Protein 3MWB (pdb70)

Organism: Paenarthrobacter aurescens (strain TC1) (NCBI:txid290340)

Radius of gyration: 25.51 Å; Cα contacts (8 Å, |Δi|>4): 1396; chains: 2; bounding box: 46×87×74 Å

InterPro domains:
  IPR001086 Prephenate dehydratase [PF00800] (8-187)
  IPR001086 Prephenate dehydratase [PS51171] (5-186)
  IPR002912 ACT domain [PF01842] (207-264)
  IPR002912 ACT domain [PS51671] (201-278)
  IPR008242 Bifunctional P-protein, chorismate mutase/prephenate dehydratase [PIRSF001500] (6-279)
  IPR018528 Prephenate dehydratase, conserved site [PS00858] (227-234)
  IPR045865 ACT-like domain [SSF55021] (181-279)

Nearest PDB structures (foldseek):
  3mwb-assembly1_B  TM=1.003E+00  e=8.438E-66  Paenarthrobacter aurescens TC1
  3mwb-assembly1_A  TM=9.913E-01  e=1.509E-60  Paenarthrobacter aurescens TC1
  2qmx-assembly1_A  TM=8.270E-01  e=6.383E-22  Chlorobaculum tepidum TLS
  7am0-assembly2_C  TM=8.784E-01  e=1.333E-20  Komagataeibacter europaeus
  7am0-assembly1_A  TM=8.599E-01  e=1.818E-20  Komagataeibacter europaeus

Sequence (601 aa):
VTYTFLGPQQGTFTEAALQQVPGAADATRIIPCTNVNTALERVRAGEADAAVPIENSVEGGVTATLDAIATGQELRIIREALVPITFVLVARPGVELSDIKRISTHGHAWAQCRLWVDEHLPNADYVPGSSTAASAGLLEDDAPYEAAICAPLIAAEQPGLNVLAEDIGDNPDAVTRFILVSSRPGALPERTGADKTTVVVPLPEDHPGALEILDQFASRGVNLSRIESRPTGQYLGHYFFSIDADGHATDSRVADALAGLHRRISPATRFLGSYARADKQPAVVAPHTSDAAFASAHAWVDSILKGVTYTFLGPQGTFTEAALQVPGAADATRIPCTNVNTALERVRAGEADAAVPIENSVEGGVTATLDAIATGQELRRIIREALVPITFVLVARPGVELSDIKRISTHGHAWAQCRLWVDEHLPNADYVPGSSTAASAGLLEDDAPYEAAICAPLIAAEQPGLNVLAEDIGDNPDAVTRFILVSRPGALPERTGADKTTVVVPLPEDHPGALEIILDQFASRGVNLSRIESRPTLGHYFFFSIDADDGHATDSRVADALAGLHRRISPATRFLGSYARADKQPAVVAPHTSDAAFASAHAWVDDSILKG

B-factor: mean 33.04, std 11.61, range [15.01, 111.84]

Structure (mmCIF, N/CA/C/O backbone):
data_3MWB
#
_entry.id   3MWB
#
_cell.length_a   84.120
_cell.length_b   107.155
_cell.length_c   137.692
_cell.angle_alpha   90.000
_cell.angle_beta   90.000
_cell.angle_gamma   90.000
#
_symmetry.space_group_name_H-M   'C 2 2 21'
#
loop_
_entity.id
_entity.type
_entity.pdbx_description
1 polymer 'Prephenate dehydratase'
2 non-polymer PHENYLALANINE
3 non-polymer 'MAGNESIUM ION'
4 water water
#
loop_
_atom_site.group_PDB
_atom_site.id
_atom_site.type_symbol
_atom_site.label_atom_id
_atom_site.label_alt_id
_atom_site.label_comp_id
_atom_site.label_asym_id
_atom_site.label_entity_id
_atom_site.label_seq_id
_atom_site.pdbx_PDB_ins_code
_atom_site.Cartn_x
_atom_site.Cartn_y
_atom_site.Cartn_z
_atom_site.occupancy
_atom_site.B_iso_or_equiv
_atom_site.auth_seq_id
_atom_site.auth_comp_id
_atom_site.auth_asym_id
_atom_site.auth_atom_id
_atom_site.pdbx_PDB_model_num
ATOM 1 N N . VAL A 1 7 ? 26.768 29.950 26.436 1.00 42.22 4 VAL A N 1
ATOM 2 C CA . VAL A 1 7 ? 26.829 30.157 27.927 1.00 41.28 4 VAL A CA 1
ATOM 3 C C . VAL A 1 7 ? 27.213 28.902 28.745 1.00 38.12 4 VAL A C 1
ATOM 4 O O . VAL A 1 7 ? 26.572 27.854 28.644 1.00 38.08 4 VAL A O 1
ATOM 8 N N . THR A 1 8 ? 28.258 29.023 29.565 1.00 35.36 5 THR A N 1
ATOM 9 C CA . THR A 1 8 ? 28.848 27.867 30.220 1.00 32.54 5 THR A CA 1
ATOM 10 C C . THR A 1 8 ? 28.933 28.082 31.726 1.00 30.28 5 THR A C 1
ATOM 11 O O . THR A 1 8 ? 29.490 29.064 32.181 1.00 29.95 5 THR A O 1
ATOM 15 N N . TYR A 1 9 ? 28.381 27.154 32.485 1.00 28.90 6 TYR A N 1
ATOM 16 C CA . TYR A 1 9 ? 28.504 27.184 33.921 1.00 27.92 6 TYR A CA 1
ATOM 17 C C . TYR A 1 9 ? 29.376 26.055 34.396 1.00 26.34 6 TYR A C 1
ATOM 18 O O . TYR A 1 9 ? 29.357 24.962 33.822 1.00 26.22 6 TYR A O 1
ATOM 27 N N . THR A 1 10 ? 30.141 26.317 35.446 1.00 24.98 7 THR A N 1
ATOM 28 C CA . THR A 1 10 ? 30.718 25.264 36.228 1.00 23.88 7 THR A CA 1
ATOM 29 C C . THR A 1 10 ? 29.998 25.227 37.586 1.00 24.42 7 THR A C 1
ATOM 30 O O . THR A 1 10 ? 29.268 26.150 37.939 1.00 24.95 7 THR A O 1
ATOM 34 N N . PHE A 1 11 ? 30.203 24.145 38.320 1.00 24.19 8 PHE A N 1
ATOM 35 C CA . PHE A 1 11 ? 29.641 23.974 39.650 1.00 24.79 8 PHE A CA 1
ATOM 36 C C . PHE A 1 11 ? 30.421 22.897 40.357 1.00 24.82 8 PHE A C 1
ATOM 37 O O . PHE A 1 11 ? 31.152 22.118 39.719 1.00 24.70 8 PHE A O 1
ATOM 45 N N . LEU A 1 12 ? 30.271 22.864 41.679 1.00 24.55 9 LEU A N 1
ATOM 46 C CA . LEU A 1 12 ? 30.904 21.849 42.490 1.00 25.12 9 LEU A CA 1
ATOM 47 C C . LEU A 1 12 ? 30.213 20.517 42.192 1.00 25.29 9 LEU A C 1
ATOM 48 O O . LEU A 1 12 ? 29.025 20.356 42.447 1.00 26.03 9 LEU A O 1
ATOM 53 N N . GLY A 1 13 ? 30.961 19.591 41.606 1.00 25.75 10 GLY A N 1
ATOM 54 C CA . GLY A 1 13 ? 30.408 18.309 41.211 1.00 25.94 10 GLY A CA 1
ATOM 55 C C . GLY A 1 13 ? 30.467 17.311 42.345 1.00 26.14 10 GLY A C 1
ATOM 56 O O . GLY A 1 13 ? 30.849 17.665 43.472 1.00 25.00 10 GLY A O 1
ATOM 57 N N . PRO A 1 14 ? 30.104 16.050 42.056 1.00 27.12 11 PRO A N 1
ATOM 58 C CA . PRO A 1 14 ? 29.720 15.590 40.723 1.00 26.95 11 PRO A CA 1
ATOM 59 C C . PRO A 1 14 ? 28.275 15.966 40.339 1.00 27.03 11 PRO A C 1
ATOM 60 O O . PRO A 1 14 ? 27.634 16.746 41.026 1.00 25.32 11 PRO A O 1
ATOM 64 N N . GLN A 1 15 ? 27.779 15.424 39.228 1.00 28.49 12 GLN A N 1
ATOM 65 C CA A GLN A 1 15 ? 26.395 15.663 38.832 0.50 29.39 12 GLN A CA 1
ATOM 66 C CA B GLN A 1 15 ? 26.394 15.639 38.824 0.50 29.35 12 GLN A CA 1
ATOM 67 C C . GLN A 1 15 ? 25.433 15.056 39.870 1.00 30.25 12 GLN A C 1
ATOM 68 O O . GLN A 1 15 ? 25.771 14.092 40.568 1.00 30.27 12 GLN A O 1
ATOM 79 N N . GLY A 1 16 ? 24.255 15.659 40.018 1.00 30.49 13 GLY A N 1
ATOM 80 C CA . GLY A 1 16 ? 23.222 15.095 40.902 1.00 31.64 13 GLY A CA 1
ATOM 81 C C . GLY A 1 16 ? 23.291 15.500 42.364 1.00 31.25 13 GLY A C 1
ATOM 82 O O . GLY A 1 16 ? 22.436 15.090 43.183 1.00 31.88 13 GLY A O 1
ATOM 83 N N . THR A 1 17 ? 24.300 16.305 42.702 1.00 29.46 14 THR A N 1
ATOM 84 C CA . THR A 1 17 ? 24.411 16.883 44.046 1.00 29.41 14 THR A CA 1
ATOM 85 C C . THR A 1 17 ? 23.356 17.965 44.274 1.00 29.72 14 THR A C 1
ATOM 86 O O . THR A 1 17 ? 22.672 18.406 43.343 1.00 29.17 14 THR A O 1
ATOM 90 N N . PHE A 1 18 ? 23.238 18.406 45.527 1.00 29.50 15 PHE A N 1
ATOM 91 C CA . PHE A 1 18 ? 22.435 19.574 45.845 1.00 30.34 15 PHE A CA 1
ATOM 92 C C . PHE A 1 18 ? 22.934 20.818 45.103 1.00 29.01 15 PHE A C 1
ATOM 93 O O . PHE A 1 18 ? 22.143 21.658 44.683 1.00 30.29 15 PHE A O 1
ATOM 101 N N . THR A 1 19 ? 24.247 20.911 44.912 1.00 27.60 16 THR A N 1
ATOM 102 C CA . THR A 1 19 ? 24.812 22.017 44.132 1.00 26.51 16 THR A CA 1
ATOM 103 C C . THR A 1 19 ? 24.257 22.072 42.699 1.00 26.33 16 THR A C 1
ATOM 104 O O . THR A 1 19 ? 23.810 23.131 42.261 1.00 27.17 16 THR A O 1
ATOM 108 N N . GLU A 1 20 ? 24.278 20.957 41.978 1.00 48.28 17 GLU A N 1
ATOM 109 C CA . GLU A 1 20 ? 23.708 20.957 40.627 1.00 48.60 17 GLU A CA 1
ATOM 110 C C . GLU A 1 20 ? 22.230 21.368 40.645 1.00 48.90 17 GLU A C 1
ATOM 111 O O . GLU A 1 20 ? 21.808 22.235 39.877 1.00 47.11 17 GLU A O 1
ATOM 117 N N . ALA A 1 21 ? 21.460 20.738 41.534 1.00 50.59 18 ALA A N 1
ATOM 118 C CA . ALA A 1 21 ? 20.038 21.064 41.713 1.00 51.54 18 ALA A CA 1
ATOM 119 C C . ALA A 1 21 ? 19.814 22.568 41.828 1.00 48.39 18 ALA A C 1
ATOM 120 O O . ALA A 1 21 ? 18.863 23.092 41.274 1.00 48.94 18 ALA A O 1
ATOM 122 N N . ALA A 1 22 ? 20.724 23.248 42.524 1.00 45.89 19 ALA A N 1
ATOM 123 C CA . ALA A 1 22 ? 20.680 24.703 42.713 1.00 43.69 19 ALA A CA 1
ATOM 124 C C . ALA A 1 22 ? 20.991 25.492 41.442 1.00 42.53 19 ALA A C 1
ATOM 125 O O . ALA A 1 22 ? 20.320 26.469 41.139 1.00 42.40 19 ALA A O 1
ATOM 127 N N . LEU A 1 23 ? 22.031 25.087 40.718 1.00 42.07 20 LEU A N 1
ATOM 128 C CA . LEU A 1 23 ? 22.315 25.662 39.403 1.00 41.96 20 LEU A CA 1
ATOM 129 C C . LEU A 1 23 ? 21.105 25.523 38.497 1.00 44.17 20 LEU A C 1
ATOM 130 O O . LEU A 1 23 ? 20.773 26.435 37.738 1.00 43.71 20 LEU A O 1
ATOM 148 N N . GLN A 1 25 ? 18.104 25.747 39.005 1.00 49.96 22 GLN A N 1
ATOM 149 C CA A GLN A 1 25 ? 17.035 26.720 39.303 0.50 50.63 22 GLN A CA 1
ATOM 150 C CA B GLN A 1 25 ? 17.010 26.691 39.230 0.50 50.89 22 GLN A CA 1
ATOM 151 C C . GLN A 1 25 ? 17.295 28.109 38.702 1.00 49.66 22 GLN A C 1
ATOM 152 O O . GLN A 1 25 ? 16.390 28.932 38.618 1.00 50.43 22 GLN A O 1
ATOM 163 N N . VAL A 1 26 ? 18.541 28.375 38.302 1.00 47.83 23 VAL A N 1
ATOM 164 C CA . VAL A 1 26 ? 18.899 29.675 37.692 1.00 47.62 23 VAL A CA 1
ATOM 165 C C . VAL A 1 26 ? 18.303 29.774 36.292 1.00 49.64 23 VAL A C 1
ATOM 166 O O . VAL A 1 26 ? 18.446 28.839 35.510 1.00 50.76 23 VAL A O 1
ATOM 170 N N . PRO A 1 27 ? 17.627 30.899 35.964 1.00 51.27 24 PRO A N 1
ATOM 171 C CA . PRO A 1 27 ? 16.959 31.012 34.641 1.00 53.44 24 PRO A CA 1
ATOM 172 C C . PRO A 1 27 ? 17.907 30.717 33.472 1.00 52.91 24 PRO A C 1
ATOM 173 O O . PRO A 1 27 ? 19.050 31.162 33.492 1.00 50.79 24 PRO A O 1
ATOM 177 N N . GLY A 1 28 ? 17.436 29.950 32.487 1.00 55.19 25 GLY A N 1
ATOM 178 C CA . GLY A 1 28 ? 18.239 29.571 31.321 1.00 55.22 25 GLY A CA 1
ATOM 179 C C . GLY A 1 28 ? 19.234 28.429 31.522 1.00 54.35 25 GLY A C 1
ATOM 180 O O . GLY A 1 28 ? 19.801 27.924 30.548 1.00 54.99 25 GLY A O 1
ATOM 181 N N . ALA A 1 29 ? 19.441 28.002 32.769 1.00 52.82 26 ALA A N 1
ATOM 182 C CA . ALA A 1 29 ? 20.501 27.030 33.072 1.00 52.16 26 ALA A CA 1
ATOM 183 C C . ALA A 1 29 ? 20.191 25.599 32.644 1.00 55.26 26 ALA A C 1
ATOM 184 O O . ALA A 1 29 ? 21.102 24.855 32.269 1.00 55.40 26 ALA A O 1
ATOM 186 N N . ALA A 1 30 ? 18.914 25.220 32.699 1.00 58.29 27 ALA A N 1
ATOM 187 C CA . ALA A 1 30 ? 18.475 23.875 32.296 1.00 61.98 27 ALA A CA 1
ATOM 188 C C . ALA A 1 30 ? 18.832 23.542 30.845 1.00 63.97 27 ALA A C 1
ATOM 189 O O . ALA A 1 30 ? 18.961 22.367 30.484 1.00 67.00 27 ALA A O 1
ATOM 191 N N . ASP A 1 31 ? 18.982 24.581 30.024 1.00 62.86 28 ASP A N 1
ATOM 192 C CA . ASP A 1 31 ? 19.359 24.424 28.624 1.00 64.21 28 ASP A CA 1
ATOM 193 C C . ASP A 1 31 ? 20.760 24.962 28.330 1.00 61.24 28 ASP A C 1
ATOM 194 O O . ASP A 1 31 ? 21.142 25.100 27.166 1.00 62.51 28 ASP A O 1
ATOM 196 N N . ALA A 1 32 ? 21.526 25.264 29.384 1.00 57.25 29 ALA A N 1
ATOM 197 C CA . ALA A 1 32 ? 22.902 25.736 29.227 1.00 54.13 29 ALA A CA 1
ATOM 198 C C . ALA A 1 32 ? 23.912 24.620 29.507 1.00 53.71 29 ALA A C 1
ATOM 199 O O . ALA A 1 32 ? 23.557 23.560 30.033 1.00 55.10 29 ALA A O 1
ATOM 201 N N . THR A 1 33 ? 25.165 24.861 29.139 1.00 51.25 30 THR A N 1
ATOM 202 C CA . THR A 1 33 ? 26.230 23.904 29.388 1.00 50.72 30 THR A CA 1
ATOM 203 C C . THR A 1 33 ? 26.581 23.955 30.869 1.00 48.08 30 THR A C 1
ATOM 204 O O . THR A 1 33 ? 26.896 25.020 31.405 1.00 45.06 30 THR A O 1
ATOM 208 N N . ARG A 1 34 ? 26.470 22.815 31.536 1.00 32.31 31 ARG A N 1
ATOM 209 C CA . ARG A 1 34 ? 26.806 22.714 32.958 1.00 31.86 31 ARG A CA 1
ATOM 210 C C . ARG A 1 34 ? 27.947 21.721 33.162 1.00 30.15 31 ARG A C 1
ATOM 211 O O . ARG A 1 34 ? 27.810 20.530 32.925 1.00 30.24 31 ARG A O 1
ATOM 219 N N . ILE A 1 35 ? 29.076 22.245 33.614 1.00 29.44 32 ILE A N 1
ATOM 220 C CA A ILE A 1 35 ? 30.298 21.467 33.796 0.50 28.88 32 ILE A CA 1
ATOM 221 C CA B ILE A 1 35 ? 30.284 21.451 33.794 0.50 28.90 32 ILE A CA 1
ATOM 222 C C . ILE A 1 35 ? 30.521 21.159 35.279 1.00 28.67 32 ILE A C 1
ATOM 223 O O . ILE A 1 35 ? 30.722 22.084 36.074 1.00 29.09 32 ILE A O 1
ATOM 232 N N . PRO A 1 36 ? 30.493 19.868 35.660 1.00 29.47 33 PRO A N 1
ATOM 233 C CA . PRO A 1 36 ? 30.815 19.573 37.063 1.00 30.48 33 PRO A CA 1
ATOM 234 C C . PRO A 1 36 ? 32.315 19.620 37.303 1.00 30.31 33 PRO A C 1
ATOM 235 O O . PRO A 1 36 ? 33.092 19.171 36.457 1.00 31.57 33 PRO A O 1
ATOM 239 N N . CYS A 1 37 ? 32.720 20.176 38.435 1.00 29.63 34 CYS A N 1
ATOM 240 C CA . CYS A 1 37 ? 34.140 20.278 38.738 1.00 30.43 34 CYS A CA 1
ATOM 241 C C . CYS A 1 37 ? 34.416 19.586 40.051 1.00 30.60 34 CYS A C 1
ATOM 242 O O . CYS A 1 37 ? 33.555 19.544 40.919 1.00 31.07 34 CYS A O 1
ATOM 245 N N . THR A 1 38 ? 35.629 19.051 40.163 1.00 32.68 35 THR A N 1
ATOM 246 C CA . THR A 1 38 ? 36.096 18.298 41.328 1.00 34.31 35 THR A CA 1
ATOM 247 C C . THR A 1 38 ? 35.930 19.078 42.630 1.00 33.03 35 THR A C 1
ATOM 248 O O . THR A 1 38 ? 35.488 18.529 43.639 1.00 34.49 35 THR A O 1
ATOM 252 N N . ASN A 1 39 ? 36.339 20.345 42.613 1.00 31.87 36 ASN A N 1
ATOM 253 C CA . ASN A 1 39 ? 36.269 21.177 43.811 1.00 31.69 36 ASN A CA 1
ATOM 254 C C . ASN A 1 39 ? 35.924 22.621 43.496 1.00 31.22 36 ASN A C 1
ATOM 255 O O . ASN A 1 39 ? 35.827 23.012 42.326 1.00 29.72 36 ASN A O 1
ATOM 260 N N . VAL A 1 40 ? 35.692 23.406 44.547 1.00 25.25 37 VAL A N 1
ATOM 261 C CA . VAL A 1 40 ? 35.400 24.812 44.374 1.00 22.35 37 VAL A CA 1
ATOM 262 C C . VAL A 1 40 ? 36.495 25.571 43.612 1.00 22.45 37 VAL A C 1
ATOM 263 O O . VAL A 1 40 ? 36.167 26.381 42.735 1.00 20.66 37 VAL A O 1
ATOM 267 N N . ASN A 1 41 ? 37.770 25.332 43.933 1.00 24.42 38 ASN A N 1
ATOM 268 C CA . ASN A 1 41 ? 38.820 26.064 43.241 1.00 26.15 38 ASN A CA 1
ATOM 269 C C . ASN A 1 41 ? 38.803 25.787 41.741 1.00 24.83 38 ASN A C 1
ATOM 270 O O . ASN A 1 41 ? 38.860 26.719 40.952 1.00 24.03 38 ASN A O 1
ATOM 275 N N . THR A 1 42 ? 38.690 24.513 41.365 1.00 26.41 39 THR A N 1
ATOM 276 C CA . THR A 1 42 ? 38.613 24.111 39.959 1.00 27.30 39 THR A CA 1
ATOM 277 C C . THR A 1 42 ? 37.430 24.767 39.259 1.00 24.80 39 THR A C 1
ATOM 278 O O . THR A 1 42 ? 37.558 25.208 38.106 1.00 24.68 39 THR A O 1
ATOM 282 N N . ALA A 1 43 ? 36.289 24.850 39.950 1.00 22.90 40 ALA A N 1
ATOM 283 C CA . ALA A 1 43 ? 35.113 25.535 39.385 1.00 22.01 40 ALA A CA 1
ATOM 284 C C . ALA A 1 43 ? 35.439 26.990 39.064 1.00 20.52 40 ALA A C 1
ATOM 285 O O . ALA A 1 43 ? 35.124 27.494 37.967 1.00 21.03 40 ALA A O 1
ATOM 287 N N . LEU A 1 44 ? 36.054 27.674 40.026 1.00 20.56 41 LEU A N 1
ATOM 288 C CA . LEU A 1 44 ? 36.359 29.101 39.877 1.00 19.73 41 LEU A CA 1
ATOM 289 C C . LEU A 1 44 ? 37.493 29.352 38.887 1.00 20.78 41 LEU A C 1
ATOM 290 O O . LEU A 1 44 ? 37.485 30.345 38.148 1.00 20.30 41 LEU A O 1
ATOM 295 N N . GLU A 1 45 ? 38.464 28.449 38.892 1.00 22.28 42 GLU A N 1
ATOM 296 C CA . GLU A 1 45 ? 39.597 28.498 37.994 1.00 25.01 42 GLU A CA 1
ATOM 297 C C . GLU A 1 45 ? 39.108 28.617 36.556 1.00 23.94 42 GLU A C 1
ATOM 298 O O . GLU A 1 45 ? 39.603 29.449 35.795 1.00 24.36 42 GLU A O 1
ATOM 304 N N . ARG A 1 46 ? 38.124 27.796 36.194 1.00 23.21 43 ARG A N 1
ATOM 305 C CA . ARG A 1 46 ? 37.615 27.800 34.823 1.00 23.83 43 ARG A CA 1
ATOM 306 C C . ARG A 1 46 ? 37.033 29.171 34.462 1.00 21.89 43 ARG A C 1
ATOM 307 O O . ARG A 1 46 ? 37.252 29.673 33.354 1.00 23.02 43 ARG A O 1
ATOM 309 N N . VAL A 1 47 ? 36.330 29.790 35.406 1.00 19.46 44 VAL A N 1
ATOM 310 C CA . VAL A 1 47 ? 35.773 31.128 35.208 1.00 18.71 44 VAL A CA 1
ATOM 311 C C . VAL A 1 47 ? 36.906 32.152 35.039 1.00 19.40 44 VAL A C 1
ATOM 312 O O . VAL A 1 47 ? 36.930 32.930 34.081 1.00 19.57 44 VAL A O 1
ATOM 316 N N . ARG A 1 48 ? 37.849 32.129 35.975 1.00 18.88 45 ARG A N 1
ATOM 317 C CA . ARG A 1 48 ? 39.018 33.015 35.919 1.00 20.86 45 ARG A CA 1
ATOM 318 C C . ARG A 1 48 ? 39.812 32.914 34.600 1.00 22.59 45 ARG A C 1
ATOM 319 O O . ARG A 1 48 ? 40.290 33.929 34.090 1.00 25.46 45 ARG A O 1
ATOM 327 N N . ALA A 1 49 ? 39.938 31.699 34.061 1.00 23.21 46 ALA A N 1
ATOM 328 C CA . ALA A 1 49 ? 40.692 31.439 32.833 1.00 25.71 46 ALA A CA 1
ATOM 329 C C . ALA A 1 49 ? 39.959 31.852 31.563 1.00 26.07 46 ALA A C 1
ATOM 330 O O . ALA A 1 49 ? 40.518 31.757 30.471 1.00 27.87 46 ALA A O 1
ATOM 332 N N . GLY A 1 50 ? 38.717 32.297 31.693 1.00 24.20 47 GLY A N 1
ATOM 333 C CA . GLY A 1 50 ? 37.948 32.706 30.515 1.00 27.36 47 GLY A CA 1
ATOM 334 C C . GLY A 1 50 ? 37.180 31.585 29.835 1.00 28.78 47 GLY A C 1
ATOM 335 O O . GLY A 1 50 ? 36.682 31.774 28.734 1.00 32.08 47 GLY A O 1
ATOM 336 N N . GLU A 1 51 ? 37.074 30.430 30.489 1.00 28.15 48 GLU A N 1
ATOM 337 C CA . GLU A 1 51 ? 36.525 29.220 29.852 1.00 30.63 48 GLU A CA 1
ATOM 338 C C . GLU A 1 51 ? 35.138 28.837 30.362 1.00 29.37 48 GLU A C 1
ATOM 339 O O . GLU A 1 51 ? 34.587 27.840 29.930 1.00 32.10 48 GLU A O 1
ATOM 345 N N . ALA A 1 52 ? 34.611 29.595 31.320 1.00 25.64 49 ALA A N 1
ATOM 346 C CA . ALA A 1 52 ? 33.229 29.434 31.764 1.00 24.85 49 ALA A CA 1
ATOM 347 C C . ALA A 1 52 ? 32.697 30.806 32.106 1.00 23.50 49 ALA A C 1
ATOM 348 O O . ALA A 1 52 ? 33.453 31.695 32.489 1.00 23.34 49 ALA A O 1
ATOM 350 N N . ASP A 1 53 ? 31.399 30.992 31.978 1.00 24.90 50 ASP A N 1
ATOM 351 C CA . ASP A 1 53 ? 30.832 32.297 32.275 1.00 25.58 50 ASP A CA 1
ATOM 352 C C . ASP A 1 53 ? 30.667 32.537 33.765 1.00 23.37 50 ASP A C 1
ATOM 353 O O . ASP A 1 53 ? 30.919 33.633 34.233 1.00 23.50 50 ASP A O 1
ATOM 358 N N . ALA A 1 54 ? 30.234 31.520 34.499 1.00 22.83 51 ALA A N 1
ATOM 359 C CA . ALA A 1 54 ? 29.978 31.679 35.920 1.00 21.04 51 ALA A CA 1
ATOM 360 C C . ALA A 1 54 ? 30.115 30.332 36.602 1.00 21.00 51 ALA A C 1
ATOM 361 O O . ALA A 1 54 ? 29.980 29.288 35.957 1.00 21.98 51 ALA A O 1
ATOM 363 N N . ALA A 1 55 ? 30.373 30.355 37.907 1.00 19.11 52 ALA A N 1
ATOM 364 C CA . ALA A 1 55 ? 30.535 29.134 38.674 1.00 18.52 52 ALA A CA 1
ATOM 365 C C . ALA A 1 55 ? 29.556 29.157 39.843 1.00 19.07 52 ALA A C 1
ATOM 366 O O . ALA A 1 55 ? 29.465 30.160 40.534 1.00 18.62 52 ALA A O 1
ATOM 376 N N . VAL A 1 57 ? 28.678 27.864 43.407 1.00 21.17 54 VAL A N 1
ATOM 377 C CA . VAL A 1 57 ? 29.366 27.277 44.547 1.00 21.71 54 VAL A CA 1
ATOM 378 C C . VAL A 1 57 ? 28.617 27.559 45.839 1.00 24.76 54 VAL A C 1
ATOM 379 O O . VAL A 1 57 ? 27.978 28.608 45.959 1.00 25.99 54 VAL A O 1
ATOM 383 N N . PRO A 1 58 ? 28.691 26.631 46.817 1.00 21.80 55 PRO A N 1
ATOM 384 C CA . PRO A 1 58 ? 27.964 26.847 48.066 1.00 22.37 55 PRO A CA 1
ATOM 385 C C . PRO A 1 58 ? 28.708 27.826 48.964 1.00 23.00 55 PRO A C 1
ATOM 386 O O . PRO A 1 58 ? 29.943 27.904 48.915 1.00 22.42 55 PRO A O 1
ATOM 390 N N . ILE A 1 59 ? 27.965 28.556 49.791 1.00 24.15 56 ILE A N 1
ATOM 391 C CA . ILE A 1 59 ? 28.588 29.498 50.721 1.00 24.18 56 ILE A CA 1
ATOM 392 C C . ILE A 1 59 ? 28.069 29.386 52.147 1.00 25.84 56 ILE A C 1
ATOM 393 O O . ILE A 1 59 ? 28.682 29.933 53.058 1.00 26.61 56 ILE A O 1
ATOM 398 N N . GLU A 1 60 ? 26.951 28.686 52.342 1.00 26.89 57 GLU A N 1
ATOM 399 C CA . GLU A 1 60 ? 26.442 28.392 53.688 1.00 28.97 57 GLU A CA 1
ATOM 400 C C . GLU A 1 60 ? 25.560 27.129 53.698 1.00 29.25 57 GLU A C 1
ATOM 401 O O . GLU A 1 60 ? 24.696 26.960 52.838 1.00 28.18 57 GLU A O 1
ATOM 407 N N . ASN A 1 61 ? 25.808 26.257 54.676 1.00 30.55 58 ASN A N 1
ATOM 408 C CA . ASN A 1 61 ? 24.947 25.111 54.983 1.00 31.92 58 ASN A CA 1
ATOM 409 C C . ASN A 1 61 ? 24.871 24.111 53.841 1.00 29.60 58 ASN A C 1
ATOM 410 O O . ASN A 1 61 ? 23.775 23.690 53.451 1.00 28.61 58 ASN A O 1
ATOM 415 N N . SER A 1 62 ? 26.044 23.746 53.313 1.00 27.84 59 SER A N 1
ATOM 416 C CA . SER A 1 62 ? 26.169 22.844 52.179 1.00 25.95 59 SER A CA 1
ATOM 417 C C . SER A 1 62 ? 26.122 21.390 52.645 1.00 27.04 59 SER A C 1
ATOM 418 O O . SER A 1 62 ? 26.893 20.967 53.523 1.00 27.13 59 SER A O 1
ATOM 421 N N . VAL A 1 63 ? 25.219 20.629 52.033 1.00 26.38 60 VAL A N 1
ATOM 422 C CA . VAL A 1 63 ? 25.043 19.220 52.347 1.00 27.97 60 VAL A CA 1
ATOM 423 C C . VAL A 1 63 ? 26.229 18.416 51.814 1.00 27.79 60 VAL A C 1
ATOM 424 O O . VAL A 1 63 ? 26.447 17.281 52.226 1.00 28.58 60 VAL A O 1
ATOM 428 N N . GLU A 1 64 ? 26.988 19.041 50.915 1.00 26.25 61 GLU A N 1
ATOM 429 C CA . GLU A 1 64 ? 28.040 18.381 50.156 1.00 27.32 61 GLU A CA 1
ATOM 430 C C . GLU A 1 64 ? 29.430 18.850 50.581 1.00 27.60 61 GLU A C 1
ATOM 431 O O . GLU A 1 64 ? 30.435 18.396 50.037 1.00 29.05 61 GLU A O 1
ATOM 437 N N . GLY A 1 65 ? 29.489 19.764 51.543 1.00 28.16 62 GLY A N 1
ATOM 438 C CA . GLY A 1 65 ? 30.744 20.443 51.860 1.00 28.17 62 GLY A CA 1
ATOM 439 C C . GLY A 1 65 ? 31.029 21.559 50.860 1.00 26.79 62 GLY A C 1
ATOM 440 O O . GLY A 1 65 ? 30.131 22.043 50.164 1.00 24.95 62 GLY A O 1
ATOM 441 N N . GLY A 1 66 ? 32.280 21.996 50.807 1.00 26.58 63 GLY A N 1
ATOM 442 C CA . GLY A 1 66 ? 32.657 23.088 49.914 1.00 25.76 63 GLY A CA 1
ATOM 443 C C . GLY A 1 66 ? 32.632 24.515 50.460 1.00 25.71 63 GLY A C 1
ATOM 444 O O . GLY A 1 66 ? 33.203 25.401 49.837 1.00 25.62 63 GLY A O 1
ATOM 445 N N . VAL A 1 67 ? 31.994 24.755 51.606 1.00 26.63 64 VAL A N 1
ATOM 446 C CA . VAL A 1 67 ? 31.822 26.141 52.113 1.00 26.48 64 VAL A CA 1
ATOM 447 C C . VAL A 1 67 ? 33.129 26.892 52.458 1.00 26.42 64 VAL A C 1
ATOM 448 O O . VAL A 1 67 ? 33.360 27.988 51.956 1.00 24.84 64 VAL A O 1
ATOM 452 N N . THR A 1 68 ? 33.986 26.304 53.285 1.00 28.27 65 THR A N 1
ATOM 453 C CA . THR A 1 68 ? 35.275 26.945 53.589 1.00 29.86 65 THR A CA 1
ATOM 454 C C . THR A 1 68 ? 36.135 27.118 52.328 1.00 27.67 65 THR A C 1
ATOM 455 O O . THR A 1 68 ? 36.793 28.141 52.157 1.00 27.23 65 THR A O 1
ATOM 459 N N . ALA A 1 69 ? 36.111 26.132 51.442 1.00 26.96 66 ALA A N 1
ATOM 460 C CA . ALA A 1 69 ? 36.800 26.278 50.162 1.00 26.32 66 ALA A CA 1
ATOM 461 C C . ALA A 1 69 ? 36.350 27.559 49.447 1.00 25.03 66 ALA A C 1
ATOM 462 O O . ALA A 1 69 ? 37.172 28.295 48.908 1.00 25.18 66 ALA A O 1
ATOM 464 N N . THR A 1 70 ? 35.048 27.810 49.439 1.00 24.11 67 THR A N 1
ATOM 465 C CA . THR A 1 70 ? 34.490 28.962 48.746 1.00 23.81 67 THR A CA 1
ATOM 466 C C . THR A 1 70 ? 34.987 30.277 49.345 1.00 24.25 67 THR A C 1
ATOM 467 O O . THR A 1 70 ? 35.416 31.165 48.625 1.00 24.05 67 THR A O 1
ATOM 471 N N . LEU A 1 71 ? 34.945 30.365 50.669 1.00 25.48 68 LEU A N 1
ATOM 472 C CA . LEU A 1 71 ? 35.325 31.566 51.397 1.00 26.69 68 LEU A CA 1
ATOM 473 C C . LEU A 1 71 ? 36.793 31.889 51.181 1.00 26.15 68 LEU A C 1
ATOM 474 O O . LEU A 1 71 ? 37.156 33.049 51.055 1.00 27.13 68 LEU A O 1
ATOM 479 N N . ASP A 1 72 ? 37.635 30.865 51.105 1.00 25.84 69 ASP A N 1
ATOM 480 C CA . ASP A 1 72 ? 39.062 31.108 50.888 1.00 25.61 69 ASP A CA 1
ATOM 481 C C . ASP A 1 72 ? 39.325 31.453 49.423 1.00 24.64 69 ASP A C 1
ATOM 482 O O . ASP A 1 72 ? 40.126 32.352 49.118 1.00 25.07 69 ASP A O 1
ATOM 487 N N . ALA A 1 73 ? 38.634 30.766 48.521 1.00 23.03 70 ALA A N 1
ATOM 488 C CA . ALA A 1 73 ? 38.915 30.921 47.077 1.00 23.96 70 ALA A CA 1
ATOM 489 C C . ALA A 1 73 ? 38.604 32.331 46.549 1.00 24.51 70 ALA A C 1
ATOM 490 O O . ALA A 1 73 ? 39.368 32.891 45.741 1.00 25.77 70 ALA A O 1
ATOM 492 N N . ILE A 1 74 ? 37.500 32.911 47.026 1.00 24.91 71 ILE A N 1
ATOM 493 C CA . ILE A 1 74 ? 37.047 34.222 46.544 1.00 25.77 71 ILE A CA 1
ATOM 494 C C . ILE A 1 74 ? 37.785 35.379 47.212 1.00 26.29 71 ILE A C 1
ATOM 495 O O . ILE A 1 74 ? 37.559 36.542 46.876 1.00 26.74 71 ILE A O 1
ATOM 500 N N . ALA A 1 75 ? 38.668 35.045 48.151 1.00 26.89 72 ALA A N 1
ATOM 501 C CA . ALA A 1 75 ? 39.408 36.040 48.936 1.00 27.73 72 ALA A CA 1
ATOM 502 C C . ALA A 1 75 ? 40.792 36.301 48.386 1.00 28.19 72 ALA A C 1
ATOM 503 O O . ALA A 1 75 ? 41.512 37.156 48.894 1.00 28.79 72 ALA A O 1
ATOM 505 N N . THR A 1 76 ? 41.193 35.552 47.365 1.00 30.93 73 THR A N 1
ATOM 506 C CA . THR A 1 76 ? 42.549 35.707 46.820 1.00 32.69 73 THR A CA 1
ATOM 507 C C . THR A 1 76 ? 42.520 35.446 45.344 1.00 30.97 73 THR A C 1
ATOM 508 O O . THR A 1 76 ? 41.621 34.767 44.861 1.00 29.49 73 THR A O 1
ATOM 512 N N . GLY A 1 77 ? 43.502 36.000 44.640 1.00 32.22 74 GLY A N 1
ATOM 513 C CA . GLY A 1 77 ? 43.731 35.685 43.236 1.00 32.26 74 GLY A CA 1
ATOM 514 C C . GLY A 1 77 ? 42.956 36.618 42.330 1.00 31.07 74 GLY A C 1
ATOM 515 O O . GLY A 1 77 ? 42.609 37.736 42.723 1.00 30.99 74 GLY A O 1
ATOM 516 N N . GLN A 1 78 ? 42.684 36.155 41.118 1.00 30.34 75 GLN A N 1
ATOM 517 C CA . GLN A 1 78 ? 42.006 36.968 40.127 1.00 30.35 75 GLN A CA 1
ATOM 518 C C . GLN A 1 78 ? 40.672 37.498 40.652 1.00 28.07 75 GLN A C 1
ATOM 519 O O . GLN A 1 78 ? 39.957 36.800 41.370 1.00 26.84 75 GLN A O 1
ATOM 525 N N . GLU A 1 79 ? 40.355 38.741 40.316 1.00 28.41 76 GLU A N 1
ATOM 526 C CA . GLU A 1 79 ? 39.086 39.350 40.719 1.00 27.14 76 GLU A CA 1
ATOM 527 C C . GLU A 1 79 ? 37.872 38.538 40.232 1.00 25.82 76 GLU A C 1
ATOM 528 O O . GLU A 1 79 ? 37.856 38.002 39.113 1.00 26.16 76 GLU A O 1
ATOM 530 N N . LEU A 1 80 ? 36.868 38.443 41.094 1.00 24.28 77 LEU A N 1
ATOM 531 C CA . LEU A 1 80 ? 35.603 37.785 40.776 1.00 23.27 77 LEU A CA 1
ATOM 532 C C . LEU A 1 80 ? 34.443 38.614 41.310 1.00 22.76 77 LEU A C 1
ATOM 533 O O . LEU A 1 80 ? 34.633 39.445 42.211 1.00 22.73 77 LEU A O 1
ATOM 538 N N . ARG A 1 81 ? 33.243 38.367 40.784 1.00 21.63 78 ARG A N 1
ATOM 539 C CA . ARG A 1 81 ? 32.027 39.009 41.290 1.00 21.90 78 ARG A CA 1
ATOM 540 C C . ARG A 1 81 ? 30.880 38.023 41.461 1.00 20.86 78 ARG A C 1
ATOM 541 O O . ARG A 1 81 ? 30.570 37.263 40.571 1.00 20.99 78 ARG A O 1
ATOM 549 N N . ILE A 1 82 ? 30.229 38.088 42.613 1.00 20.17 79 ILE A N 1
ATOM 550 C CA . ILE A 1 82 ? 28.950 37.433 42.791 1.00 19.40 79 ILE A CA 1
ATOM 551 C C . ILE A 1 82 ? 27.891 38.189 41.989 1.00 20.67 79 ILE A C 1
ATOM 552 O O . ILE A 1 82 ? 27.678 39.381 42.202 1.00 21.88 79 ILE A O 1
ATOM 557 N N . ILE A 1 83 ? 27.224 37.494 41.075 1.00 21.85 80 ILE A N 1
ATOM 558 C CA . ILE A 1 83 ? 26.154 38.102 40.273 1.00 23.28 80 ILE A CA 1
ATOM 559 C C . ILE A 1 83 ? 24.745 37.649 40.701 1.00 23.34 80 ILE A C 1
ATOM 560 O O . ILE A 1 83 ? 23.750 38.254 40.318 1.00 24.09 80 ILE A O 1
ATOM 565 N N . ARG A 1 84 ? 24.681 36.576 41.492 1.00 22.63 81 ARG A N 1
ATOM 566 C CA . ARG A 1 84 ? 23.423 35.992 41.942 1.00 23.07 81 ARG A CA 1
ATOM 567 C C . ARG A 1 84 ? 23.658 35.170 43.183 1.00 22.45 81 ARG A C 1
ATOM 568 O O . ARG A 1 84 ? 24.718 34.551 43.341 1.00 21.63 81 ARG A O 1
ATOM 576 N N . GLU A 1 85 ? 22.663 35.156 44.060 1.00 22.02 82 GLU A N 1
ATOM 577 C CA . GLU A 1 85 ? 22.688 34.246 45.182 1.00 22.40 82 GLU A CA 1
ATOM 578 C C . GLU A 1 85 ? 21.418 33.395 45.100 1.00 24.53 82 GLU A C 1
ATOM 579 O O . GLU A 1 85 ? 20.428 33.823 44.525 1.00 25.05 82 GLU A O 1
ATOM 585 N N . ALA A 1 86 ? 21.483 32.182 45.635 1.00 26.09 83 ALA A N 1
ATOM 586 C CA . ALA A 1 86 ? 20.320 31.294 45.720 1.00 29.10 83 ALA A CA 1
ATOM 587 C C . ALA A 1 86 ? 20.189 30.682 47.110 1.00 30.63 83 ALA A C 1
ATOM 588 O O . ALA A 1 86 ? 21.186 30.306 47.747 1.00 30.27 83 ALA A O 1
ATOM 590 N N . LEU A 1 87 ? 18.952 30.582 47.577 1.00 36.42 84 LEU A N 1
ATOM 591 C CA . LEU A 1 87 ? 18.671 29.928 48.838 1.00 35.81 84 LEU A CA 1
ATOM 592 C C . LEU A 1 87 ? 17.772 28.749 48.513 1.00 35.15 84 LEU A C 1
ATOM 593 O O . LEU A 1 87 ? 16.576 28.944 48.235 1.00 36.31 84 LEU A O 1
ATOM 598 N N . VAL A 1 88 ? 18.355 27.547 48.517 1.00 32.33 85 VAL A N 1
ATOM 599 C CA . VAL A 1 88 ? 17.670 26.336 48.062 1.00 31.72 85 VAL A CA 1
ATOM 600 C C . VAL A 1 88 ? 17.280 25.418 49.221 1.00 30.29 85 VAL A C 1
ATOM 601 O O . VAL A 1 88 ? 18.160 24.879 49.879 1.00 28.43 85 VAL A O 1
ATOM 605 N N . PRO A 1 89 ? 15.957 25.232 49.455 1.00 31.39 86 PRO A N 1
ATOM 606 C CA . PRO A 1 89 ? 15.421 24.288 50.459 1.00 30.89 86 PRO A CA 1
ATOM 607 C C . PRO A 1 89 ? 15.986 22.868 50.287 1.00 29.70 86 PRO A C 1
ATOM 608 O O . PRO A 1 89 ? 16.082 22.363 49.159 1.00 28.86 86 PRO A O 1
ATOM 612 N N . ILE A 1 90 ? 16.392 22.263 51.401 1.00 28.90 87 ILE A N 1
ATOM 613 C CA . ILE A 1 90 ? 17.023 20.956 51.385 1.00 27.95 87 ILE A CA 1
ATOM 614 C C . ILE A 1 90 ? 15.955 19.905 51.692 1.00 28.33 87 ILE A C 1
ATOM 615 O O . ILE A 1 90 ? 15.263 19.996 52.705 1.00 28.06 87 ILE A O 1
ATOM 620 N N . THR A 1 91 ? 15.835 18.923 50.801 1.00 28.04 88 THR A N 1
ATOM 621 C CA . THR A 1 91 ? 14.933 17.802 50.966 1.00 29.90 88 THR A CA 1
ATOM 622 C C . THR A 1 91 ? 15.752 16.524 50.772 1.00 29.06 88 THR A C 1
ATOM 623 O O . THR A 1 91 ? 16.477 16.401 49.785 1.00 28.82 88 THR A O 1
ATOM 627 N N . PHE A 1 92 ? 15.655 15.586 51.703 1.00 28.48 89 PHE A N 1
ATOM 628 C CA . PHE A 1 92 ? 16.437 14.363 51.586 1.00 28.35 89 PHE A CA 1
ATOM 629 C C . PHE A 1 92 ? 15.545 13.179 51.209 1.00 28.90 89 PHE A C 1
ATOM 630 O O . PHE A 1 92 ? 14.452 13.029 51.742 1.00 30.36 89 PHE A O 1
ATOM 638 N N . VAL A 1 93 ? 16.024 12.336 50.301 1.00 28.76 90 VAL A N 1
ATOM 639 C CA . VAL A 1 93 ? 15.368 11.078 50.004 1.00 29.16 90 VAL A CA 1
ATOM 640 C C . VAL A 1 93 ? 16.291 9.914 50.365 1.00 29.26 90 VAL A C 1
ATOM 641 O O . VAL A 1 93 ? 17.529 10.028 50.289 1.00 28.07 90 VAL A O 1
ATOM 645 N N . LEU A 1 94 ? 15.669 8.803 50.762 1.00 29.34 91 LEU A N 1
ATOM 646 C CA . LEU A 1 94 ? 16.365 7.549 50.988 1.00 30.43 91 LEU A CA 1
ATOM 647 C C . LEU A 1 94 ? 16.184 6.684 49.754 1.00 31.63 91 LEU A C 1
ATOM 648 O O . LEU A 1 94 ? 15.055 6.450 49.299 1.00 32.36 91 LEU A O 1
ATOM 653 N N . VAL A 1 95 ? 17.298 6.195 49.228 1.00 31.85 92 VAL A N 1
ATOM 654 C CA . VAL A 1 95 ? 17.326 5.626 47.897 1.00 33.57 92 VAL A CA 1
ATOM 655 C C . VAL A 1 95 ? 17.969 4.230 47.929 1.00 35.07 92 VAL A C 1
ATOM 656 O O . VAL A 1 95 ? 18.844 3.959 48.754 1.00 35.05 92 VAL A O 1
ATOM 660 N N . ALA A 1 96 ? 17.489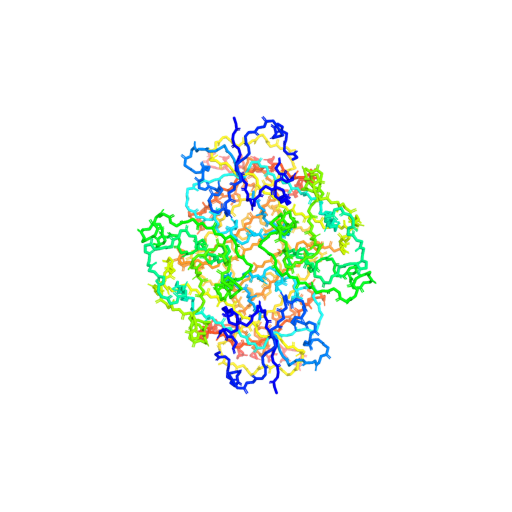 3.337 47.068 1.00 37.40 93 ALA A N 1
ATOM 661 C CA . ALA A 1 96 ? 18.015 1.963 46.967 1.00 39.19 93 ALA A CA 1
ATOM 662 C C . ALA A 1 96 ? 17.667 1.355 45.613 1.00 41.50 93 ALA A C 1
ATOM 663 O O . ALA A 1 96 ? 16.840 1.900 44.878 1.00 42.16 93 ALA A O 1
ATOM 665 N N . ARG A 1 97 ? 18.306 0.237 45.271 1.00 43.33 94 ARG A N 1
ATOM 666 C CA . ARG A 1 97 ? 17.979 -0.465 44.035 1.00 46.04 94 ARG A CA 1
ATOM 667 C C . ARG A 1 97 ? 16.567 -1.060 44.149 1.00 47.24 94 ARG A C 1
ATOM 668 O O . ARG A 1 97 ? 16.108 -1.337 45.266 1.00 46.16 94 ARG A O 1
ATOM 670 N N . PRO A 1 98 ? 15.867 -1.229 43.005 1.00 49.47 95 PRO A N 1
ATOM 671 C CA . PRO A 1 98 ? 14.545 -1.875 42.984 1.00 51.33 95 PRO A CA 1
ATOM 672 C C . PRO A 1 98 ? 14.525 -3.253 43.666 1.00 52.93 95 PRO A C 1
ATOM 673 O O . PRO A 1 98 ? 15.453 -4.051 43.496 1.00 54.06 95 PRO A O 1
ATOM 677 N N . GLY A 1 99 ? 13.466 -3.520 44.429 1.00 53.34 96 GLY A N 1
ATOM 678 C CA . GLY A 1 99 ? 13.308 -4.803 45.119 1.00 54.84 96 GLY A CA 1
ATOM 679 C C . GLY A 1 99 ? 13.801 -4.771 46.554 1.00 53.03 96 GLY A C 1
ATOM 680 O O . GLY A 1 99 ? 13.391 -5.591 47.373 1.00 53.75 96 GLY A O 1
ATOM 681 N N . VAL A 1 100 ? 14.688 -3.822 46.855 1.00 50.44 97 VAL A N 1
ATOM 682 C CA . VAL A 1 100 ? 15.221 -3.655 48.205 1.00 49.04 97 VAL A CA 1
ATOM 683 C C . VAL A 1 100 ? 14.210 -2.893 49.073 1.00 47.99 97 VAL A C 1
ATOM 684 O O . VAL A 1 100 ? 13.713 -1.830 48.686 1.00 47.02 97 VAL A O 1
ATOM 688 N N . GLU A 1 101 ? 13.894 -3.459 50.235 1.00 48.71 98 GLU A N 1
ATOM 689 C CA . GLU A 1 101 ? 12.931 -2.858 51.157 1.00 47.98 98 GLU A CA 1
ATOM 690 C C . GLU A 1 101 ? 13.642 -2.416 52.430 1.00 46.35 98 GLU A C 1
ATOM 691 O O . GLU A 1 101 ? 14.809 -2.738 52.623 1.00 46.23 98 GLU A O 1
ATOM 697 N N . LEU A 1 102 ? 12.938 -1.685 53.293 1.00 45.51 99 LEU A N 1
ATOM 698 C CA . LEU A 1 102 ? 13.488 -1.209 54.573 1.00 44.66 99 LEU A CA 1
ATOM 699 C C . LEU A 1 102 ? 14.194 -2.293 55.398 1.00 45.80 99 LEU A C 1
ATOM 700 O O . LEU A 1 102 ? 15.310 -2.088 55.871 1.00 44.75 99 LEU A O 1
ATOM 705 N N . SER A 1 103 ? 13.542 -3.442 55.554 1.00 47.85 100 SER A N 1
ATOM 706 C CA . SER A 1 103 ? 14.116 -4.585 56.278 1.00 49.66 100 SER A CA 1
ATOM 707 C C . SER A 1 103 ? 15.449 -5.091 55.704 1.00 50.13 100 SER A C 1
ATOM 708 O O . SER A 1 103 ? 16.222 -5.736 56.415 1.00 51.45 100 SER A O 1
ATOM 711 N N . ASP A 1 104 ? 15.720 -4.788 54.436 1.00 49.12 101 ASP A N 1
ATOM 712 C CA . ASP A 1 104 ? 16.957 -5.235 53.771 1.00 49.78 101 ASP A CA 1
ATOM 713 C C . ASP A 1 104 ? 18.179 -4.335 53.976 1.00 47.86 101 ASP A C 1
ATOM 714 O O . ASP A 1 104 ? 19.259 -4.655 53.479 1.00 48.62 101 ASP A O 1
ATOM 719 N N . ILE A 1 105 ? 18.019 -3.221 54.696 1.00 45.71 102 ILE A N 1
ATOM 720 C CA . ILE A 1 105 ? 19.091 -2.222 54.836 1.00 43.37 102 ILE A CA 1
ATOM 721 C C . ILE A 1 105 ? 19.886 -2.359 56.139 1.00 44.06 102 ILE A C 1
ATOM 722 O O . ILE A 1 105 ? 19.338 -2.194 57.240 1.00 44.82 102 ILE A O 1
ATOM 727 N N . LYS A 1 106 ? 21.173 -2.679 56.012 1.00 44.24 103 LYS A N 1
ATOM 728 C CA . LYS A 1 106 ? 22.071 -2.723 57.165 1.00 44.59 103 LYS A CA 1
ATOM 729 C C . LYS A 1 106 ? 23.070 -1.570 57.131 1.00 42.60 103 LYS A C 1
ATOM 730 O O . LYS A 1 106 ? 23.559 -1.134 58.177 1.00 42.36 103 LYS A O 1
ATOM 732 N N . ARG A 1 107 ? 23.338 -1.054 55.932 1.00 41.08 104 ARG A N 1
ATOM 733 C CA . ARG A 1 107 ? 24.319 0.009 55.737 1.00 39.39 104 ARG A CA 1
ATOM 734 C C . ARG A 1 107 ? 23.811 1.137 54.816 1.00 37.07 104 ARG A C 1
ATOM 735 O O . ARG A 1 107 ? 23.265 0.869 53.747 1.00 36.86 104 ARG A O 1
ATOM 737 N N . ILE A 1 108 ? 23.994 2.392 55.245 1.00 35.46 105 ILE A N 1
ATOM 738 C CA . ILE A 1 108 ? 23.553 3.573 54.480 1.00 33.00 105 ILE A CA 1
ATOM 739 C C . ILE A 1 108 ? 24.746 4.504 54.230 1.00 32.46 105 ILE A C 1
ATOM 740 O O . ILE A 1 108 ? 25.447 4.883 55.168 1.00 33.14 105 ILE A O 1
ATOM 745 N N . SER A 1 109 ? 24.967 4.865 52.972 1.00 31.57 106 SER A N 1
ATOM 746 C CA . SER A 1 109 ? 26.046 5.783 52.611 1.00 30.90 106 SER A CA 1
ATOM 747 C C . SER A 1 109 ? 25.522 7.172 52.234 1.00 29.35 106 SER A C 1
ATOM 748 O O . SER A 1 109 ? 24.521 7.301 51.542 1.00 28.66 106 SER A O 1
ATOM 751 N N . THR A 1 110 ? 26.207 8.204 52.723 1.00 28.84 107 THR A N 1
ATOM 752 C CA . THR A 1 110 ? 25.922 9.585 52.368 1.00 27.49 107 THR A CA 1
ATOM 753 C C . THR A 1 110 ? 27.058 10.474 52.845 1.00 28.18 107 THR A C 1
ATOM 754 O O . THR A 1 110 ? 27.974 10.014 53.548 1.00 29.41 107 THR A O 1
ATOM 758 N N . HIS A 1 111 ? 27.001 11.746 52.466 1.00 27.52 108 HIS A N 1
ATOM 759 C CA . HIS A 1 111 ? 27.917 12.725 53.009 1.00 27.19 108 HIS A CA 1
ATOM 760 C C . HIS A 1 111 ? 27.566 12.913 54.476 1.00 27.54 108 HIS A C 1
ATOM 761 O O . HIS A 1 111 ? 26.388 12.942 54.809 1.00 27.49 108 HIS A O 1
ATOM 768 N N . GLY A 1 112 ? 28.581 13.047 55.337 1.00 28.30 109 GLY A N 1
ATOM 769 C CA . GLY A 1 112 ? 28.384 13.285 56.784 1.00 29.02 109 GLY A CA 1
ATOM 770 C C . GLY A 1 112 ? 27.423 14.410 57.143 1.00 28.43 109 GLY A C 1
ATOM 771 O O . GLY A 1 112 ? 26.713 14.339 58.157 1.00 30.48 109 GLY A O 1
ATOM 772 N N . HIS A 1 113 ? 27.397 15.457 56.328 1.00 34.19 110 HIS A N 1
ATOM 773 C CA . HIS A 1 113 ? 26.481 16.585 56.536 1.00 33.10 110 HIS A CA 1
ATOM 774 C C . HIS A 1 113 ? 25.013 16.184 56.358 1.00 32.65 110 HIS A C 1
ATOM 775 O O . HIS A 1 113 ? 24.138 16.672 57.073 1.00 32.68 110 HIS A O 1
ATOM 782 N N . ALA A 1 114 ? 24.757 15.309 55.390 1.00 32.38 111 ALA A N 1
ATOM 783 C CA . ALA A 1 114 ? 23.418 14.757 55.188 1.00 33.06 111 ALA A CA 1
ATOM 784 C C . ALA A 1 114 ? 23.039 13.815 56.340 1.00 32.93 111 ALA A C 1
ATOM 785 O O . ALA A 1 114 ? 21.952 13.930 56.930 1.00 32.95 111 ALA A O 1
ATOM 787 N N . TRP A 1 115 ? 23.948 12.902 56.666 1.00 33.90 112 TRP A N 1
ATOM 788 C CA . TRP A 1 115 ? 23.722 11.949 57.744 1.00 35.51 112 TRP A CA 1
ATOM 789 C C . TRP A 1 115 ? 23.282 12.643 59.022 1.00 35.51 112 TRP A C 1
ATOM 790 O O . TRP A 1 115 ? 22.257 12.280 59.599 1.00 36.17 112 TRP A O 1
ATOM 801 N N . ALA A 1 116 ? 24.042 13.658 59.432 1.00 35.88 113 ALA A N 1
ATOM 802 C CA . ALA A 1 116 ? 23.825 14.367 60.696 1.00 37.38 113 ALA A CA 1
ATOM 803 C C . ALA A 1 116 ? 22.455 15.048 60.782 1.00 37.09 113 ALA A C 1
ATOM 804 O O . ALA A 1 116 ? 21.972 15.350 61.871 1.00 39.05 113 ALA A O 1
ATOM 806 N N . GLN A 1 117 ? 21.844 15.299 59.626 1.00 35.34 114 GLN A N 1
ATOM 807 C CA . GLN A 1 117 ? 20.537 15.955 59.570 1.00 35.97 114 GLN A CA 1
ATOM 808 C C . GLN A 1 117 ? 19.375 14.999 59.374 1.00 34.27 114 GLN A C 1
ATOM 809 O O . GLN A 1 117 ? 18.248 15.454 59.278 1.00 35.22 114 GLN A O 1
ATOM 815 N N . CYS A 1 118 ? 19.649 13.705 59.243 1.00 32.43 115 CYS A N 1
ATOM 816 C CA . CYS A 1 118 ? 18.597 12.713 59.034 1.00 31.41 115 CYS A CA 1
ATOM 817 C C . CYS A 1 118 ? 18.471 11.742 60.198 1.00 32.15 115 CYS A C 1
ATOM 818 O O . CYS A 1 118 ? 17.803 10.716 60.086 1.00 31.66 115 CYS A O 1
ATOM 821 N N . ARG A 1 119 ? 19.092 12.097 61.317 1.00 33.99 116 ARG A N 1
ATOM 822 C CA . ARG A 1 119 ? 19.098 11.272 62.520 1.00 36.60 116 ARG A CA 1
ATOM 823 C C . ARG A 1 119 ? 17.735 10.816 63.010 1.00 36.71 116 ARG A C 1
ATOM 824 O O . ARG A 1 119 ? 17.575 9.647 63.360 1.00 37.98 116 ARG A O 1
ATOM 832 N N . LEU A 1 120 ? 16.763 11.726 63.040 1.00 36.64 117 LEU A N 1
ATOM 833 C CA . LEU A 1 120 ? 15.466 11.446 63.672 1.00 37.25 117 LEU A CA 1
ATOM 834 C C . LEU A 1 120 ? 14.750 10.293 62.982 1.00 35.14 117 LEU A C 1
ATOM 835 O O . LEU A 1 120 ? 14.377 9.305 63.620 1.00 35.46 117 LEU A O 1
ATOM 840 N N . TRP A 1 121 ? 14.577 10.437 61.673 1.00 33.22 118 TRP A N 1
ATOM 841 C CA . TRP A 1 121 ? 13.958 9.421 60.843 1.00 32.12 118 TRP A CA 1
ATOM 842 C C . TRP A 1 121 ? 14.746 8.108 60.864 1.00 32.17 118 TRP A C 1
ATOM 843 O O . TRP A 1 121 ? 14.172 7.043 61.079 1.00 32.79 118 TRP A O 1
ATOM 854 N N . VAL A 1 122 ? 16.057 8.176 60.643 1.00 32.35 119 VAL A N 1
ATOM 855 C CA . VAL A 1 122 ? 16.871 6.958 60.639 1.00 34.01 119 VAL A CA 1
ATOM 856 C C . VAL A 1 122 ? 16.818 6.196 61.976 1.00 36.15 119 VAL A C 1
ATOM 857 O O . VAL A 1 122 ? 16.555 4.999 61.973 1.00 37.35 119 VAL A O 1
ATOM 861 N N . ASP A 1 123 ? 17.048 6.879 63.102 1.00 37.18 120 ASP A N 1
ATOM 862 C CA . ASP A 1 123 ? 16.972 6.222 64.427 1.00 41.23 120 ASP A CA 1
ATOM 863 C C . ASP A 1 123 ? 15.616 5.551 64.661 1.00 40.44 120 ASP A C 1
ATOM 864 O O . ASP A 1 123 ? 15.534 4.502 65.305 1.00 43.47 120 ASP A O 1
ATOM 869 N N . GLU A 1 124 ? 14.559 6.187 64.169 1.00 51.10 121 GLU A N 1
ATOM 870 C CA . GLU A 1 124 ? 13.202 5.700 64.389 1.00 52.48 121 GLU A CA 1
ATOM 871 C C . GLU A 1 124 ? 12.888 4.498 63.507 1.00 52.69 121 GLU A C 1
ATOM 872 O O . GLU A 1 124 ? 12.405 3.484 63.996 1.00 54.26 121 GLU A O 1
ATOM 878 N N . HIS A 1 125 ? 13.200 4.610 62.218 1.00 51.49 122 HIS A N 1
ATOM 879 C CA . HIS A 1 125 ? 12.770 3.624 61.236 1.00 51.86 122 HIS A CA 1
ATOM 880 C C . HIS A 1 125 ? 13.837 2.624 60.811 1.00 51.90 122 HIS A C 1
ATOM 881 O O . HIS A 1 125 ? 13.492 1.534 60.366 1.00 53.10 122 HIS A O 1
ATOM 888 N N . LEU A 1 126 ? 15.113 2.996 60.931 1.00 50.85 123 LEU A N 1
ATOM 889 C CA . LEU A 1 126 ? 16.222 2.059 60.700 1.00 50.94 123 LEU A CA 1
ATOM 890 C C . LEU A 1 126 ? 17.226 2.053 61.870 1.00 51.29 123 LEU A C 1
ATOM 891 O O . LEU A 1 126 ? 18.404 2.381 61.691 1.00 50.42 123 LEU A O 1
ATOM 896 N N . PRO A 1 127 ? 16.768 1.654 63.073 1.00 52.97 124 PRO A N 1
ATOM 897 C CA . PRO A 1 127 ? 17.603 1.781 64.270 1.00 53.77 124 PRO A CA 1
ATOM 898 C C . PRO A 1 127 ? 18.891 0.939 64.231 1.00 54.47 124 PRO A C 1
ATOM 899 O O . PRO A 1 127 ? 19.860 1.266 64.925 1.00 54.50 124 PRO A O 1
ATOM 903 N N . ASN A 1 128 ? 18.903 -0.115 63.417 1.00 54.93 125 ASN A N 1
ATOM 904 C CA . ASN A 1 128 ? 20.042 -1.038 63.364 1.00 55.70 125 ASN A CA 1
ATOM 905 C C . ASN A 1 128 ? 20.987 -0.793 62.195 1.00 54.52 125 ASN A C 1
ATOM 906 O O . ASN A 1 128 ? 21.978 -1.509 62.027 1.00 54.82 125 ASN A O 1
ATOM 911 N N . ALA A 1 129 ? 20.677 0.228 61.402 1.00 52.91 126 ALA A N 1
ATOM 912 C CA . ALA A 1 129 ? 21.452 0.555 60.229 1.00 51.68 126 ALA A CA 1
ATOM 913 C C . ALA A 1 129 ? 22.728 1.297 60.609 1.00 51.32 126 ALA A C 1
ATOM 914 O O . ALA A 1 129 ? 22.728 2.127 61.518 1.00 51.75 126 ALA A O 1
ATOM 916 N N . ASP A 1 130 ? 23.816 0.983 59.917 1.00 50.82 127 ASP A N 1
ATOM 917 C CA . ASP A 1 130 ? 25.087 1.662 60.143 1.00 50.49 127 ASP A CA 1
ATOM 918 C C . ASP A 1 130 ? 25.407 2.635 59.018 1.00 48.77 127 ASP A C 1
ATOM 919 O O . ASP A 1 130 ? 25.163 2.355 57.846 1.00 47.75 127 ASP A O 1
ATOM 924 N N . TYR A 1 131 ? 25.941 3.787 59.403 1.00 48.56 128 TYR A N 1
ATOM 925 C CA . TYR A 1 131 ? 26.354 4.817 58.463 1.00 47.43 128 TYR A CA 1
ATOM 926 C C . TYR A 1 131 ? 27.683 4.460 57.804 1.00 47.18 128 TYR A C 1
ATOM 927 O O . TYR A 1 131 ? 28.652 4.122 58.486 1.00 48.25 128 TYR A O 1
ATOM 936 N N . VAL A 1 132 ? 27.713 4.499 56.475 1.00 46.14 129 VAL A N 1
ATOM 937 C CA . VAL A 1 132 ? 28.965 4.351 55.727 1.00 45.65 129 VAL A CA 1
ATOM 938 C C . VAL A 1 132 ? 29.265 5.691 55.067 1.00 44.31 129 VAL A C 1
ATOM 939 O O . VAL A 1 132 ? 28.535 6.114 54.159 1.00 43.87 129 VAL A O 1
ATOM 943 N N . PRO A 1 133 ? 30.323 6.380 55.540 1.00 43.50 130 PRO A N 1
ATOM 944 C CA . PRO A 1 133 ? 30.642 7.732 55.064 1.00 42.11 130 PRO A CA 1
ATOM 945 C C . PRO A 1 133 ? 30.949 7.764 53.564 1.00 40.61 130 PRO A C 1
ATOM 946 O O . PRO A 1 133 ? 31.676 6.908 53.070 1.00 40.17 130 PRO A O 1
ATOM 950 N N . GLY A 1 134 ? 30.365 8.728 52.859 1.00 39.04 131 GLY A N 1
ATOM 951 C CA . GLY A 1 134 ? 30.571 8.881 51.421 1.00 38.77 131 GLY A CA 1
ATOM 952 C C . GLY A 1 134 ? 31.243 10.210 51.116 1.00 37.93 131 GLY A C 1
ATOM 953 O O . GLY A 1 134 ? 31.239 11.105 51.959 1.00 38.08 131 GLY A O 1
ATOM 954 N N . SER A 1 135 ? 31.810 10.343 49.914 1.00 37.45 132 SER A N 1
ATOM 955 C CA . SER A 1 135 ? 32.456 11.589 49.477 1.00 37.18 132 SER A CA 1
ATOM 956 C C . SER A 1 135 ? 31.450 12.704 49.153 1.00 36.39 132 SER A C 1
ATOM 957 O O . SER A 1 135 ? 31.737 13.884 49.358 1.00 35.88 132 SER A O 1
ATOM 960 N N . SER A 1 136 ? 30.284 12.316 48.640 1.00 36.26 133 SER A N 1
ATOM 961 C CA . SER A 1 136 ? 29.158 13.224 48.380 1.00 36.33 133 SER A CA 1
ATOM 962 C C . SER A 1 136 ? 27.855 12.421 48.362 1.00 36.78 133 SER A C 1
ATOM 963 O O . SER A 1 136 ? 27.898 11.186 48.306 1.00 37.14 133 SER A O 1
ATOM 966 N N . THR A 1 137 ? 26.709 13.101 48.429 1.00 36.69 134 THR A N 1
ATOM 967 C CA . THR A 1 137 ? 25.428 12.409 48.342 1.00 37.17 134 THR A CA 1
ATOM 968 C C . THR A 1 137 ? 25.292 11.690 46.995 1.00 37.66 134 THR A C 1
ATOM 969 O O . THR A 1 137 ? 24.851 10.539 46.944 1.00 37.68 134 THR A O 1
ATOM 973 N N . ALA A 1 138 ? 25.680 12.382 45.924 1.00 37.80 135 ALA A N 1
ATOM 974 C CA . ALA A 1 138 ? 25.606 11.837 44.564 1.00 38.48 135 ALA A CA 1
ATOM 975 C C . ALA A 1 138 ? 26.448 10.567 44.398 1.00 38.97 135 ALA A C 1
ATOM 976 O O . ALA A 1 138 ? 25.945 9.577 43.883 1.00 39.19 135 ALA A O 1
ATOM 978 N N . ALA A 1 139 ? 27.710 10.596 44.834 1.00 38.84 136 ALA A N 1
ATOM 979 C CA . ALA A 1 139 ? 28.580 9.413 44.761 1.00 39.72 136 ALA A CA 1
ATOM 980 C C . ALA A 1 139 ? 28.005 8.241 45.555 1.00 40.39 136 ALA A C 1
ATOM 981 O O . ALA A 1 139 ? 28.057 7.092 45.110 1.00 40.26 136 ALA A O 1
ATOM 983 N N . SER A 1 140 ? 27.447 8.542 46.726 1.00 40.59 137 SER A N 1
ATOM 984 C CA . SER A 1 140 ? 26.806 7.532 47.546 1.00 40.94 137 SER A CA 1
ATOM 985 C C . SER A 1 140 ? 25.666 6.884 46.780 1.00 41.20 137 SER A C 1
ATOM 986 O O . SER A 1 140 ? 25.557 5.653 46.759 1.00 41.81 137 SER A O 1
ATOM 989 N N . ALA A 1 141 ? 24.835 7.714 46.150 1.00 40.49 138 ALA A N 1
ATOM 990 C CA . ALA A 1 141 ? 23.739 7.230 45.331 1.00 41.05 138 ALA A CA 1
ATOM 991 C C . ALA A 1 141 ? 24.228 6.387 44.149 1.00 41.49 138 ALA A C 1
ATOM 992 O O . ALA A 1 141 ? 23.716 5.275 43.938 1.00 41.86 138 ALA A O 1
ATOM 1002 N N . GLY A 1 143 ? 27.031 4.831 43.720 1.00 44.48 140 GLY A N 1
ATOM 1003 C CA . GLY A 1 143 ? 27.677 3.606 44.192 1.00 45.89 140 GLY A CA 1
ATOM 1004 C C . GLY A 1 143 ? 26.730 2.412 44.221 1.00 46.16 140 GLY A C 1
ATOM 1005 O O . GLY A 1 143 ? 27.158 1.276 44.038 1.00 48.60 140 GLY A O 1
ATOM 1006 N N . LEU A 1 144 ? 25.441 2.675 44.435 1.00 44.15 141 LEU A N 1
ATOM 1007 C CA . LEU A 1 144 ? 24.405 1.633 44.421 1.00 44.84 141 LEU A CA 1
ATOM 1008 C C . LEU A 1 144 ? 24.190 0.949 43.061 1.00 48.35 141 LEU A C 1
ATOM 1009 O O . LEU A 1 144 ? 23.605 -0.135 43.003 1.00 49.75 141 LEU A O 1
ATOM 1014 N N . LEU A 1 145 ? 24.644 1.574 41.975 1.00 50.16 142 LEU A N 1
ATOM 1015 C CA . LEU A 1 145 ? 24.445 1.010 40.634 1.00 54.25 142 LEU A CA 1
ATOM 1016 C C . LEU A 1 145 ? 25.550 0.015 40.273 1.00 58.37 142 LEU A C 1
ATOM 1017 O O . LEU A 1 145 ? 25.537 -0.580 39.193 1.00 62.01 142 LEU A O 1
ATOM 1022 N N . GLU A 1 146 ? 26.493 -0.156 41.197 1.00 58.69 143 GLU A N 1
ATOM 1023 C CA . GLU A 1 146 ? 27.652 -1.026 41.019 1.00 62.97 143 GLU A CA 1
ATOM 1024 C C . GLU A 1 146 ? 27.356 -2.415 41.579 1.00 64.69 143 GLU A C 1
ATOM 1025 O O . GLU A 1 146 ? 26.432 -2.584 42.384 1.00 62.52 143 GLU A O 1
ATOM 1031 N N . ASP A 1 147 ? 28.145 -3.403 41.153 1.00 69.26 144 ASP A N 1
ATOM 1032 C CA . ASP A 1 147 ? 28.016 -4.775 41.649 1.00 71.79 144 ASP A CA 1
ATOM 1033 C C . ASP A 1 147 ? 28.575 -4.874 43.062 1.00 70.37 144 ASP A C 1
ATOM 1034 O O . ASP A 1 147 ? 29.712 -4.451 43.316 1.00 70.92 144 ASP A O 1
ATOM 1039 N N . ASP A 1 148 ? 27.775 -5.436 43.969 1.00 69.15 145 ASP A N 1
ATOM 1040 C CA . ASP A 1 148 ? 28.186 -5.679 45.360 1.00 67.94 145 ASP A CA 1
ATOM 1041 C C . ASP A 1 148 ? 28.734 -4.413 46.035 1.00 64.22 145 ASP A C 1
ATOM 1042 O O . ASP A 1 148 ? 29.826 -4.418 46.622 1.00 65.22 145 ASP A O 1
ATOM 1044 N N . ALA A 1 149 ? 27.971 -3.325 45.913 1.00 60.01 146 ALA A N 1
ATOM 1045 C CA . ALA A 1 149 ? 28.225 -2.093 46.652 1.00 56.07 146 ALA A CA 1
ATOM 1046 C C . ALA A 1 149 ? 28.272 -2.436 48.139 1.00 54.74 146 ALA A C 1
ATOM 1047 O O . ALA A 1 149 ? 27.492 -3.277 48.598 1.00 54.96 146 ALA A O 1
ATOM 1049 N N . PRO A 1 150 ? 29.194 -1.808 48.898 1.00 53.53 147 PRO A N 1
ATOM 1050 C CA . PRO A 1 150 ? 29.344 -2.199 50.304 1.00 53.25 147 PRO A CA 1
ATOM 1051 C C . PRO A 1 150 ? 28.250 -1.644 51.236 1.00 49.55 147 PRO A C 1
ATOM 1052 O O . PRO A 1 150 ? 28.412 -1.669 52.455 1.00 49.45 147 PRO A O 1
ATOM 1056 N N . TYR A 1 151 ? 27.148 -1.174 50.655 1.00 46.90 148 TYR A N 1
ATOM 1057 C CA . TYR A 1 151 ? 25.988 -0.662 51.406 1.00 43.76 148 TYR A CA 1
ATOM 1058 C C . TYR A 1 151 ? 24.713 -0.903 50.595 1.00 43.44 148 TYR A C 1
ATOM 1059 O O . TYR A 1 151 ? 24.786 -1.311 49.432 1.00 44.83 148 TYR A O 1
ATOM 1068 N N . GLU A 1 152 ? 23.550 -0.653 51.197 1.00 41.71 149 GLU A N 1
ATOM 1069 C CA . GLU A 1 152 ? 22.286 -1.042 50.558 1.00 42.40 149 GLU A CA 1
ATOM 1070 C C . GLU A 1 152 ? 21.332 0.137 50.302 1.00 39.69 149 GLU A C 1
ATOM 1071 O O . GLU A 1 152 ? 20.360 0.008 49.553 1.00 40.39 149 GLU A O 1
ATOM 1077 N N . ALA A 1 153 ? 21.625 1.280 50.911 1.00 37.35 150 ALA A N 1
ATOM 1078 C CA . ALA A 1 153 ? 20.848 2.501 50.701 1.00 34.92 150 ALA A CA 1
ATOM 1079 C C . ALA A 1 153 ? 21.746 3.742 50.678 1.00 33.63 150 ALA A C 1
ATOM 1080 O O . ALA A 1 153 ? 22.882 3.707 51.165 1.00 33.71 150 ALA A O 1
ATOM 1082 N N . ALA A 1 154 ? 21.235 4.824 50.086 1.00 32.14 151 ALA A N 1
ATOM 1083 C CA . ALA A 1 154 ? 21.909 6.126 50.109 1.00 31.25 151 ALA A CA 1
ATOM 1084 C C . ALA A 1 154 ? 20.915 7.246 50.447 1.00 29.69 151 ALA A C 1
ATOM 1085 O O . ALA A 1 154 ? 19.709 7.096 50.262 1.00 29.29 151 ALA A O 1
ATOM 1087 N N . ILE A 1 155 ? 21.436 8.341 50.985 1.00 28.92 152 ILE A N 1
ATOM 1088 C CA . ILE A 1 155 ? 20.648 9.522 51.259 1.00 28.39 152 ILE A CA 1
ATOM 1089 C C . ILE A 1 155 ? 21.172 10.604 50.343 1.00 29.77 152 ILE A C 1
ATOM 1090 O O . ILE A 1 155 ? 22.365 10.928 50.356 1.00 30.28 152 ILE A O 1
ATOM 1095 N N . CYS A 1 156 ? 20.270 11.148 49.534 1.00 30.00 153 CYS A N 1
ATOM 1096 C CA . CYS A 1 156 ? 20.663 12.034 48.462 1.00 31.64 153 CYS A CA 1
ATOM 1097 C C . CYS A 1 156 ? 19.547 13.028 48.130 1.00 32.08 153 CYS A C 1
ATOM 1098 O O . CYS A 1 156 ? 18.517 13.057 48.810 1.00 31.27 153 CYS A O 1
ATOM 1101 N N . ALA A 1 157 ? 19.768 13.812 47.077 1.00 33.85 154 ALA A N 1
ATOM 1102 C CA . ALA A 1 157 ? 18.790 14.774 46.552 1.00 35.34 154 ALA A CA 1
ATOM 1103 C C . ALA A 1 157 ? 17.692 14.108 45.721 1.00 35.86 154 ALA A C 1
ATOM 1104 O O . ALA A 1 157 ? 17.912 13.047 45.124 1.00 36.33 154 ALA A O 1
ATOM 1106 N N . PRO A 1 158 ? 16.491 14.715 45.690 1.00 36.56 155 PRO A N 1
ATOM 1107 C CA . PRO A 1 158 ? 15.479 14.239 44.749 1.00 37.92 155 PRO A CA 1
ATOM 1108 C C . PRO A 1 158 ? 15.964 14.265 43.292 1.00 40.01 155 PRO A C 1
ATOM 1109 O O . PRO A 1 158 ? 15.560 13.409 42.508 1.00 40.58 155 PRO A O 1
ATOM 1113 N N . LEU A 1 159 ? 16.837 15.220 42.950 1.00 41.38 156 LEU A N 1
ATOM 1114 C CA . LEU A 1 159 ? 17.383 15.332 41.592 1.00 44.12 156 LEU A CA 1
ATOM 1115 C C . LEU A 1 159 ? 17.903 13.993 41.064 1.00 43.79 156 LEU A C 1
ATOM 1116 O O . LEU A 1 159 ? 17.445 13.517 40.025 1.00 45.49 156 LEU A O 1
ATOM 1121 N N . ILE A 1 160 ? 18.847 13.391 41.786 1.00 41.85 157 ILE A N 1
ATOM 1122 C CA . ILE A 1 160 ? 19.526 12.195 41.294 1.00 42.35 157 ILE A CA 1
ATOM 1123 C C . ILE A 1 160 ? 18.611 10.957 41.268 1.00 42.02 157 ILE A C 1
ATOM 1124 O O . ILE A 1 160 ? 18.770 10.069 40.407 1.00 43.33 157 ILE A O 1
ATOM 1129 N N . ALA A 1 161 ? 17.643 10.913 42.185 1.00 39.90 158 ALA A N 1
ATOM 1130 C CA . ALA A 1 161 ? 16.643 9.864 42.159 1.00 40.13 158 ALA A CA 1
ATOM 1131 C C . ALA A 1 161 ? 15.802 9.974 40.882 1.00 42.96 158 ALA A C 1
ATOM 1132 O O . ALA A 1 161 ? 15.608 8.976 40.199 1.00 44.68 158 ALA A O 1
ATOM 1134 N N . ALA A 1 162 ? 15.344 11.184 40.549 1.00 43.83 159 ALA A N 1
ATOM 1135 C CA . ALA A 1 162 ? 14.551 11.413 39.333 1.00 46.85 159 ALA A CA 1
ATOM 1136 C C . ALA A 1 162 ? 15.308 11.106 38.036 1.00 49.39 159 ALA A C 1
ATOM 1137 O O . ALA A 1 162 ? 14.698 10.827 37.006 1.00 52.35 159 ALA A O 1
ATOM 1139 N N . GLU A 1 163 ? 16.635 11.170 38.079 1.00 48.94 160 GLU A N 1
ATOM 1140 C CA . GLU A 1 163 ? 17.427 11.002 36.858 1.00 51.53 160 GLU A CA 1
ATOM 1141 C C . GLU A 1 163 ? 17.928 9.570 36.638 1.00 51.77 160 GLU A C 1
ATOM 1142 O O . GLU A 1 163 ? 18.144 9.161 35.500 1.00 54.82 160 GLU A O 1
ATOM 1148 N N . GLN A 1 164 ? 18.099 8.815 37.720 1.00 48.89 161 GLN A N 1
ATOM 1149 C CA . GLN A 1 164 ? 18.622 7.448 37.636 1.00 49.47 161 GLN A CA 1
ATOM 1150 C C . GLN A 1 164 ? 17.518 6.391 37.738 1.00 49.85 161 GLN A C 1
ATOM 1151 O O . GLN A 1 164 ? 16.918 6.225 38.809 1.00 47.39 161 GLN A O 1
ATOM 1157 N N . PRO A 1 165 ? 17.261 5.658 36.629 1.00 53.09 162 PRO A N 1
ATOM 1158 C CA . PRO A 1 165 ? 16.211 4.622 36.615 1.00 54.34 162 PRO A CA 1
ATOM 1159 C C . PRO A 1 165 ? 16.468 3.515 37.645 1.00 52.82 162 PRO A C 1
ATOM 1160 O O . PRO A 1 165 ? 15.530 3.017 38.276 1.00 51.96 162 PRO A O 1
ATOM 1164 N N . GLY A 1 166 ? 17.739 3.164 37.827 1.00 52.48 163 GLY A N 1
ATOM 1165 C CA . GLY A 1 166 ? 18.136 2.116 38.763 1.00 52.08 163 GLY A CA 1
ATOM 1166 C C . GLY A 1 166 ? 18.004 2.522 40.221 1.00 48.41 163 GLY A C 1
ATOM 1167 O O . GLY A 1 166 ? 18.276 1.728 41.121 1.00 47.91 163 GLY A O 1
ATOM 1168 N N . LEU A 1 167 ? 17.588 3.757 40.469 1.00 46.57 164 LEU A N 1
ATOM 1169 C CA . LEU A 1 167 ? 17.417 4.213 41.850 1.00 43.66 164 LEU A CA 1
ATOM 1170 C C . LEU A 1 167 ? 15.946 4.391 42.182 1.00 43.55 164 LEU A C 1
ATOM 1171 O O . LEU A 1 167 ? 15.205 5.096 41.495 1.00 44.62 164 LEU A O 1
ATOM 1176 N N . ASN A 1 168 ? 15.541 3.720 43.245 1.00 42.97 165 ASN A N 1
ATOM 1177 C CA . ASN A 1 168 ? 14.173 3.742 43.715 1.00 43.53 165 ASN A CA 1
ATOM 1178 C C . ASN A 1 168 ? 14.110 4.517 45.013 1.00 40.61 165 ASN A C 1
ATOM 1179 O O . ASN A 1 168 ? 14.968 4.332 45.875 1.00 38.99 165 ASN A O 1
ATOM 1184 N N . VAL A 1 169 ? 13.104 5.382 45.144 1.00 40.59 166 VAL A N 1
ATOM 1185 C CA . VAL A 1 169 ? 12.900 6.158 46.366 1.00 38.38 166 VAL A CA 1
ATOM 1186 C C . VAL A 1 169 ? 12.170 5.312 47.419 1.00 38.74 166 VAL A C 1
ATOM 1187 O O . VAL A 1 169 ? 10.993 4.960 47.255 1.00 40.30 166 VAL A O 1
ATOM 1191 N N . LEU A 1 170 ? 12.878 4.982 48.494 1.00 36.96 167 LEU A N 1
ATOM 1192 C CA . LEU A 1 170 ? 12.293 4.207 49.588 1.00 37.74 167 LEU A CA 1
ATOM 1193 C C . LEU A 1 170 ? 11.583 5.081 50.613 1.00 36.67 167 LEU A C 1
ATOM 1194 O O . LEU A 1 170 ? 10.587 4.670 51.178 1.00 37.56 167 LEU A O 1
ATOM 1199 N N . ALA A 1 171 ? 12.130 6.268 50.872 1.00 34.43 168 ALA A N 1
ATOM 1200 C CA . ALA A 1 171 ? 11.521 7.213 51.805 1.00 34.32 168 ALA A CA 1
ATOM 1201 C C . ALA A 1 171 ? 11.719 8.652 51.332 1.00 33.62 168 ALA A C 1
ATOM 1202 O O . ALA A 1 171 ? 12.817 9.011 50.880 1.00 32.47 168 ALA A O 1
ATOM 1204 N N . GLU A 1 172 ? 10.657 9.457 51.451 1.00 34.50 169 GLU A N 1
ATOM 1205 C CA . GLU A 1 172 ? 10.649 10.870 51.035 1.00 34.72 169 GLU A CA 1
ATOM 1206 C C . GLU A 1 172 ? 10.765 11.838 52.214 1.00 33.82 169 GLU A C 1
ATOM 1207 O O . GLU A 1 172 ? 10.179 11.595 53.279 1.00 33.51 169 GLU A O 1
ATOM 1213 N N . ASP A 1 173 ? 11.526 12.920 52.019 1.00 30.80 170 ASP A N 1
ATOM 1214 C CA . ASP A 1 173 ? 11.562 14.055 52.962 1.00 31.26 170 ASP A CA 1
ATOM 1215 C C . ASP A 1 173 ? 11.926 13.604 54.387 1.00 31.39 170 ASP A C 1
ATOM 1216 O O . ASP A 1 173 ? 11.136 13.712 55.307 1.00 31.98 170 ASP A O 1
ATOM 1221 N N . ILE A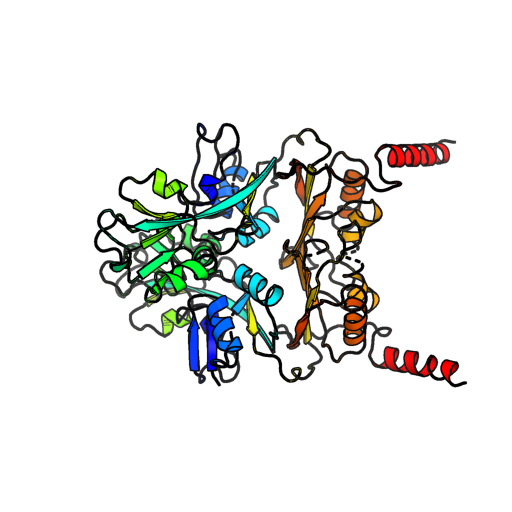 1 174 ? 13.150 13.123 54.564 1.00 30.78 171 ILE A N 1
ATOM 1222 C CA . ILE A 1 174 ? 13.528 12.488 55.825 1.00 31.67 171 ILE A CA 1
ATOM 1223 C C . ILE A 1 174 ? 14.441 13.334 56.726 1.00 32.24 171 ILE A C 1
ATOM 1224 O O . ILE A 1 174 ? 14.972 12.834 57.726 1.00 33.73 171 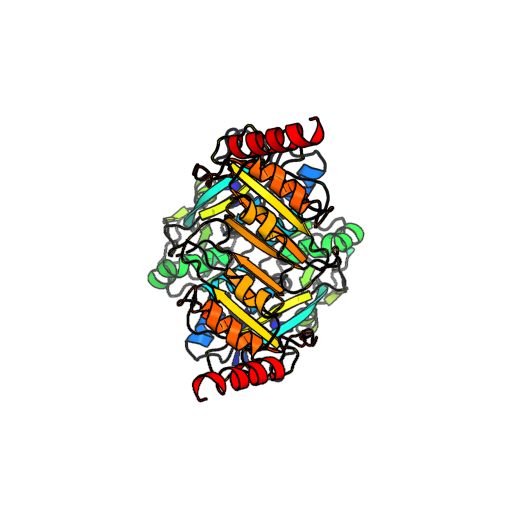ILE A O 1
ATOM 1229 N N . GLY A 1 175 ? 14.614 14.609 56.379 1.00 30.97 172 GLY A N 1
ATOM 1230 C CA . GLY A 1 175 ? 15.462 15.522 57.152 1.00 30.95 172 GLY A CA 1
ATOM 1231 C C . GLY A 1 175 ? 14.854 16.014 58.463 1.00 32.43 172 GLY A C 1
ATOM 1232 O O . GLY A 1 175 ? 13.628 16.097 58.603 1.00 32.79 172 GLY A O 1
ATOM 1233 N N . ASP A 1 176 ? 15.737 16.347 59.404 1.00 33.66 173 ASP A N 1
ATOM 1234 C CA . ASP A 1 176 ? 15.418 16.809 60.761 1.00 36.60 173 ASP A CA 1
ATOM 1235 C C . ASP A 1 176 ? 14.893 18.260 60.807 1.00 37.21 173 ASP A C 1
ATOM 1236 O O . ASP A 1 176 ? 14.172 18.644 61.741 1.00 38.62 173 ASP A O 1
ATOM 1241 N N . ASN A 1 177 ? 15.300 19.072 59.836 1.00 36.15 174 ASN A N 1
ATOM 1242 C CA . ASN A 1 177 ? 15.050 20.523 59.894 1.00 36.95 174 ASN A CA 1
ATOM 1243 C C . ASN A 1 177 ? 14.186 21.012 58.731 1.00 36.18 174 ASN A C 1
ATOM 1244 O O . ASN A 1 177 ? 14.638 21.013 57.580 1.00 34.19 174 ASN A O 1
ATOM 1249 N N . PRO A 1 178 ? 12.954 21.474 59.044 1.00 37.76 175 PRO A N 1
ATOM 1250 C CA . PRO A 1 178 ? 12.004 21.954 58.038 1.00 37.70 175 PRO A CA 1
ATOM 1251 C C . PRO A 1 178 ? 12.517 23.164 57.268 1.00 37.08 175 PRO A C 1
ATOM 1252 O O . PRO A 1 178 ? 12.221 23.298 56.075 1.00 36.79 175 PRO A O 1
ATOM 1256 N N . ASP A 1 179 ? 13.285 24.014 57.945 1.00 37.31 176 ASP A N 1
ATOM 1257 C CA . ASP A 1 179 ? 13.770 25.273 57.384 1.00 36.88 176 ASP A CA 1
ATOM 1258 C C . ASP A 1 179 ? 15.159 25.157 56.756 1.00 34.56 176 ASP A C 1
ATOM 1259 O O . ASP A 1 179 ? 15.762 26.167 56.398 1.00 34.01 176 ASP A O 1
ATOM 1264 N N . ALA A 1 180 ? 15.675 23.939 56.630 1.00 33.28 177 ALA A N 1
ATOM 1265 C CA . ALA A 1 180 ? 17.027 23.745 56.096 1.00 31.87 177 ALA A CA 1
ATOM 1266 C C . ALA A 1 180 ? 17.154 24.287 54.668 1.00 30.91 177 ALA A C 1
ATOM 1267 O O . ALA A 1 180 ? 16.370 23.921 53.778 1.00 29.44 177 ALA A O 1
ATOM 1269 N N . VAL A 1 181 ? 18.152 25.148 54.454 1.00 30.77 178 VAL A N 1
ATOM 1270 C CA . VAL A 1 181 ? 18.433 25.682 53.116 1.00 29.59 178 VAL A CA 1
ATOM 1271 C C . VAL A 1 181 ? 19.923 25.818 52.953 1.00 28.65 178 VAL A C 1
ATOM 1272 O O . VAL A 1 181 ? 20.627 26.036 53.931 1.00 29.14 178 VAL A O 1
ATOM 1276 N N . THR A 1 182 ? 20.394 25.678 51.714 1.00 26.99 179 THR A N 1
ATOM 1277 C CA . THR A 1 182 ? 21.781 25.967 51.387 1.00 26.44 179 THR A CA 1
ATOM 1278 C C . THR A 1 182 ? 21.849 27.290 50.636 1.00 25.87 179 THR A C 1
ATOM 1279 O O . THR A 1 182 ? 21.032 27.562 49.749 1.00 26.20 179 THR A O 1
ATOM 1283 N N . ARG A 1 183 ? 22.805 28.124 51.010 1.00 25.20 180 ARG A N 1
ATOM 1284 C CA . ARG A 1 183 ? 23.038 29.348 50.292 1.00 24.17 180 ARG A CA 1
ATOM 1285 C C . ARG A 1 183 ? 24.157 29.095 49.293 1.00 23.47 180 ARG A C 1
ATOM 1286 O O . ARG A 1 183 ? 25.212 28.546 49.644 1.00 22.65 180 ARG A O 1
ATOM 1294 N N . PHE A 1 184 ? 23.887 29.446 48.043 1.00 22.52 181 PHE A N 1
ATOM 1295 C CA . PHE A 1 184 ? 24.861 29.348 46.969 1.00 21.96 181 PHE A CA 1
ATOM 1296 C C . PHE A 1 184 ? 25.144 30.738 46.397 1.00 21.70 181 PHE A C 1
ATOM 1297 O O . PHE A 1 184 ? 24.319 31.645 46.524 1.00 22.42 181 PHE A O 1
ATOM 1305 N N . ILE A 1 185 ? 26.289 30.882 45.734 1.00 21.13 182 ILE A N 1
ATOM 1306 C CA . ILE A 1 185 ? 26.600 32.096 44.991 1.00 21.71 182 ILE A CA 1
ATOM 1307 C C . ILE A 1 185 ? 27.039 31.742 43.577 1.00 21.71 182 ILE A C 1
ATOM 1308 O O . ILE A 1 185 ? 27.661 30.704 43.335 1.00 22.60 182 ILE A O 1
ATOM 1313 N N . LEU A 1 186 ? 26.670 32.591 42.635 1.00 21.67 183 LEU A N 1
ATOM 1314 C CA . LEU A 1 186 ? 27.077 32.427 41.241 1.00 21.77 183 LEU A CA 1
ATOM 1315 C C . LEU A 1 186 ? 28.116 33.501 40.955 1.00 21.32 183 LEU A C 1
ATOM 1316 O O . LEU A 1 186 ? 27.848 34.678 41.087 1.00 22.22 183 LEU A O 1
ATOM 1321 N N . VAL A 1 187 ? 29.307 33.080 40.574 1.00 20.92 184 VAL A N 1
ATOM 1322 C CA . VAL A 1 187 ? 30.441 33.977 40.530 1.00 21.76 184 VAL A CA 1
ATOM 1323 C C . VAL A 1 187 ? 30.999 34.125 39.113 1.00 21.95 184 VAL A C 1
ATOM 1324 O O . VAL A 1 187 ? 31.254 33.134 38.463 1.00 21.78 184 VAL A O 1
ATOM 1328 N N . SER A 1 188 ? 31.199 35.357 38.646 1.00 22.29 185 SER A N 1
ATOM 1329 C CA A SER A 1 188 ? 31.762 35.589 37.313 0.50 22.18 185 SER A CA 1
ATOM 1330 C CA B SER A 1 188 ? 31.779 35.562 37.317 0.50 22.49 185 SER A CA 1
ATOM 1331 C C . SER A 1 188 ? 33.004 36.468 37.393 1.00 22.59 185 SER A C 1
ATOM 1332 O O . SER A 1 188 ? 33.363 36.946 38.477 1.00 22.46 185 SER A O 1
ATOM 1337 N N . ARG A 1 189 ? 33.651 36.685 36.250 1.00 26.19 186 ARG A N 1
ATOM 1338 C CA . ARG A 1 189 ? 34.691 37.701 36.132 1.00 26.34 186 ARG A CA 1
ATOM 1339 C C . ARG A 1 189 ? 34.009 39.083 36.266 1.00 25.98 186 ARG A C 1
ATOM 1340 O O . ARG A 1 189 ? 32.813 39.192 35.998 1.00 25.00 186 ARG A O 1
ATOM 1348 N N . PRO A 1 190 ? 34.766 40.138 36.670 1.00 26.15 187 PRO A N 1
ATOM 1349 C CA . PRO A 1 190 ? 34.173 41.476 36.822 1.00 26.06 187 PRO A CA 1
ATOM 1350 C C . PRO A 1 190 ? 33.680 42.010 35.492 1.00 27.88 187 PRO A C 1
ATOM 1351 O O . PRO A 1 190 ? 34.331 41.815 34.478 1.00 28.02 187 PRO A O 1
ATOM 1355 N N . GLY A 1 191 ? 32.524 42.657 35.507 1.00 28.18 188 GLY A N 1
ATOM 1356 C CA . GLY A 1 191 ? 31.992 43.366 34.338 1.00 30.51 188 GLY A CA 1
ATOM 1357 C C . GLY A 1 191 ? 31.178 44.519 34.893 1.00 30.55 188 GLY A C 1
ATOM 1358 O O . GLY A 1 191 ? 31.590 45.146 35.867 1.00 30.76 188 GLY A O 1
ATOM 1359 N N . ALA A 1 192 ? 30.003 44.772 34.332 1.00 30.95 189 ALA A N 1
ATOM 1360 C CA . ALA A 1 192 ? 29.158 45.845 34.859 1.00 30.51 189 ALA A CA 1
ATOM 1361 C C . ALA A 1 192 ? 28.488 45.437 36.157 1.00 29.21 189 ALA A C 1
ATOM 1362 O O . ALA A 1 192 ? 28.171 44.269 36.348 1.00 28.75 189 ALA A O 1
ATOM 1364 N N . LEU A 1 193 ? 28.244 46.404 37.038 1.00 29.45 190 LEU A N 1
ATOM 1365 C CA . LEU A 1 193 ? 27.323 46.212 38.165 1.00 28.81 190 LEU A CA 1
ATOM 1366 C C . LEU A 1 193 ? 25.915 45.961 37.650 1.00 29.62 190 LEU A C 1
ATOM 1367 O O . LEU A 1 193 ? 25.450 46.657 36.760 1.00 30.46 190 LEU A O 1
ATOM 1372 N N . PRO A 1 194 ? 25.207 44.987 38.224 1.00 29.78 191 PRO A N 1
ATOM 1373 C CA . PRO A 1 194 ? 23.835 44.876 37.754 1.00 30.58 191 PRO A CA 1
ATOM 1374 C C . PRO A 1 194 ? 23.011 46.049 38.307 1.00 30.61 191 PRO A C 1
ATOM 1375 O O . PRO A 1 194 ? 23.451 46.716 39.256 1.00 30.18 191 PRO A O 1
ATOM 1379 N N . GLU A 1 195 ? 21.844 46.285 37.728 1.00 30.76 192 GLU A N 1
ATOM 1380 C CA . GLU A 1 195 ? 20.976 47.364 38.165 1.00 31.18 192 GLU A CA 1
ATOM 1381 C C . GLU A 1 195 ? 20.543 47.158 39.618 1.00 29.38 192 GLU A C 1
ATOM 1382 O O . GLU A 1 195 ? 20.205 46.046 40.013 1.00 29.26 192 GLU A O 1
ATOM 1388 N N . ARG A 1 196 ? 20.598 48.217 40.424 1.00 28.14 193 ARG A N 1
ATOM 1389 C CA . ARG A 1 196 ? 20.140 48.116 41.826 1.00 27.23 193 ARG A CA 1
ATOM 1390 C C . ARG A 1 196 ? 18.627 47.898 41.886 1.00 27.51 193 ARG A C 1
ATOM 1391 O O . ARG A 1 196 ? 17.926 48.247 40.947 1.00 28.06 193 ARG A O 1
ATOM 1399 N N . THR A 1 197 ? 18.149 47.315 42.982 1.00 26.44 194 THR A N 1
ATOM 1400 C CA . THR A 1 197 ? 16.725 46.938 43.140 1.00 26.89 194 THR A CA 1
ATOM 1401 C C . THR A 1 197 ? 16.140 47.485 44.446 1.00 26.24 194 THR A C 1
ATOM 1402 O O . THR A 1 197 ? 14.936 47.399 44.674 1.00 26.71 194 THR A O 1
ATOM 1406 N N . GLY A 1 198 ? 17.004 47.998 45.312 1.00 24.83 195 GLY A N 1
ATOM 1407 C CA . GLY A 1 198 ? 16.602 48.424 46.670 1.00 25.58 195 GLY A CA 1
ATOM 1408 C C . GLY A 1 198 ? 16.543 47.262 47.653 1.00 25.58 195 GLY A C 1
ATOM 1409 O O . GLY A 1 198 ? 16.276 47.441 48.857 1.00 24.25 195 GLY A O 1
ATOM 1410 N N . ALA A 1 199 ? 16.749 46.054 47.119 1.00 25.40 196 ALA A N 1
ATOM 1411 C CA . ALA A 1 199 ? 16.806 44.851 47.934 1.00 25.23 196 ALA A CA 1
ATOM 1412 C C . ALA A 1 199 ? 18.064 44.063 47.530 1.00 24.49 196 ALA A C 1
ATOM 1413 O O . ALA A 1 199 ? 17.989 42.938 47.048 1.00 24.97 196 ALA A O 1
ATOM 1415 N N . ASP A 1 200 ? 19.222 44.685 47.735 1.00 24.00 197 ASP A N 1
ATOM 1416 C CA . ASP A 1 200 ? 20.475 44.142 47.230 1.00 23.05 197 ASP A CA 1
ATOM 1417 C C . ASP A 1 200 ? 21.399 43.785 48.374 1.00 21.77 197 ASP A C 1
ATOM 1418 O O . ASP A 1 200 ? 21.205 44.215 49.517 1.00 20.40 197 ASP A O 1
ATOM 1423 N N . LYS A 1 201 ? 22.423 43.008 48.031 1.00 21.69 198 LYS A N 1
ATOM 1424 C CA . LYS A 1 201 ? 23.480 42.631 48.932 1.00 21.93 198 LYS A CA 1
ATOM 1425 C C . LYS A 1 201 ? 24.806 43.067 48.304 1.00 21.73 198 LYS A C 1
ATOM 1426 O O . LYS A 1 201 ? 24.971 43.022 47.081 1.00 21.23 198 LYS A O 1
ATOM 1432 N N . THR A 1 202 ? 25.748 43.497 49.137 1.00 21.20 199 THR A N 1
ATOM 1433 C CA . THR A 1 202 ? 27.093 43.790 48.673 1.00 21.15 199 THR A CA 1
ATOM 1434 C C . THR A 1 202 ? 28.077 42.990 49.503 1.00 20.74 199 THR A C 1
ATOM 1435 O O . THR A 1 202 ? 28.003 42.989 50.736 1.00 20.92 199 THR A O 1
ATOM 1439 N N . THR A 1 203 ? 29.002 42.316 48.823 1.00 20.64 200 THR A N 1
ATOM 1440 C CA . THR A 1 203 ? 30.013 41.482 49.473 1.00 20.20 200 THR A CA 1
ATOM 1441 C C . THR A 1 203 ? 31.417 42.057 49.255 1.00 20.17 200 THR A C 1
ATOM 1442 O O . THR A 1 203 ? 31.770 42.486 48.141 1.00 21.04 200 THR A O 1
ATOM 1446 N N . VAL A 1 204 ? 32.214 42.041 50.318 1.00 20.24 201 VAL A N 1
ATOM 1447 C CA . VAL A 1 204 ? 33.608 42.465 50.278 1.00 20.47 201 VAL A CA 1
ATOM 1448 C C . VAL A 1 204 ? 34.510 41.532 51.085 1.00 21.13 201 VAL A C 1
ATOM 1449 O O . VAL A 1 204 ? 34.060 40.840 52.001 1.00 20.69 201 VAL A O 1
ATOM 1453 N N . VAL A 1 205 ? 35.795 41.530 50.742 1.00 21.29 202 VAL A N 1
ATOM 1454 C CA . VAL A 1 205 ? 36.775 40.828 51.550 1.00 21.68 202 VAL A CA 1
ATOM 1455 C C . VAL A 1 205 ? 37.790 41.855 51.985 1.00 21.78 202 VAL A C 1
ATOM 1456 O O . VAL A 1 205 ? 38.400 42.515 51.135 1.00 22.80 202 VAL A O 1
ATOM 1460 N N . VAL A 1 206 ? 37.945 42.021 53.298 1.00 21.92 203 VAL A N 1
ATOM 1461 C CA . VAL A 1 206 ? 38.816 43.071 53.848 1.00 21.81 203 VAL A CA 1
ATOM 1462 C C . VAL A 1 206 ? 39.993 42.449 54.598 1.00 23.55 203 VAL A C 1
ATOM 1463 O O . VAL A 1 206 ? 39.810 41.817 55.649 1.00 22.49 203 VAL A O 1
ATOM 1467 N N . PRO A 1 207 ? 41.208 42.628 54.048 1.00 24.75 204 PRO A N 1
ATOM 1468 C CA . PRO A 1 207 ? 42.433 42.207 54.711 1.00 25.83 204 PRO A CA 1
ATOM 1469 C C . PRO A 1 207 ? 42.681 43.085 55.932 1.00 26.50 204 PRO A C 1
ATOM 1470 O O . PRO A 1 207 ? 42.513 44.305 55.873 1.00 27.18 204 PRO A O 1
ATOM 1474 N N . LEU A 1 208 ? 43.060 42.464 57.036 1.00 26.57 205 LEU A N 1
ATOM 1475 C CA . LEU A 1 208 ? 43.468 43.196 58.216 1.00 27.38 205 LEU A CA 1
ATOM 1476 C C . LEU A 1 208 ? 44.906 43.701 58.058 1.00 29.29 205 LEU A C 1
ATOM 1477 O O . LEU A 1 208 ? 45.828 42.901 57.876 1.00 29.70 205 LEU A O 1
ATOM 1482 N N . PRO A 1 209 ? 45.119 45.031 58.149 1.00 30.35 206 PRO A N 1
ATOM 1483 C CA . PRO A 1 209 ? 46.479 45.557 58.013 1.00 32.40 206 PRO A CA 1
ATOM 1484 C C . PRO A 1 209 ? 47.329 45.356 59.260 1.00 33.74 206 PRO A C 1
ATOM 1485 O O . PRO A 1 209 ? 48.530 45.122 59.148 1.00 34.96 206 PRO A O 1
ATOM 1489 N N . GLU A 1 210 ? 46.698 45.447 60.426 1.00 33.60 207 GLU A N 1
ATOM 1490 C CA . GLU A 1 210 ? 47.387 45.461 61.714 1.00 35.72 207 GLU A CA 1
ATOM 1491 C C . GLU A 1 210 ? 46.479 44.857 62.758 1.00 34.69 207 GLU A C 1
ATOM 1492 O O . GLU A 1 210 ? 45.316 45.246 62.862 1.00 33.96 207 GLU A O 1
ATOM 1498 N N . ASP A 1 211 ? 47.002 43.917 63.539 1.00 34.88 208 ASP A N 1
ATOM 1499 C CA . ASP A 1 211 ? 46.195 43.211 64.528 1.00 33.68 208 ASP A CA 1
ATOM 1500 C C . ASP A 1 211 ? 46.272 43.875 65.905 1.00 34.53 208 ASP A C 1
ATOM 1501 O O . ASP A 1 211 ? 47.314 43.825 66.561 1.00 35.99 208 ASP A O 1
ATOM 1506 N N . HIS A 1 212 ? 45.181 44.511 66.327 1.00 33.27 209 HIS A N 1
ATOM 1507 C CA . HIS A 1 212 ? 45.093 45.091 67.684 1.00 34.13 209 HIS A CA 1
ATOM 1508 C C . HIS A 1 212 ? 43.625 45.107 68.119 1.00 32.09 209 HIS A C 1
ATOM 1509 O O . HIS A 1 212 ? 42.744 45.000 67.262 1.00 30.09 209 HIS A O 1
ATOM 1516 N N . PRO A 1 213 ? 43.355 45.221 69.444 1.00 32.66 210 PRO A N 1
ATOM 1517 C CA . PRO A 1 213 ? 41.948 45.290 69.850 1.00 31.70 210 PRO A CA 1
ATOM 1518 C C . PRO A 1 213 ? 41.226 46.460 69.173 1.00 31.22 210 PRO A C 1
ATOM 1519 O O . PRO A 1 213 ? 41.792 47.561 69.031 1.00 32.69 210 PRO A O 1
ATOM 1523 N N . GLY A 1 214 ? 39.990 46.216 68.772 1.00 29.90 211 GLY A N 1
ATOM 1524 C CA . GLY A 1 214 ? 39.198 47.218 68.064 1.00 30.03 211 GLY A CA 1
ATOM 1525 C C . GLY A 1 214 ? 39.513 47.401 66.587 1.00 29.76 211 GLY A C 1
ATOM 1526 O O . GLY A 1 214 ? 38.960 48.302 65.962 1.00 29.23 211 GLY A O 1
ATOM 1527 N N . ALA A 1 215 ? 40.386 46.566 66.016 1.00 29.37 212 ALA A N 1
ATOM 1528 C CA . ALA A 1 215 ? 40.781 46.743 64.596 1.00 29.23 212 ALA A CA 1
ATOM 1529 C C . ALA A 1 215 ? 39.618 46.420 63.663 1.00 27.28 212 ALA A C 1
ATOM 1530 O O . ALA A 1 215 ? 39.348 47.134 62.671 1.00 27.01 212 ALA A O 1
ATOM 1532 N N . LEU A 1 216 ? 38.928 45.339 63.994 1.00 29.21 213 LEU A N 1
ATOM 1533 C CA . LEU A 1 216 ? 37.747 44.946 63.264 1.00 26.90 213 LEU A CA 1
ATOM 1534 C C . LEU A 1 216 ? 36.659 46.001 63.455 1.00 26.00 213 LEU A C 1
ATOM 1535 O O . LEU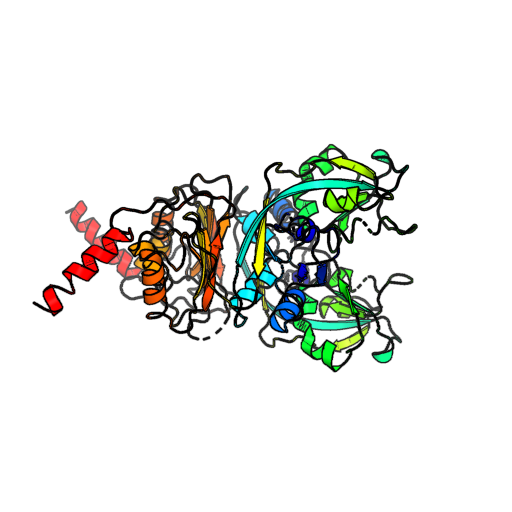 A 1 216 ? 35.974 46.369 62.496 1.00 23.39 213 LEU A O 1
ATOM 1548 N N . GLU A 1 218 ? 36.975 49.122 63.832 1.00 26.41 215 GLU A N 1
ATOM 1549 C CA . GLU A 1 218 ? 37.284 50.189 62.890 1.00 26.70 215 GLU A CA 1
ATOM 1550 C C . GLU A 1 218 ? 36.768 49.848 61.489 1.00 23.10 215 GLU A C 1
ATOM 1551 O O . GLU A 1 218 ? 36.233 50.708 60.812 1.00 23.77 215 GLU A O 1
ATOM 1557 N N . ILE A 1 219 ? 36.910 48.597 61.065 1.00 22.47 216 ILE A N 1
ATOM 1558 C CA . ILE A 1 219 ? 36.423 48.178 59.740 1.00 22.09 216 ILE A CA 1
ATOM 1559 C C . ILE A 1 219 ? 34.886 48.136 59.706 1.00 22.77 216 ILE A C 1
ATOM 1560 O O . ILE A 1 219 ? 34.242 48.630 58.764 1.00 24.17 216 ILE A O 1
ATOM 1565 N N . LEU A 1 220 ? 34.288 47.588 60.754 1.00 23.11 217 LEU A N 1
ATOM 1566 C CA . LEU A 1 220 ? 32.828 47.491 60.827 1.00 25.30 217 LEU A CA 1
ATOM 1567 C C . LEU A 1 220 ? 32.130 48.857 60.931 1.00 24.69 217 LEU A C 1
ATOM 1568 O O . LEU A 1 220 ? 31.038 49.047 60.372 1.00 26.37 217 LEU A O 1
ATOM 1573 N N . ASP A 1 221 ? 32.792 49.807 61.588 1.00 23.27 218 ASP A N 1
ATOM 1574 C CA . ASP A 1 221 ? 32.269 51.155 61.735 1.00 24.90 218 ASP A CA 1
ATOM 1575 C C . ASP A 1 221 ? 32.043 51.841 60.390 1.00 24.38 218 ASP A C 1
ATOM 1576 O O . ASP A 1 221 ? 31.156 52.678 60.290 1.00 25.42 218 ASP A O 1
ATOM 1581 N N . GLN A 1 222 ? 32.823 51.479 59.366 1.00 20.70 219 GLN A N 1
ATOM 1582 C CA . GLN A 1 222 ? 32.601 52.041 58.031 1.00 20.93 219 GLN A CA 1
ATOM 1583 C C . GLN A 1 222 ? 31.161 51.787 57.567 1.00 20.27 219 GLN A C 1
ATOM 1584 O O . GLN A 1 222 ? 30.536 52.682 57.007 1.00 22.19 219 GLN A O 1
ATOM 1590 N N . PHE A 1 223 ? 30.636 50.590 57.844 1.00 19.46 220 PHE A N 1
ATOM 1591 C CA . PHE A 1 223 ? 29.236 50.249 57.579 1.00 18.96 220 PHE A CA 1
ATOM 1592 C C . PHE A 1 223 ? 28.275 50.837 58.626 1.00 19.39 220 PHE A C 1
ATOM 1593 O O . PHE A 1 223 ? 27.298 51.489 58.271 1.00 20.12 220 PHE A O 1
ATOM 1601 N N . ALA A 1 224 ? 28.561 50.622 59.912 1.00 19.58 221 ALA A N 1
ATOM 1602 C CA . ALA A 1 224 ? 27.629 51.015 60.967 1.00 20.43 221 ALA A CA 1
ATOM 1603 C C . ALA A 1 224 ? 27.400 52.528 61.035 1.00 21.00 221 ALA A C 1
ATOM 1604 O O . ALA A 1 224 ? 26.260 52.966 61.182 1.00 21.67 221 ALA A O 1
ATOM 1606 N N . SER A 1 225 ? 28.472 53.320 60.912 1.00 20.94 222 SER A N 1
ATOM 1607 C CA . SER A 1 225 ? 28.365 54.793 60.962 1.00 21.46 222 SER A CA 1
ATOM 1608 C C . SER A 1 225 ? 27.603 55.409 59.770 1.00 21.53 222 SER A C 1
ATOM 1609 O O . SER A 1 225 ? 27.249 56.582 59.825 1.00 22.18 222 SER A O 1
ATOM 1612 N N . ARG A 1 226 ? 27.374 54.617 58.707 1.00 20.07 223 ARG A N 1
ATOM 1613 C CA . ARG A 1 226 ? 26.650 55.061 57.527 1.00 20.11 223 ARG A CA 1
ATOM 1614 C C . ARG A 1 226 ? 25.309 54.325 57.349 1.00 20.57 223 ARG A C 1
ATOM 1615 O O . ARG A 1 226 ? 24.727 54.305 56.266 1.00 20.47 223 ARG A O 1
ATOM 1623 N N . GLY A 1 227 ? 24.846 53.694 58.419 1.00 20.44 224 GLY A N 1
ATOM 1624 C CA . GLY A 1 227 ? 23.546 53.026 58.435 1.00 21.82 224 GLY A CA 1
ATOM 1625 C C . GLY A 1 227 ? 23.464 51.756 57.605 1.00 22.51 224 GLY A C 1
ATOM 1626 O O . GLY A 1 227 ? 22.369 51.372 57.188 1.00 24.00 224 GLY A O 1
ATOM 1627 N N . VAL A 1 228 ? 24.607 51.110 57.354 1.00 21.33 225 VAL A N 1
ATOM 1628 C CA . VAL A 1 228 ? 24.631 49.909 56.541 1.00 21.53 225 VAL A CA 1
ATOM 1629 C C . VAL A 1 228 ? 24.623 48.661 57.409 1.00 20.71 225 VAL A C 1
ATOM 1630 O O . VAL A 1 228 ? 25.603 48.377 58.119 1.00 20.54 225 VAL A O 1
ATOM 1634 N N . ASN A 1 229 ? 23.510 47.932 57.323 1.00 20.76 226 ASN A N 1
ATOM 1635 C CA . ASN A 1 229 ? 23.294 46.683 58.023 1.00 21.39 226 ASN A CA 1
ATOM 1636 C C . ASN A 1 229 ? 24.095 45.538 57.424 1.00 20.85 226 ASN A C 1
ATOM 1637 O O . ASN A 1 229 ? 24.180 45.388 56.180 1.00 19.28 226 ASN A O 1
ATOM 1642 N N . LEU A 1 230 ? 24.651 44.700 58.303 1.00 19.41 227 LEU A N 1
ATOM 1643 C CA . LEU A 1 230 ? 25.364 43.509 57.842 1.00 19.85 227 LEU A CA 1
ATOM 1644 C C . LEU A 1 230 ? 24.558 42.222 58.022 1.00 20.57 227 LEU A C 1
ATOM 1645 O O . LEU A 1 230 ? 23.774 42.091 58.977 1.00 22.39 227 LEU A O 1
ATOM 1650 N N . SER A 1 231 ? 24.765 41.267 57.119 1.00 20.42 228 SER A N 1
ATOM 1651 C CA . SER A 1 231 ? 24.089 39.973 57.226 1.00 21.13 228 SER A CA 1
ATOM 1652 C C . SER A 1 231 ? 25.072 38.808 57.381 1.00 21.21 228 SER A C 1
ATOM 1653 O O . SER A 1 231 ? 24.657 37.673 57.653 1.00 21.72 228 SER A O 1
ATOM 1656 N N . ARG A 1 232 ? 26.371 39.076 57.178 1.00 20.33 229 ARG A N 1
ATOM 1657 C CA . ARG A 1 232 ? 27.388 38.048 57.343 1.00 19.56 229 ARG A CA 1
ATOM 1658 C C . ARG A 1 232 ? 28.740 38.654 57.633 1.00 19.57 229 ARG A C 1
ATOM 1659 O O . ARG A 1 232 ? 29.153 39.617 56.989 1.00 18.50 229 ARG A O 1
ATOM 1667 N N . ILE A 1 233 ? 29.407 38.114 58.653 1.00 20.07 230 ILE A N 1
ATOM 1668 C CA . ILE A 1 233 ? 30.852 38.345 58.816 1.00 20.68 230 ILE A CA 1
ATOM 1669 C C . ILE A 1 233 ? 31.571 37.058 59.237 1.00 22.10 230 ILE A C 1
ATOM 1670 O O . ILE A 1 233 ? 31.047 36.288 60.049 1.00 22.35 230 ILE A O 1
ATOM 1675 N N . GLU A 1 234 ? 32.745 36.819 58.645 1.00 28.48 231 GLU A N 1
ATOM 1676 C CA . GLU A 1 234 ? 33.603 35.697 59.002 1.00 28.13 231 GLU A CA 1
ATOM 1677 C C . GLU A 1 234 ? 35.076 36.119 58.877 1.00 26.10 231 GLU A C 1
ATOM 1678 O O . GLU A 1 234 ? 35.523 36.620 57.839 1.00 25.62 231 GLU A O 1
ATOM 1684 N N . SER A 1 235 ? 35.822 35.943 59.959 1.00 24.62 232 SER A N 1
ATOM 1685 C CA . SER A 1 235 ? 37.265 36.062 59.899 1.00 23.57 232 SER A CA 1
ATOM 1686 C C . SER A 1 235 ? 37.904 34.744 59.432 1.00 26.06 232 SER A C 1
ATOM 1687 O O . SER A 1 235 ? 37.408 33.649 59.716 1.00 26.79 232 SER A O 1
ATOM 1690 N N . ARG A 1 236 ? 39.016 34.869 58.710 1.00 26.48 233 ARG A N 1
ATOM 1691 C CA . ARG A 1 236 ? 39.764 33.727 58.205 1.00 29.69 233 ARG A CA 1
ATOM 1692 C C . ARG A 1 236 ? 41.251 34.059 58.326 1.00 30.86 233 ARG A C 1
ATOM 1693 O O . ARG A 1 236 ? 41.654 35.155 57.960 1.00 29.22 233 ARG A O 1
ATOM 1701 N N . PRO A 1 237 ? 42.058 33.124 58.868 1.00 34.13 234 PRO A N 1
ATOM 1702 C CA . PRO A 1 237 ? 43.514 33.313 58.900 1.00 37.15 234 PRO A CA 1
ATOM 1703 C C . PRO A 1 237 ? 44.089 33.338 57.493 1.00 39.73 234 PRO A C 1
ATOM 1704 O O . PRO A 1 237 ? 43.538 32.703 56.586 1.00 40.19 234 PRO A O 1
ATOM 1708 N N . THR A 1 238 ? 45.194 34.058 57.330 1.00 42.00 235 THR A N 1
ATOM 1709 C CA . THR A 1 238 ? 45.928 34.082 56.078 1.00 45.81 235 THR A CA 1
ATOM 1710 C C . THR A 1 238 ? 47.337 34.631 56.327 1.00 50.25 235 THR A C 1
ATOM 1711 O O . THR A 1 238 ? 47.532 35.476 57.206 1.00 50.16 235 THR A O 1
ATOM 1715 N N . GLY A 1 239 ? 48.319 34.145 55.571 1.00 56.12 236 GLY A N 1
ATOM 1716 C CA . GLY A 1 239 ? 49.695 34.648 55.682 1.00 61.45 236 GLY A CA 1
ATOM 1717 C C . GLY A 1 239 ? 50.015 35.830 54.772 1.00 62.79 236 GLY A C 1
ATOM 1718 O O . GLY A 1 239 ? 51.127 36.360 54.811 1.00 67.34 236 GLY A O 1
ATOM 1719 N N . GLN A 1 240 ? 49.041 36.246 53.959 1.00 59.54 237 GLN A N 1
ATOM 1720 C CA . GLN A 1 240 ? 49.253 37.272 52.930 1.00 61.30 237 GLN A CA 1
ATOM 1721 C C . GLN A 1 240 ? 49.181 38.690 53.502 1.00 59.98 237 GLN A C 1
ATOM 1722 O O . GLN A 1 240 ? 49.901 39.589 53.050 1.00 63.52 237 GLN A O 1
ATOM 1724 N N . TYR A 1 241 ? 48.311 38.881 54.493 1.00 55.56 238 TYR A N 1
ATOM 1725 C CA . TYR A 1 241 ? 48.183 40.162 55.183 1.00 54.95 238 TYR A CA 1
ATOM 1726 C C . TYR A 1 241 ? 49.021 40.206 56.473 1.00 58.01 238 TYR A C 1
ATOM 1727 O O . TYR A 1 241 ? 49.155 39.198 57.173 1.00 58.47 238 TYR A O 1
ATOM 1729 N N . LEU A 1 242 ? 49.568 41.383 56.784 1.00 61.06 239 LEU A N 1
ATOM 1730 C CA . LEU A 1 242 ? 50.425 41.575 57.968 1.00 65.55 239 LEU A CA 1
ATOM 1731 C C . LEU A 1 242 ? 49.635 41.788 59.265 1.00 62.56 239 LEU A C 1
ATOM 1732 O O . LEU A 1 242 ? 50.209 42.019 60.337 1.00 66.80 239 LEU A O 1
ATOM 1737 N N . GLY A 1 243 ? 48.312 41.725 59.143 1.00 56.20 240 GLY A N 1
ATOM 1738 C CA . GLY A 1 243 ? 47.414 41.576 60.285 1.00 52.69 240 GLY A CA 1
ATOM 1739 C C . GLY A 1 243 ? 47.008 40.117 60.428 1.00 49.64 240 GLY A C 1
ATOM 1740 O O . GLY A 1 243 ? 46.428 39.737 61.446 1.00 49.06 240 GLY A O 1
ATOM 1741 N N . HIS A 1 244 ? 47.311 39.307 59.403 1.00 48.65 241 HIS A N 1
ATOM 1742 C CA . HIS A 1 244 ? 47.186 37.823 59.434 1.00 46.74 241 HIS A CA 1
ATOM 1743 C C . HIS A 1 244 ? 45.757 37.297 59.221 1.00 40.33 241 HIS A C 1
ATOM 1744 O O . HIS A 1 244 ? 45.511 36.102 59.304 1.00 39.54 241 HIS A O 1
ATOM 1751 N N . TYR A 1 245 ? 44.819 38.190 58.947 1.00 36.24 242 TYR A N 1
ATOM 1752 C CA . TYR A 1 245 ? 43.436 37.785 58.721 1.00 31.62 242 TYR A CA 1
ATOM 1753 C C . TYR A 1 245 ? 42.820 38.517 57.549 1.00 30.14 242 TYR A C 1
ATOM 1754 O O . TYR A 1 245 ? 43.284 39.588 57.159 1.00 30.28 242 TYR A O 1
ATOM 1763 N N . PHE A 1 246 ? 41.757 37.935 56.996 1.00 22.03 243 PHE A N 1
ATOM 1764 C CA . PHE A 1 246 ? 40.809 38.736 56.271 1.00 22.41 243 PHE A CA 1
ATOM 1765 C C . PHE A 1 246 ? 39.398 38.541 56.815 1.00 21.30 243 PHE A C 1
ATOM 1766 O O . PHE A 1 246 ? 39.110 37.544 57.468 1.00 22.16 243 PHE A O 1
ATOM 1774 N N . PHE A 1 247 ? 38.543 39.526 56.567 1.00 20.47 244 PHE A N 1
ATOM 1775 C CA . PHE A 1 247 ? 37.143 39.447 56.943 1.00 19.37 244 PHE A CA 1
ATOM 1776 C C . PHE A 1 247 ? 36.277 39.371 55.687 1.00 18.70 244 PHE A C 1
ATOM 1777 O O . PHE A 1 247 ? 36.390 40.202 54.783 1.00 19.54 244 PHE A O 1
ATOM 1785 N N . SER A 1 248 ? 35.452 38.337 55.631 1.00 18.91 245 SER A N 1
ATOM 1786 C CA . SER A 1 248 ? 34.472 38.127 54.574 1.00 19.35 245 SER A CA 1
ATOM 1787 C C . SER A 1 248 ? 33.128 38.679 55.063 1.00 20.00 245 SER A C 1
ATOM 1788 O O . SER A 1 248 ? 32.621 38.292 56.131 1.00 20.76 245 SER A O 1
ATOM 1791 N N . ILE A 1 249 ? 32.564 39.612 54.309 1.00 19.88 246 ILE A N 1
ATOM 1792 C CA . ILE A 1 249 ? 31.449 40.411 54.831 1.00 19.49 246 ILE A CA 1
ATOM 1793 C C . ILE A 1 249 ? 30.356 40.582 53.774 1.00 19.47 246 ILE A C 1
ATOM 1794 O O . ILE A 1 249 ? 30.651 40.900 52.610 1.00 19.49 246 ILE A O 1
ATOM 1799 N N . ASP A 1 250 ? 29.100 40.366 54.175 1.00 19.42 247 ASP A N 1
ATOM 1800 C CA . ASP A 1 250 ? 27.943 40.744 53.331 1.00 19.45 247 ASP A CA 1
ATOM 1801 C C . ASP A 1 250 ? 27.239 41.916 53.985 1.00 19.55 247 ASP A C 1
ATOM 1802 O O . ASP A 1 250 ? 26.909 41.854 55.188 1.00 19.84 247 ASP A O 1
ATOM 1807 N N . ALA A 1 251 ? 27.030 42.988 53.211 1.00 19.57 248 ALA A N 1
ATOM 1808 C CA . ALA A 1 251 ? 26.263 44.163 53.658 1.00 19.25 248 ALA A CA 1
ATOM 1809 C C . ALA A 1 251 ? 24.962 44.279 52.890 1.00 20.31 248 ALA A C 1
ATOM 1810 O O . ALA A 1 251 ? 24.881 43.831 51.723 1.00 20.65 248 ALA A O 1
ATOM 1812 N N . ASP A 1 252 ? 23.939 44.846 53.532 1.00 20.12 249 ASP A N 1
ATOM 1813 C CA . ASP A 1 252 ? 22.684 45.236 52.853 1.00 21.02 249 ASP A CA 1
ATOM 1814 C C . ASP A 1 252 ? 22.943 46.466 52.011 1.00 20.89 249 ASP A C 1
ATOM 1815 O O . ASP A 1 252 ? 23.421 47.491 52.525 1.00 21.07 249 ASP A O 1
ATOM 1820 N N . GLY A 1 253 ? 22.631 46.395 50.724 1.00 20.09 250 GLY A N 1
ATOM 1821 C CA . GLY A 1 253 ? 22.815 47.544 49.885 1.00 19.64 250 GLY A CA 1
ATOM 1822 C C . GLY A 1 253 ? 23.497 47.271 48.574 1.00 20.14 250 GLY A C 1
ATOM 1823 O O . GLY A 1 253 ? 24.017 46.172 48.311 1.00 19.39 250 GLY A O 1
ATOM 1824 N N . HIS A 1 254 ? 23.510 48.299 47.746 1.00 19.90 251 HIS A N 1
ATOM 1825 C CA . HIS A 1 254 ? 24.120 48.209 46.426 1.00 20.56 251 HIS A CA 1
ATOM 1826 C C . HIS A 1 254 ? 25.255 49.231 46.369 1.00 20.27 251 HIS A C 1
ATOM 1827 O O . HIS A 1 254 ? 25.126 50.324 46.917 1.00 19.63 251 HIS A O 1
ATOM 1834 N N . ALA A 1 255 ? 26.356 48.877 45.698 1.00 21.24 252 ALA A N 1
ATOM 1835 C CA . ALA A 1 255 ? 27.543 49.743 45.622 1.00 21.79 252 ALA A CA 1
ATOM 1836 C C . ALA A 1 255 ? 27.235 51.197 45.213 1.00 22.66 252 ALA A C 1
ATOM 1837 O O . ALA A 1 255 ? 27.928 52.116 45.654 1.00 22.85 252 ALA A O 1
ATOM 1839 N N . THR A 1 256 ? 26.218 51.398 44.369 1.00 23.32 253 THR A N 1
ATOM 1840 C CA . THR A 1 256 ? 25.821 52.754 43.933 1.00 23.78 253 THR A CA 1
ATOM 1841 C C . THR A 1 256 ? 25.058 53.587 44.972 1.00 23.50 253 THR A C 1
ATOM 1842 O O . THR A 1 256 ? 25.082 54.818 44.900 1.00 25.12 253 THR A O 1
ATOM 1846 N N . ASP A 1 257 ? 24.359 52.942 45.900 1.00 22.26 254 ASP A N 1
ATOM 1847 C CA . ASP A 1 257 ? 23.768 53.654 47.036 1.00 21.48 254 ASP A CA 1
ATOM 1848 C C . ASP A 1 257 ? 24.860 54.499 47.687 1.00 20.76 254 ASP A C 1
ATOM 1849 O O . ASP A 1 257 ? 25.960 54.002 47.946 1.00 19.79 254 ASP A O 1
ATOM 1854 N N . SER A 1 258 ? 24.551 55.764 47.960 1.00 20.48 255 SER A N 1
ATOM 1855 C CA . SER A 1 258 ? 25.577 56.705 48.424 1.00 20.63 255 SER A CA 1
ATOM 1856 C C . SER A 1 258 ? 26.238 56.234 49.721 1.00 20.33 255 SER A C 1
ATOM 1857 O O . SER A 1 258 ? 27.451 56.379 49.872 1.00 20.27 255 SER A O 1
ATOM 1860 N N . ARG A 1 259 ? 25.454 55.657 50.636 1.00 19.82 256 ARG A N 1
ATOM 1861 C CA . ARG A 1 259 ? 26.005 55.223 51.924 1.00 19.52 256 ARG A CA 1
ATOM 1862 C C . ARG A 1 259 ? 26.955 54.036 51.741 1.00 19.66 256 ARG A C 1
ATOM 1863 O O . ARG A 1 259 ? 27.874 53.859 52.512 1.00 19.44 256 ARG A O 1
ATOM 1871 N N . VAL A 1 260 ? 26.730 53.247 50.693 1.00 19.84 257 VAL A N 1
ATOM 1872 C CA . VAL A 1 260 ? 27.528 52.060 50.455 1.00 19.58 257 VAL A CA 1
ATOM 1873 C C . VAL A 1 260 ? 28.826 52.439 49.760 1.00 19.74 257 VAL A C 1
ATOM 1874 O O . VAL A 1 260 ? 29.882 51.969 50.157 1.00 20.24 257 VAL A O 1
ATOM 1878 N N . ALA A 1 261 ? 28.736 53.257 48.708 1.00 20.35 258 ALA A N 1
ATOM 1879 C CA . ALA A 1 261 ? 29.918 53.787 48.050 1.00 21.08 258 ALA A CA 1
ATOM 1880 C C . ALA A 1 261 ? 30.796 54.485 49.069 1.00 21.52 258 ALA A C 1
ATOM 1881 O O . ALA A 1 261 ? 32.020 54.325 49.044 1.00 22.20 258 ALA A O 1
ATOM 1883 N N . ASP A 1 262 ? 30.180 55.275 49.939 1.00 21.98 259 ASP A N 1
ATOM 1884 C CA . ASP A 1 262 ? 30.936 55.973 50.967 1.00 23.44 259 ASP A CA 1
ATOM 1885 C C . ASP A 1 262 ? 31.646 54.999 51.912 1.00 21.74 259 ASP A C 1
ATOM 1886 O O . ASP A 1 262 ? 32.835 55.162 52.183 1.00 22.01 259 ASP A O 1
ATOM 1891 N N . ALA A 1 263 ? 30.927 53.977 52.379 1.00 21.12 260 ALA A N 1
ATOM 1892 C CA . ALA A 1 263 ? 31.510 52.911 53.209 1.00 19.91 260 ALA A CA 1
ATOM 1893 C C . ALA A 1 263 ? 32.651 52.193 52.505 1.00 18.94 260 ALA A C 1
ATOM 1894 O O . ALA A 1 263 ? 33.679 51.962 53.114 1.00 18.45 260 ALA A O 1
ATOM 1896 N N . LEU A 1 264 ? 32.460 51.848 51.225 1.00 17.89 261 LEU A N 1
ATOM 1897 C CA . LEU A 1 264 ? 33.505 51.214 50.436 1.00 17.64 261 LEU A CA 1
ATOM 1898 C C . LEU A 1 264 ? 34.778 52.077 50.413 1.00 17.69 261 LEU A C 1
ATOM 1899 O O . LEU A 1 264 ? 35.885 51.545 50.521 1.00 17.59 261 LEU A O 1
ATOM 1904 N N . ALA A 1 265 ? 34.621 53.384 50.256 1.00 17.56 262 ALA A N 1
ATOM 1905 C CA . ALA A 1 265 ? 35.789 54.285 50.278 1.00 19.34 262 ALA A CA 1
ATOM 1906 C C . ALA A 1 265 ? 36.492 54.247 51.630 1.00 20.10 262 ALA A C 1
ATOM 1907 O O . ALA A 1 265 ? 37.728 54.222 51.691 1.00 21.86 262 ALA A O 1
ATOM 1909 N N . GLY A 1 266 ? 35.711 54.214 52.698 1.00 20.08 263 GLY A N 1
ATOM 1910 C CA . GLY A 1 266 ? 36.262 54.142 54.079 1.00 21.70 263 GLY A CA 1
ATOM 1911 C C . GLY A 1 266 ? 37.075 52.881 54.292 1.00 21.63 263 GLY A C 1
ATOM 1912 O O . GLY A 1 266 ? 38.117 52.898 54.960 1.00 22.80 263 GLY A O 1
ATOM 1913 N N . LEU A 1 267 ? 36.582 51.782 53.716 1.00 21.62 264 LEU A N 1
ATOM 1914 C CA . LEU A 1 267 ? 37.228 50.471 53.803 1.00 21.31 264 LEU A CA 1
ATOM 1915 C C . LEU A 1 267 ? 38.559 50.491 53.073 1.00 21.35 264 LEU A C 1
ATOM 1916 O O . LEU A 1 267 ? 39.542 49.999 53.585 1.00 21.65 264 LEU A O 1
ATOM 1921 N N . HIS A 1 268 ? 38.572 51.046 51.866 1.00 21.12 265 HIS A N 1
ATOM 1922 C CA . HIS A 1 268 ? 39.785 51.121 51.061 1.00 21.64 265 HIS A CA 1
ATOM 1923 C C . HIS A 1 268 ? 40.859 51.958 51.784 1.00 22.73 265 HIS A C 1
ATOM 1924 O O . HIS A 1 268 ? 42.041 51.581 51.792 1.00 23.14 265 HIS A O 1
ATOM 1931 N N . ARG A 1 269 ? 40.453 53.074 52.401 1.00 22.47 266 ARG A N 1
ATOM 1932 C CA A ARG A 1 269 ? 41.408 53.907 53.135 0.50 23.36 266 ARG A CA 1
ATOM 1933 C CA B ARG A 1 269 ? 41.378 53.919 53.178 0.50 23.73 266 ARG A CA 1
ATOM 1934 C C . ARG A 1 269 ? 42.120 53.109 54.239 1.00 24.36 266 ARG A C 1
ATOM 1935 O O . ARG A 1 269 ? 43.342 53.188 54.359 1.00 25.99 266 ARG A O 1
ATOM 1950 N N . ILE A 1 270 ? 41.373 52.324 55.006 1.00 23.86 267 ILE A N 1
ATOM 1951 C CA . ILE A 1 270 ? 41.947 51.492 56.097 1.00 25.87 267 ILE A CA 1
ATOM 1952 C C . ILE A 1 270 ? 42.784 50.336 55.541 1.00 26.36 267 ILE A C 1
ATOM 1953 O O . ILE A 1 270 ? 43.853 49.981 56.089 1.00 27.77 267 ILE A O 1
ATOM 1958 N N . SER A 1 271 ? 42.277 49.766 54.450 1.00 24.96 268 SER A N 1
ATOM 1959 C CA . SER A 1 271 ? 42.827 48.559 53.867 1.00 25.65 268 SER A CA 1
ATOM 1960 C C . SER A 1 271 ? 42.742 48.641 52.326 1.00 24.53 268 SER A C 1
ATOM 1961 O O . SER A 1 271 ? 41.764 48.171 51.727 1.00 23.64 268 SER A O 1
ATOM 1964 N N . PRO A 1 272 ? 43.766 49.230 51.684 1.00 25.07 269 PRO A N 1
ATOM 1965 C CA . PRO A 1 272 ? 43.764 49.417 50.219 1.00 25.09 269 PRO A CA 1
ATOM 1966 C C . PRO A 1 272 ? 43.685 48.126 49.385 1.00 25.84 269 PRO A C 1
ATOM 1967 O O . PRO A 1 272 ? 43.326 48.181 48.197 1.00 25.99 269 PRO A O 1
ATOM 1971 N N . ALA A 1 273 ? 44.026 46.978 49.974 1.00 26.47 270 ALA A N 1
ATOM 1972 C CA . ALA A 1 273 ? 43.871 45.717 49.260 1.00 26.94 270 ALA A CA 1
ATOM 1973 C C . ALA A 1 273 ? 42.478 45.088 49.394 1.00 25.54 270 ALA A C 1
ATOM 1974 O O . ALA A 1 273 ? 42.304 43.923 49.055 1.00 26.19 270 ALA A O 1
ATOM 1976 N N . THR A 1 274 ? 41.493 45.843 49.882 1.00 23.76 271 THR A N 1
ATOM 1977 C CA . THR A 1 274 ? 40.093 45.365 49.941 1.00 22.88 271 THR A CA 1
ATOM 1978 C C . THR A 1 274 ? 39.618 44.869 48.566 1.00 24.01 271 THR A C 1
ATOM 1979 O O . THR A 1 274 ? 39.890 45.504 47.538 1.00 24.25 271 THR A O 1
ATOM 1983 N N . ARG A 1 275 ? 38.936 43.722 48.558 1.00 23.66 272 ARG A N 1
ATOM 1984 C CA . ARG A 1 275 ? 38.413 43.163 47.328 1.00 24.50 272 ARG A CA 1
ATOM 1985 C C . ARG A 1 275 ? 36.914 43.412 47.298 1.00 23.00 272 ARG A C 1
ATOM 1986 O O . ARG A 1 275 ? 36.197 43.169 48.286 1.00 21.41 272 ARG A O 1
ATOM 1994 N N . PHE A 1 276 ? 36.454 43.909 46.162 1.00 21.38 273 PHE A N 1
ATOM 1995 C CA . PHE A 1 276 ? 35.023 44.067 45.946 1.00 20.54 273 PHE A CA 1
ATOM 1996 C C . PHE A 1 276 ? 34.468 42.812 45.265 1.00 20.72 273 PHE A C 1
ATOM 1997 O O . PHE A 1 276 ? 34.926 42.428 44.172 1.00 21.12 273 PHE A O 1
ATOM 2005 N N . LEU A 1 277 ? 33.482 42.183 45.918 1.00 20.62 274 LEU A N 1
ATOM 2006 C CA . LEU A 1 277 ? 32.885 40.910 45.439 1.00 21.21 274 LEU A CA 1
ATOM 2007 C C . LEU A 1 277 ? 31.449 41.049 44.878 1.00 20.81 274 LEU A C 1
ATOM 2008 O O . LEU A 1 277 ? 30.714 40.075 44.721 1.00 21.49 274 LEU A O 1
ATOM 2013 N N . GLY A 1 278 ? 31.055 42.263 44.555 1.00 20.23 275 GLY A N 1
ATOM 2014 C CA . GLY A 1 278 ? 29.818 42.445 43.823 1.00 20.20 275 GLY A CA 1
ATOM 2015 C C . GLY A 1 278 ? 28.665 42.916 44.669 1.00 19.09 275 GLY A C 1
ATOM 2016 O O . GLY A 1 278 ? 28.647 42.759 45.914 1.00 18.66 275 GLY A O 1
ATOM 2017 N N . SER A 1 279 ? 27.721 43.541 43.975 1.00 19.69 276 SER A N 1
ATOM 2018 C CA . SER A 1 279 ? 26.403 43.871 44.508 1.00 19.15 276 SER A CA 1
ATOM 2019 C C . SER A 1 279 ? 25.456 43.048 43.665 1.00 19.96 276 SER A C 1
ATOM 2020 O O . SER A 1 279 ? 25.685 42.868 42.461 1.00 19.97 276 SER A O 1
ATOM 2023 N N . TYR A 1 280 ? 24.416 42.524 44.297 1.00 18.96 277 TYR A N 1
ATOM 2024 C CA . TYR A 1 280 ? 23.525 41.574 43.634 1.00 19.99 277 TYR A CA 1
ATOM 2025 C C . TYR A 1 280 ? 22.229 41.473 44.427 1.00 19.85 277 TYR A C 1
ATOM 2026 O O . TYR A 1 280 ? 22.208 41.758 45.646 1.00 19.41 277 TYR A O 1
ATOM 2035 N N . ALA A 1 281 ? 21.165 41.064 43.745 1.00 20.33 278 ALA A N 1
ATOM 2036 C CA . ALA A 1 281 ? 19.837 40.952 44.347 1.00 21.36 278 ALA A CA 1
ATOM 2037 C C . ALA A 1 281 ? 19.828 39.916 45.463 1.00 21.52 278 ALA A C 1
ATOM 2038 O O . ALA A 1 281 ? 20.421 38.840 45.322 1.00 21.02 278 ALA A O 1
ATOM 2040 N N . ARG A 1 282 ? 19.166 40.251 46.573 1.00 22.21 279 ARG A N 1
ATOM 2041 C CA . ARG A 1 282 ? 18.896 39.289 47.651 1.00 22.87 279 ARG A CA 1
ATOM 2042 C C . ARG A 1 282 ? 17.919 38.226 47.167 1.00 24.40 279 ARG A C 1
ATOM 2043 O O . ARG A 1 282 ? 16.870 38.558 46.594 1.00 24.75 279 ARG A O 1
ATOM 2051 N N . ALA A 1 283 ? 18.278 36.954 47.382 1.00 25.39 280 ALA A N 1
ATOM 2052 C CA . ALA A 1 283 ? 17.391 35.826 47.108 1.00 27.25 280 ALA A CA 1
ATOM 2053 C C . ALA A 1 283 ? 16.017 36.011 47.761 1.00 27.97 280 ALA A C 1
ATOM 2054 O O . ALA A 1 283 ? 14.995 35.647 47.184 1.00 29.82 280 ALA A O 1
ATOM 2056 N N . ASP A 1 284 ? 16.000 36.570 48.966 1.00 26.67 281 ASP A N 1
ATOM 2057 C CA . ASP A 1 284 ? 14.749 36.683 49.737 1.00 28.28 281 ASP A CA 1
ATOM 2058 C C . ASP A 1 284 ? 13.950 37.961 49.439 1.00 27.93 281 ASP A C 1
ATOM 2059 O O . ASP A 1 284 ? 12.873 38.167 49.995 1.00 29.18 281 ASP A O 1
ATOM 2064 N N . LYS A 1 285 ? 14.498 38.810 48.571 1.00 26.09 282 LYS A N 1
ATOM 2065 C CA . LYS A 1 285 ? 13.822 40.030 48.085 1.00 27.05 282 LYS A CA 1
ATOM 2066 C C . LYS A 1 285 ? 13.481 41.067 49.171 1.00 26.19 282 LYS A C 1
ATOM 2067 O O . LYS A 1 285 ? 12.628 41.926 48.955 1.00 27.25 282 LYS A O 1
ATOM 2073 N N . GLN A 1 286 ? 14.130 40.990 50.332 1.00 24.88 283 GLN A N 1
ATOM 2074 C CA . GLN A 1 286 ? 13.835 41.919 51.410 1.00 25.44 283 GLN A CA 1
ATOM 2075 C C . GLN A 1 286 ? 14.608 43.237 51.236 1.00 24.25 283 GLN A C 1
ATOM 2076 O O . GLN A 1 286 ? 15.832 43.234 51.231 1.00 22.95 283 GLN A O 1
ATOM 2078 N N . PRO A 1 287 ? 13.887 44.369 51.088 1.00 25.38 284 PRO A N 1
ATOM 2079 C CA . PRO A 1 287 ? 14.526 45.672 50.902 1.00 24.30 284 PRO A CA 1
ATOM 2080 C C . PRO A 1 287 ? 15.417 46.090 52.073 1.00 23.53 284 PRO A C 1
ATOM 2081 O O . PRO A 1 287 ? 15.133 45.747 53.217 1.00 23.76 284 PRO A O 1
ATOM 2085 N N . ALA A 1 288 ? 16.492 46.815 51.771 1.00 22.69 285 ALA A N 1
ATOM 2086 C CA . ALA A 1 288 ? 17.266 47.508 52.802 1.00 22.35 285 ALA A CA 1
ATOM 2087 C C . ALA A 1 288 ? 16.371 48.483 53.546 1.00 23.40 285 ALA A C 1
ATOM 2088 O O . ALA A 1 288 ? 15.566 49.187 52.928 1.00 23.50 285 ALA A O 1
ATOM 2090 N N . VAL A 1 289 ? 16.511 48.544 54.869 1.00 24.10 286 VAL A N 1
ATOM 2091 C CA . VAL A 1 289 ? 15.907 49.650 55.608 1.00 25.90 286 VAL A CA 1
ATOM 2092 C C . VAL A 1 289 ? 16.905 50.823 55.634 1.00 25.56 286 VAL A C 1
ATOM 2093 O O . VAL A 1 289 ? 18.029 50.664 56.120 1.00 25.73 286 VAL A O 1
ATOM 2097 N N . VAL A 1 290 ? 16.521 51.980 55.085 1.00 25.80 287 VAL A N 1
ATOM 2098 C CA . VAL A 1 290 ? 17.433 53.126 55.034 1.00 25.42 287 VAL A CA 1
ATOM 2099 C C . VAL A 1 290 ? 17.275 53.969 56.289 1.00 27.90 287 VAL A C 1
ATOM 2100 O O . VAL A 1 290 ? 16.215 54.532 56.532 1.00 28.88 287 VAL A O 1
ATOM 2104 N N . ALA A 1 291 ? 18.340 54.019 57.093 1.00 28.64 288 ALA A N 1
ATOM 2105 C CA . ALA A 1 291 ? 18.282 54.658 58.394 1.00 31.76 288 ALA A CA 1
ATOM 2106 C C . ALA A 1 291 ? 18.147 56.165 58.182 1.00 32.15 288 ALA A C 1
ATOM 2107 O O . ALA A 1 291 ? 18.405 56.668 57.054 1.00 30.39 288 ALA A O 1
ATOM 2109 N N . PRO A 1 292 ? 17.719 56.890 59.242 1.00 34.74 289 PRO A N 1
ATOM 2110 C CA . PRO A 1 292 ? 17.721 58.353 59.189 1.00 35.29 289 PRO A CA 1
ATOM 2111 C C . PRO A 1 292 ? 19.103 58.873 58.833 1.00 33.99 289 PRO A C 1
ATOM 2112 O O . PRO A 1 292 ? 20.125 58.284 59.253 1.00 33.71 289 PRO A O 1
ATOM 2116 N N . HIS A 1 293 ? 19.134 59.962 58.072 1.00 32.70 290 HIS A N 1
ATOM 2117 C CA . HIS A 1 293 ? 20.386 60.675 57.820 1.00 32.92 290 HIS A CA 1
ATOM 2118 C C . HIS A 1 293 ? 21.263 59.932 56.814 1.00 30.05 290 HIS A C 1
ATOM 2119 O O . HIS A 1 293 ? 22.374 60.368 56.552 1.00 30.50 290 HIS A O 1
ATOM 2126 N N . THR A 1 294 ? 20.814 58.795 56.277 1.00 20.44 291 THR A N 1
ATOM 2127 C CA . THR A 1 294 ? 21.734 58.006 55.416 1.00 20.73 291 THR A CA 1
ATOM 2128 C C . THR A 1 294 ? 21.248 57.801 54.003 1.00 19.72 291 THR A C 1
ATOM 2129 O O . THR A 1 294 ? 21.894 57.057 53.219 1.00 21.23 291 THR A O 1
ATOM 2133 N N . SER A 1 295 ? 20.131 58.442 53.667 1.00 18.89 292 SER A N 1
ATOM 2134 C CA . SER A 1 295 ? 19.590 58.334 52.307 1.00 18.91 292 SER A CA 1
ATOM 2135 C C . SER A 1 295 ? 20.493 59.034 51.298 1.00 19.10 292 SER A C 1
ATOM 2136 O O . SER A 1 295 ? 21.340 59.872 51.648 1.00 19.43 292 SER A O 1
ATOM 2139 N N . ASP A 1 296 ? 20.329 58.670 50.034 1.00 19.34 293 ASP A N 1
ATOM 2140 C CA . ASP A 1 296 ? 21.088 59.291 48.987 1.00 20.08 293 ASP A CA 1
ATOM 2141 C C . ASP A 1 296 ? 20.891 60.810 49.069 1.00 19.66 293 ASP A C 1
ATOM 2142 O O . ASP A 1 296 ? 21.836 61.578 48.850 1.00 20.12 293 ASP A O 1
ATOM 2147 N N . ALA A 1 297 ? 19.675 61.224 49.424 1.00 18.84 294 ALA A N 1
ATOM 2148 C CA . ALA A 1 297 ? 19.314 62.635 49.529 1.00 19.72 294 ALA A CA 1
ATOM 2149 C C . ALA A 1 297 ? 20.091 63.341 50.631 1.00 19.26 294 ALA A C 1
ATOM 2150 O O . ALA A 1 297 ? 20.598 64.445 50.413 1.00 19.09 294 ALA A O 1
ATOM 2152 N N . ALA A 1 298 ? 20.188 62.702 51.802 1.00 18.58 295 ALA A N 1
ATOM 2153 C CA . ALA A 1 298 ? 20.947 63.289 52.906 1.00 19.37 295 ALA A CA 1
ATOM 2154 C C . ALA A 1 298 ? 22.428 63.465 52.513 1.00 19.54 295 ALA A C 1
ATOM 2155 O O . ALA A 1 298 ? 23.026 64.526 52.763 1.00 20.50 295 ALA A O 1
ATOM 2157 N N . PHE A 1 299 ? 23.001 62.442 51.869 1.00 20.07 296 PHE A N 1
ATOM 2158 C CA . PHE A 1 299 ? 24.380 62.506 51.422 1.00 20.20 296 PHE A CA 1
ATOM 2159 C C . PHE A 1 299 ? 24.575 63.670 50.454 1.00 20.56 296 PHE A C 1
ATOM 2160 O O . PHE A 1 299 ? 25.585 64.355 50.504 1.00 20.55 296 PHE A O 1
ATOM 2168 N N . ALA A 1 300 ? 23.591 63.882 49.586 1.00 20.76 297 ALA A N 1
ATOM 2169 C CA . ALA A 1 300 ? 23.680 64.913 48.555 1.00 22.58 297 ALA A CA 1
ATOM 2170 C C . ALA A 1 300 ? 23.544 66.321 49.168 1.00 21.90 297 ALA A C 1
ATOM 2171 O O . ALA A 1 300 ? 24.234 67.243 48.754 1.00 22.19 297 ALA A O 1
ATOM 2173 N N . SER A 1 301 ? 22.663 66.465 50.156 1.00 20.85 298 SER A N 1
ATOM 2174 C CA . SER A 1 301 ? 22.533 67.724 50.870 1.00 21.80 298 SER A CA 1
ATOM 2175 C C . SER A 1 301 ? 23.856 68.085 51.548 1.00 21.46 298 SER A C 1
ATOM 2176 O O . SER A 1 301 ? 24.281 69.229 51.497 1.00 23.07 298 SER A O 1
ATOM 2179 N N . ALA A 1 302 ? 24.474 67.109 52.196 1.00 20.55 299 ALA A N 1
ATOM 2180 C CA . ALA A 1 302 ? 25.719 67.319 52.937 1.00 21.43 299 ALA A CA 1
ATOM 2181 C C . ALA A 1 302 ? 26.863 67.700 52.005 1.00 22.69 299 ALA A C 1
ATOM 2182 O O . ALA A 1 302 ? 27.627 68.621 52.327 1.00 23.98 299 ALA A O 1
ATOM 2184 N N . HIS A 1 303 ? 26.967 67.024 50.858 1.00 23.23 300 HIS A N 1
ATOM 2185 C CA . HIS A 1 303 ? 27.996 67.356 49.858 1.00 25.94 300 HIS A CA 1
ATOM 2186 C C . HIS A 1 303 ? 27.819 68.780 49.356 1.00 25.54 300 HIS A C 1
ATOM 2187 O O . HIS A 1 303 ? 28.806 69.515 49.182 1.00 26.06 300 HIS A O 1
ATOM 2194 N N . ALA A 1 304 ? 26.562 69.163 49.111 1.00 25.13 301 ALA A N 1
ATOM 2195 C CA . ALA A 1 304 ? 26.251 70.508 48.624 1.00 25.52 301 ALA A CA 1
ATOM 2196 C C . ALA A 1 304 ? 26.579 71.560 49.689 1.00 24.36 301 ALA A C 1
ATOM 2197 O O . ALA A 1 304 ? 27.066 72.640 49.360 1.00 25.48 301 ALA A O 1
ATOM 2199 N N . TRP A 1 305 ? 26.323 71.241 50.958 1.00 22.17 302 TRP A N 1
ATOM 2200 C CA . TRP A 1 305 ? 26.683 72.164 52.024 1.00 21.43 302 TRP A CA 1
ATOM 2201 C C . TRP A 1 305 ? 28.199 72.362 52.061 1.00 21.13 302 TRP A C 1
ATOM 2202 O O . TRP A 1 305 ? 28.659 73.487 52.064 1.00 21.97 302 TRP A O 1
ATOM 2213 N N . VAL A 1 306 ? 28.975 71.281 52.055 1.00 19.83 303 VAL A N 1
ATOM 2214 C CA . VAL A 1 306 ? 30.421 71.425 52.062 1.00 20.39 303 VAL A CA 1
ATOM 2215 C C . VAL A 1 306 ? 30.885 72.180 50.819 1.00 20.77 303 VAL A C 1
ATOM 2216 O O . VAL A 1 306 ? 31.783 73.039 50.910 1.00 22.23 303 VAL A O 1
ATOM 2220 N N . ASP A 1 307 ? 30.265 71.908 49.682 1.00 46.94 304 ASP A N 1
ATOM 2221 C CA . ASP A 1 307 ? 30.641 72.632 48.490 1.00 50.69 304 ASP A CA 1
ATOM 2222 C C . ASP A 1 307 ? 30.466 74.152 48.625 1.00 47.48 304 ASP A C 1
ATOM 2223 O O . ASP A 1 307 ? 31.319 74.916 48.155 1.00 49.36 304 ASP A O 1
ATOM 2228 N N . SER A 1 308 ? 29.380 74.577 49.279 1.00 44.20 305 SER A N 1
ATOM 2229 C CA . SER A 1 308 ? 29.102 75.997 49.465 1.00 45.86 305 SER A CA 1
ATOM 2230 C C . SER A 1 308 ? 30.201 76.662 50.294 1.00 44.83 305 SER A C 1
ATOM 2231 O O . SER A 1 308 ? 30.584 77.799 50.020 1.00 50.39 305 SER A O 1
ATOM 2234 N N . ILE A 1 309 ? 30.716 75.937 51.285 1.00 41.13 306 ILE A N 1
ATOM 2235 C CA . ILE A 1 309 ? 31.829 76.417 52.111 1.00 44.16 306 ILE A CA 1
ATOM 2236 C C . ILE A 1 309 ? 33.117 76.530 51.311 1.00 47.00 306 ILE A C 1
ATOM 2237 O O . ILE A 1 309 ? 33.811 77.568 51.350 1.00 52.76 306 ILE A O 1
ATOM 2242 N N . LEU A 1 310 ? 33.445 75.468 50.579 1.00 46.40 307 LEU A N 1
ATOM 2243 C CA . LEU A 1 310 ? 34.680 75.457 49.795 1.00 52.18 307 LEU A CA 1
ATOM 2244 C C . LEU A 1 310 ? 34.681 76.567 48.772 1.00 55.93 307 LEU A C 1
ATOM 2245 O O . LEU A 1 310 ? 35.671 77.288 48.630 1.00 60.97 307 LEU A O 1
ATOM 2250 N N . LYS A 1 311 ? 33.564 76.712 48.070 1.00 56.82 308 LYS A N 1
ATOM 2251 C CA . LYS A 1 311 ? 33.499 77.608 46.920 1.00 64.21 308 LYS A CA 1
ATOM 2252 C C . LYS A 1 311 ? 33.085 79.044 47.246 1.00 68.08 308 LYS A C 1
ATOM 2253 O O . LYS A 1 311 ? 33.352 79.951 46.461 1.00 75.53 308 LYS A O 1
ATOM 2259 N N . GLY A 1 312 ? 32.439 79.242 48.398 1.00 66.46 309 GLY A N 1
AT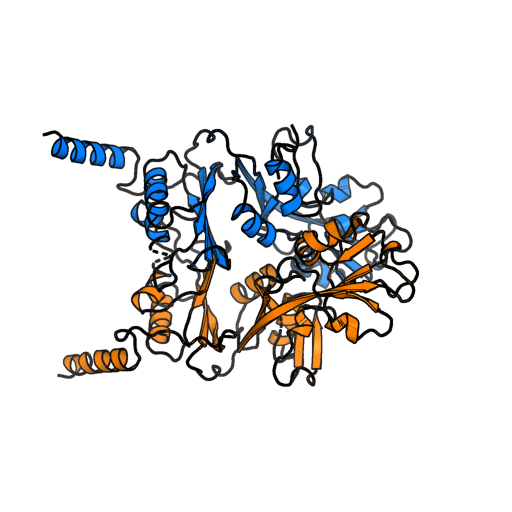OM 2260 C CA . GLY A 1 312 ? 31.894 80.554 48.782 1.00 74.57 309 GLY A CA 1
ATOM 2261 C C . GLY A 1 312 ? 32.920 81.573 49.251 1.00 81.77 309 GLY A C 1
ATOM 2262 O O . GLY A 1 312 ? 34.129 81.375 49.114 1.00 81.15 309 GLY A O 1
ATOM 2263 N N . VAL B 1 7 ? 40.669 7.637 81.665 1.00 52.92 4 VAL B N 1
ATOM 2264 C CA . VAL B 1 7 ? 40.604 8.768 80.675 1.00 49.92 4 VAL B CA 1
ATOM 2265 C C . VAL B 1 7 ? 40.351 8.311 79.230 1.00 46.41 4 VAL B C 1
ATOM 2266 O O . VAL B 1 7 ? 41.183 7.645 78.610 1.00 46.20 4 VAL B O 1
ATOM 2270 N N . THR B 1 8 ? 39.183 8.702 78.719 1.00 43.78 5 THR B N 1
ATOM 2271 C CA . THR B 1 8 ? 38.662 8.255 77.434 1.00 40.96 5 THR B CA 1
ATOM 2272 C C . THR B 1 8 ? 38.326 9.474 76.567 1.00 38.45 5 THR B C 1
ATOM 2273 O O . THR B 1 8 ? 37.654 10.406 77.021 1.00 38.30 5 THR B O 1
ATOM 2277 N N . TYR B 1 9 ? 38.831 9.470 75.338 1.00 35.93 6 TYR B N 1
ATOM 2278 C CA . TYR B 1 9 ? 38.593 10.542 74.392 1.00 34.06 6 TYR B CA 1
ATOM 2279 C C . TYR B 1 9 ? 37.871 9.978 73.182 1.00 32.61 6 TYR B C 1
ATOM 2280 O O . TYR B 1 9 ? 38.143 8.846 72.771 1.00 32.85 6 TYR B O 1
ATOM 2289 N N . THR B 1 10 ? 36.960 10.763 72.619 1.00 30.81 7 THR B N 1
ATOM 2290 C CA . THR B 1 10 ? 36.420 10.489 71.303 1.00 29.05 7 THR B CA 1
ATOM 2291 C C . THR B 1 10 ? 37.117 11.405 70.319 1.00 27.81 7 THR B C 1
ATOM 2292 O O . THR B 1 10 ? 37.766 12.368 70.712 1.00 27.46 7 THR B O 1
ATOM 2296 N N . PHE B 1 11 ? 36.976 11.114 69.030 1.00 27.23 8 PHE B N 1
ATOM 2297 C CA . PHE B 1 11 ? 37.457 12.025 68.008 1.00 26.27 8 PHE B CA 1
ATOM 2298 C C . PHE B 1 11 ? 36.699 11.792 66.711 1.00 26.48 8 PHE B C 1
ATOM 2299 O O . PHE B 1 11 ? 35.994 10.799 66.567 1.00 27.68 8 PHE B O 1
ATOM 2307 N N . LEU B 1 12 ? 36.819 12.739 65.794 1.00 26.55 9 LEU B N 1
ATOM 2308 C CA . LEU B 1 12 ? 36.310 12.565 64.433 1.00 26.75 9 LEU B CA 1
ATOM 2309 C C . LEU B 1 12 ? 37.100 11.462 63.758 1.00 26.83 9 LEU B C 1
ATOM 2310 O O . LEU B 1 12 ? 38.257 11.643 63.391 1.00 26.48 9 LEU B O 1
ATOM 2315 N N . GLY B 1 13 ? 36.462 10.303 63.621 1.00 28.35 10 GLY B N 1
ATOM 2316 C CA . GLY B 1 13 ? 37.069 9.134 62.990 1.00 28.61 10 GLY B CA 1
ATOM 2317 C C . GLY B 1 13 ? 37.110 9.230 61.474 1.00 29.07 10 GLY B C 1
ATOM 2318 O O . GLY B 1 13 ? 36.704 10.238 60.898 1.00 29.21 10 GLY B O 1
ATOM 2319 N N . PRO B 1 14 ? 37.578 8.168 60.812 1.00 29.71 11 PRO B N 1
ATOM 2320 C CA . PRO B 1 14 ? 37.995 6.898 61.426 1.00 30.22 11 PRO B CA 1
ATOM 2321 C C . PRO B 1 14 ? 39.410 6.955 62.009 1.00 29.21 11 PRO B C 1
ATOM 2322 O O . PRO B 1 14 ? 40.000 8.036 62.101 1.00 27.80 11 PRO B O 1
ATOM 2326 N N . GLN B 1 15 ? 39.933 5.796 62.408 1.00 30.39 12 GLN B N 1
ATOM 2327 C CA . GLN B 1 15 ? 41.282 5.684 62.975 1.00 30.82 12 GLN B CA 1
ATOM 2328 C C . GLN B 1 15 ? 42.307 6.102 61.925 1.00 29.89 12 GLN B C 1
ATOM 2329 O O . GLN B 1 15 ? 42.114 5.808 60.745 1.00 30.74 12 GLN B O 1
ATOM 2335 N N . GLY B 1 16 ? 43.369 6.800 62.342 1.00 29.59 13 GLY B N 1
ATOM 2336 C CA . GLY B 1 16 ? 44.488 7.172 61.444 1.00 29.64 13 GLY B CA 1
ATOM 2337 C C . GLY B 1 16 ? 44.322 8.444 60.607 1.00 28.71 13 GLY B C 1
ATOM 2338 O O . GLY B 1 16 ? 45.155 8.762 59.732 1.00 29.08 13 GLY B O 1
ATOM 2339 N N . THR B 1 17 ? 43.242 9.168 60.871 1.00 27.41 14 THR B N 1
ATOM 2340 C CA . THR B 1 17 ? 42.989 10.473 60.262 1.00 26.70 14 THR B CA 1
ATOM 2341 C C . THR B 1 17 ? 43.886 11.508 60.897 1.00 26.59 14 THR B C 1
ATOM 2342 O O . THR B 1 17 ? 44.462 11.277 61.975 1.00 26.40 14 THR B O 1
ATOM 2346 N N . PHE B 1 18 ? 43.988 12.664 60.252 1.00 26.01 15 PHE B N 1
ATOM 2347 C CA . PHE B 1 18 ? 44.735 13.778 60.842 1.00 27.04 15 PHE B CA 1
ATOM 2348 C C . PHE B 1 18 ? 44.227 14.168 62.229 1.00 25.97 15 PHE B C 1
ATOM 2349 O O . PHE B 1 18 ? 44.994 14.613 63.080 1.00 26.81 15 PHE B O 1
ATOM 2357 N N . THR B 1 19 ? 42.936 13.966 62.460 1.00 24.67 16 THR B N 1
ATOM 2358 C CA . THR B 1 19 ? 42.323 14.293 63.745 1.00 24.10 16 THR B CA 1
ATOM 2359 C C . THR B 1 19 ? 42.831 13.400 64.865 1.00 24.83 16 THR B C 1
ATOM 2360 O O . THR B 1 19 ? 43.049 13.868 65.979 1.00 25.72 16 THR B O 1
ATOM 2364 N N . GLU B 1 20 ? 43.016 12.112 64.586 1.00 25.55 17 GLU B N 1
ATOM 2365 C CA . GLU B 1 20 ? 43.565 11.215 65.612 1.00 27.01 17 GLU B CA 1
ATOM 2366 C C . GLU B 1 20 ? 45.022 11.545 65.869 1.00 29.00 17 GLU B C 1
ATOM 2367 O O . GLU B 1 20 ? 45.475 11.544 67.019 1.00 30.61 17 GLU B O 1
ATOM 2373 N N . ALA B 1 21 ? 45.742 11.843 64.788 1.00 29.39 18 ALA B N 1
ATOM 2374 C CA . ALA B 1 21 ? 47.138 12.241 64.890 1.00 31.33 18 ALA B CA 1
ATOM 2375 C C . ALA B 1 21 ? 47.277 13.427 65.831 1.00 32.02 18 ALA B C 1
ATOM 2376 O O . ALA B 1 21 ? 48.170 13.461 66.675 1.00 33.52 18 ALA B O 1
ATOM 2378 N N . ALA B 1 22 ? 46.372 14.393 65.688 1.00 30.98 19 ALA B N 1
ATOM 2379 C CA . ALA B 1 22 ? 46.318 15.532 66.606 1.00 31.63 19 ALA B CA 1
ATOM 2380 C C . ALA B 1 22 ? 46.053 15.103 68.043 1.00 31.70 19 ALA B C 1
ATOM 2381 O O . ALA B 1 22 ? 46.709 15.586 68.981 1.00 34.60 19 ALA B O 1
ATOM 2383 N N . LEU B 1 23 ? 45.090 14.206 68.223 1.00 29.62 20 LEU B N 1
ATOM 2384 C CA . LEU B 1 23 ? 44.722 13.731 69.562 1.00 30.40 20 LEU B CA 1
ATOM 2385 C C . LEU B 1 23 ? 45.881 13.036 70.303 1.00 32.39 20 LEU B C 1
ATOM 2386 O O . LEU B 1 23 ? 45.991 13.128 71.524 1.00 33.94 20 LEU B O 1
ATOM 2399 N N . GLN B 1 25 ? 48.995 13.706 70.230 1.00 52.55 22 GLN B N 1
ATOM 2400 C CA . GLN B 1 25 ? 49.993 14.632 70.752 1.00 52.19 22 GLN B CA 1
ATOM 2401 C C . GLN B 1 25 ? 49.516 15.284 72.059 1.00 50.34 22 GLN B C 1
ATOM 2402 O O . GLN B 1 25 ? 50.310 15.909 72.762 1.00 52.35 22 GLN B O 1
ATOM 2408 N N . VAL B 1 26 ? 48.229 15.128 72.381 1.00 49.08 23 VAL B N 1
ATOM 2409 C CA . VAL B 1 26 ? 47.709 15.545 73.694 1.00 50.81 23 VAL B CA 1
ATOM 2410 C C . VAL B 1 26 ? 48.372 14.688 74.783 1.00 55.43 23 VAL B C 1
ATOM 2411 O O . VAL B 1 26 ? 48.479 13.474 74.625 1.00 55.76 23 VAL B O 1
ATOM 2415 N N . PRO B 1 27 ? 48.864 15.330 75.864 1.00 61.23 24 PRO B N 1
ATOM 2416 C CA . PRO B 1 27 ? 49.504 14.649 77.007 1.00 69.71 24 PRO B CA 1
ATOM 2417 C C . PRO B 1 27 ? 48.688 13.491 77.582 1.00 72.23 24 PRO B C 1
ATOM 2418 O O . PRO B 1 27 ? 47.572 13.698 78.066 1.00 74.33 24 PRO B O 1
ATOM 2422 N N . GLY B 1 28 ? 49.257 12.287 77.519 1.00 73.94 25 GLY B N 1
ATOM 2423 C CA . GLY B 1 28 ? 48.612 11.072 78.022 1.00 77.00 25 GLY B CA 1
ATOM 2424 C C . GLY B 1 28 ? 47.656 10.383 77.058 1.00 70.20 25 GLY B C 1
ATOM 2425 O O . GLY B 1 28 ? 47.170 9.294 77.347 1.00 73.16 25 GLY B O 1
ATOM 2426 N N . ALA B 1 29 ? 47.389 11.007 75.911 1.00 63.40 26 ALA B N 1
ATOM 2427 C CA . ALA B 1 29 ? 46.385 10.501 74.962 1.00 60.85 26 ALA B CA 1
ATOM 2428 C C . ALA B 1 29 ? 46.880 9.347 74.094 1.00 61.46 26 ALA B C 1
ATOM 2429 O O . ALA B 1 29 ? 46.089 8.506 73.657 1.00 63.02 26 ALA B O 1
ATOM 2431 N N . ALA B 1 30 ? 48.185 9.333 73.839 1.00 44.49 27 ALA B N 1
ATOM 2432 C CA . ALA B 1 30 ? 48.851 8.238 73.131 1.00 47.83 27 ALA B CA 1
ATOM 2433 C C . ALA B 1 30 ? 48.640 6.911 73.863 1.00 50.70 27 ALA B C 1
ATOM 2434 O O . ALA B 1 30 ? 48.652 5.839 73.251 1.00 52.42 27 ALA B O 1
ATOM 2436 N N . ASP B 1 31 ? 48.443 7.001 75.177 1.00 52.20 28 ASP B N 1
ATOM 2437 C CA . ASP B 1 31 ? 48.190 5.830 76.013 1.00 55.56 28 ASP B CA 1
ATOM 2438 C C . ASP B 1 31 ? 46.843 5.911 76.735 1.00 53.75 28 ASP B C 1
ATOM 2439 O O . ASP B 1 31 ? 46.667 5.347 77.819 1.00 56.53 28 ASP B O 1
ATOM 2444 N N . ALA B 1 32 ? 45.909 6.637 76.127 1.00 49.43 29 ALA B N 1
ATOM 2445 C CA . ALA B 1 32 ? 44.533 6.673 76.595 1.00 47.57 29 ALA B CA 1
ATOM 2446 C C . ALA B 1 32 ? 43.674 5.883 75.624 1.00 45.58 29 ALA B C 1
ATOM 2447 O O . ALA B 1 32 ? 44.123 5.537 74.529 1.00 45.27 29 ALA B O 1
ATOM 2449 N N . THR B 1 33 ? 42.445 5.593 76.030 1.00 44.70 30 THR B N 1
ATOM 2450 C CA . THR B 1 33 ? 41.448 5.028 75.130 1.00 43.05 30 THR B CA 1
ATOM 2451 C C . THR B 1 33 ? 40.915 6.112 74.175 1.00 39.27 30 THR B C 1
ATOM 2452 O O . THR B 1 33 ? 40.376 7.119 74.618 1.00 37.47 30 THR B O 1
ATOM 2456 N N . ARG B 1 34 ? 41.065 5.883 72.873 1.00 37.80 31 ARG B N 1
ATOM 2457 C CA . ARG B 1 34 ? 40.620 6.817 71.845 1.00 35.56 31 ARG B CA 1
ATOM 2458 C C . ARG B 1 34 ? 39.540 6.172 70.965 1.00 35.51 31 ARG B C 1
ATOM 2459 O O . ARG B 1 34 ? 39.806 5.198 70.253 1.00 37.17 31 ARG B O 1
ATOM 2467 N N . ILE B 1 35 ? 38.324 6.698 71.041 1.00 33.89 32 ILE B N 1
ATOM 2468 C CA . ILE B 1 35 ? 37.181 6.117 70.330 1.00 34.51 32 ILE B CA 1
ATOM 2469 C C . ILE B 1 35 ? 36.907 6.897 69.050 1.00 32.76 32 ILE B C 1
ATOM 2470 O O . ILE B 1 35 ? 36.596 8.089 69.119 1.00 31.61 32 ILE B O 1
ATOM 2475 N N . PRO B 1 36 ? 37.033 6.245 67.876 1.00 33.95 33 PRO B N 1
ATOM 2476 C CA . PRO B 1 36 ? 36.682 6.977 66.647 1.00 33.31 33 PRO B CA 1
ATOM 2477 C C . PRO B 1 36 ? 35.155 7.107 66.495 1.00 33.85 33 PRO B C 1
ATOM 2478 O O . PRO B 1 36 ? 34.438 6.121 66.670 1.00 35.52 33 PRO B O 1
ATOM 2482 N N . CYS B 1 37 ? 34.668 8.314 66.206 1.00 32.59 34 CYS B N 1
ATOM 2483 C CA . CYS B 1 37 ? 33.238 8.527 65.957 1.00 33.64 34 CYS B CA 1
ATOM 2484 C C . CYS B 1 37 ? 33.015 9.002 64.523 1.00 34.44 34 CYS B C 1
ATOM 2485 O O . CYS B 1 37 ? 33.846 9.721 63.955 1.00 33.72 34 CYS B O 1
ATOM 2488 N N . THR B 1 38 ? 31.900 8.596 63.929 1.00 36.53 35 THR B N 1
ATOM 2489 C CA . THR B 1 38 ? 31.695 8.841 62.491 1.00 38.43 35 THR B CA 1
ATOM 2490 C C . THR B 1 38 ? 31.510 10.322 62.160 1.00 38.11 35 THR B C 1
ATOM 2491 O O . THR B 1 38 ? 31.750 10.740 61.019 1.00 39.33 35 THR B O 1
ATOM 2495 N N . ASN B 1 39 ? 31.069 11.099 63.152 1.00 36.34 36 ASN B N 1
ATOM 2496 C CA . ASN B 1 39 ? 30.898 12.543 63.007 1.00 37.00 36 ASN B CA 1
ATOM 2497 C C . ASN B 1 39 ? 31.043 13.299 64.319 1.00 35.51 36 ASN B C 1
ATOM 2498 O O . ASN B 1 39 ? 31.093 12.696 65.394 1.00 35.01 36 ASN B O 1
ATOM 2503 N N . VAL B 1 40 ? 31.106 14.620 64.212 1.00 35.96 37 VAL B N 1
ATOM 2504 C CA . VAL B 1 40 ? 31.280 15.507 65.357 1.00 35.45 37 VAL B CA 1
ATOM 2505 C C . VAL B 1 40 ? 30.174 15.335 66.413 1.00 35.96 37 VAL B C 1
ATOM 2506 O O . VAL B 1 40 ? 30.459 15.261 67.607 1.00 34.44 37 VAL B O 1
ATOM 2510 N N . ASN B 1 41 ? 28.925 15.246 65.969 1.00 38.23 38 ASN B N 1
ATOM 2511 C CA . ASN B 1 41 ? 27.794 15.153 66.903 1.00 40.22 38 ASN B CA 1
ATOM 2512 C C . ASN B 1 41 ? 27.876 13.951 67.815 1.00 38.38 38 ASN B C 1
ATOM 2513 O O . ASN B 1 41 ? 27.668 14.068 69.021 1.00 37.62 38 ASN B O 1
ATOM 2518 N N . THR B 1 42 ? 28.207 12.803 67.224 1.00 37.79 39 THR B N 1
ATOM 2519 C CA . THR B 1 42 ? 28.342 11.548 67.961 1.00 37.40 39 THR B CA 1
ATOM 2520 C C . THR B 1 42 ? 29.525 11.598 68.938 1.00 35.59 39 THR B C 1
ATOM 2521 O O . THR B 1 42 ? 29.406 11.153 70.085 1.00 36.21 39 THR B O 1
ATOM 2525 N N . ALA B 1 43 ? 30.649 12.163 68.499 1.00 33.55 40 ALA B N 1
ATOM 2526 C CA . ALA B 1 43 ? 31.802 12.337 69.382 1.00 32.26 40 ALA B CA 1
ATOM 2527 C C . ALA B 1 43 ? 31.366 13.177 70.588 1.00 33.24 40 ALA B C 1
ATOM 2528 O O . ALA B 1 43 ? 31.580 12.799 71.753 1.00 33.39 40 ALA B O 1
ATOM 2530 N N . LEU B 1 44 ? 30.698 14.283 70.283 1.00 34.05 41 LEU B N 1
ATOM 2531 C CA . LEU B 1 44 ? 30.090 15.152 71.279 1.00 36.22 41 LEU B CA 1
ATOM 2532 C C . LEU B 1 44 ? 28.971 14.525 72.139 1.00 38.06 41 LEU B C 1
ATOM 2533 O O . LEU B 1 44 ? 28.892 14.809 73.332 1.00 38.73 41 LEU B O 1
ATOM 2538 N N . GLU B 1 45 ? 28.121 13.678 71.556 1.00 39.10 42 GLU B N 1
ATOM 2539 C CA . GLU B 1 45 ? 27.083 12.988 72.347 1.00 41.74 42 GLU B CA 1
ATOM 2540 C C . GLU B 1 45 ? 27.694 12.112 73.446 1.00 41.09 42 GLU B C 1
ATOM 2541 O O . GLU B 1 45 ? 27.225 12.129 74.593 1.00 42.70 42 GLU B O 1
ATOM 2547 N N . ARG B 1 46 ? 28.731 11.353 73.082 1.00 43.36 43 ARG B N 1
ATOM 2548 C CA . ARG B 1 46 ? 29.462 10.481 74.015 1.00 42.59 43 ARG B CA 1
ATOM 2549 C C . ARG B 1 46 ? 29.935 11.229 75.263 1.00 38.84 43 ARG B C 1
ATOM 2550 O O . ARG B 1 46 ? 29.781 10.746 76.396 1.00 39.90 43 ARG B O 1
ATOM 2558 N N . VAL B 1 47 ? 30.507 12.412 75.028 1.00 35.61 44 VAL B N 1
ATOM 2559 C CA . VAL B 1 47 ? 30.976 13.303 76.079 1.00 33.75 44 VAL B CA 1
ATOM 2560 C C . VAL B 1 47 ? 29.802 13.767 76.916 1.00 36.02 44 VAL B C 1
ATOM 2561 O O . VAL B 1 47 ? 29.835 13.690 78.151 1.00 37.18 44 VAL B O 1
ATOM 2565 N N . ARG B 1 48 ? 28.766 14.244 76.235 1.00 38.08 45 ARG B N 1
ATOM 2566 C CA . ARG B 1 48 ? 27.566 14.747 76.907 1.00 42.82 45 ARG B CA 1
ATOM 2567 C C . ARG B 1 48 ? 26.886 13.671 77.761 1.00 45.72 45 ARG B C 1
ATOM 2568 O O . ARG B 1 48 ? 26.300 13.968 78.814 1.00 49.92 45 ARG B O 1
ATOM 2576 N N . ALA B 1 49 ? 26.982 12.420 77.317 1.00 45.37 46 ALA B N 1
ATOM 2577 C CA . ALA B 1 49 ? 26.339 11.304 78.008 1.00 50.26 46 ALA B CA 1
ATOM 2578 C C . ALA B 1 49 ? 27.243 10.655 79.073 1.00 50.21 46 ALA B C 1
ATOM 2579 O O . ALA B 1 49 ? 26.833 9.710 79.752 1.00 55.61 46 ALA B O 1
ATOM 2581 N N . GLY B 1 50 ? 28.464 11.168 79.218 1.00 45.39 47 GLY B N 1
ATOM 2582 C CA . GLY B 1 50 ? 29.400 10.690 80.237 1.00 46.56 47 GLY B CA 1
ATOM 2583 C C . GLY B 1 50 ? 30.192 9.433 79.910 1.00 47.65 47 GLY B C 1
ATOM 2584 O O . GLY B 1 50 ? 30.827 8.853 80.801 1.00 50.83 47 GLY B O 1
ATOM 2585 N N . GLU B 1 51 ? 30.153 9.009 78.645 1.00 46.43 48 GLU B N 1
ATOM 2586 C CA . GLU B 1 51 ? 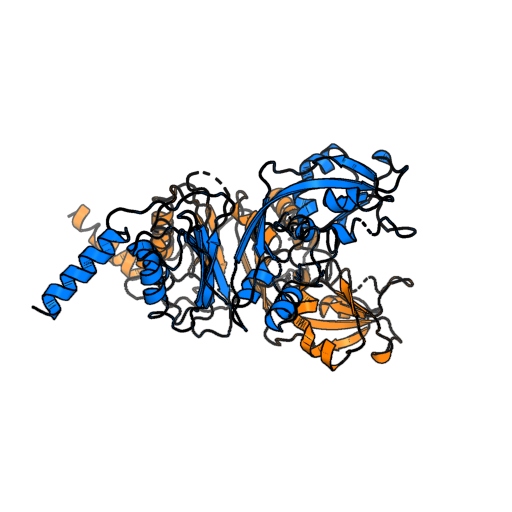30.865 7.812 78.183 1.00 49.12 48 GLU B CA 1
ATOM 2587 C C . GLU B 1 51 ? 32.300 8.140 77.773 1.00 45.54 48 GLU B C 1
ATOM 2588 O O . GLU B 1 51 ? 33.134 7.244 77.628 1.00 48.85 48 GLU B O 1
ATOM 2594 N N . ALA B 1 52 ? 32.568 9.424 77.557 1.00 39.85 49 ALA B N 1
ATOM 2595 C CA . ALA B 1 52 ? 33.896 9.900 77.204 1.00 37.69 49 ALA B CA 1
ATOM 2596 C C . ALA B 1 52 ? 34.144 11.180 77.961 1.00 35.03 49 ALA B C 1
ATOM 2597 O O . ALA B 1 52 ? 33.217 11.967 78.205 1.00 33.86 49 ALA B O 1
ATOM 2599 N N . ASP B 1 53 ? 35.399 11.400 78.324 1.00 34.82 50 ASP B N 1
ATOM 2600 C CA . ASP B 1 53 ? 35.759 12.596 79.069 1.00 33.53 50 ASP B CA 1
ATOM 2601 C C . ASP B 1 53 ? 35.803 13.837 78.188 1.00 30.72 50 ASP B C 1
ATOM 2602 O O . ASP B 1 53 ? 35.348 14.911 78.596 1.00 30.48 50 ASP B O 1
ATOM 2607 N N . ALA B 1 54 ? 36.303 13.679 76.968 1.00 38.22 51 ALA B N 1
ATOM 2608 C CA . ALA B 1 54 ? 36.442 14.798 76.053 1.00 35.69 51 ALA B CA 1
ATOM 2609 C C . ALA B 1 54 ? 36.407 14.307 74.615 1.00 33.88 51 ALA B C 1
ATOM 2610 O O . ALA B 1 54 ? 36.611 13.111 74.369 1.00 34.48 51 ALA B O 1
ATOM 2612 N N . ALA B 1 55 ? 36.142 15.231 73.684 1.00 31.73 52 ALA B N 1
ATOM 2613 C CA . ALA B 1 55 ? 36.127 14.940 72.243 1.00 30.27 52 ALA B CA 1
ATOM 2614 C C . ALA B 1 55 ? 37.103 15.838 71.509 1.00 29.94 52 ALA B C 1
ATOM 2615 O O . ALA B 1 55 ? 37.118 17.049 71.730 1.00 29.60 52 ALA B O 1
ATOM 2625 N N . VAL B 1 57 ? 37.995 17.516 68.125 1.00 27.34 54 VAL B N 1
ATOM 2626 C CA . VAL B 1 57 ? 37.318 17.880 66.873 1.00 26.21 54 VAL B CA 1
ATOM 2627 C C . VAL B 1 57 ? 38.026 19.063 66.205 1.00 26.22 54 VAL B C 1
ATOM 2628 O O . VAL B 1 57 ? 38.579 19.908 66.900 1.00 26.48 54 VAL B O 1
ATOM 2632 N N . PRO B 1 58 ? 38.033 19.110 64.861 1.00 25.93 55 PRO B N 1
ATOM 2633 C CA . PRO B 1 58 ? 38.732 20.176 64.150 1.00 26.17 55 PRO B CA 1
ATOM 2634 C C . PRO B 1 58 ? 37.915 21.465 64.209 1.00 26.13 55 PRO B C 1
ATOM 2635 O O . PRO B 1 58 ? 36.688 21.402 64.268 1.00 25.60 55 PRO B O 1
ATOM 2639 N N . ILE B 1 59 ? 38.599 22.605 64.256 1.00 26.46 56 ILE B N 1
ATOM 2640 C CA . ILE B 1 59 ? 37.923 23.896 64.234 1.00 26.49 56 ILE B CA 1
ATOM 2641 C C . ILE B 1 59 ? 38.404 24.851 63.142 1.00 26.66 56 ILE B C 1
ATOM 2642 O O . ILE B 1 59 ? 37.686 25.787 62.817 1.00 27.20 56 ILE B O 1
ATOM 2647 N N . GLU B 1 60 ? 39.598 24.624 62.579 1.00 27.87 57 GLU B N 1
ATOM 2648 C CA . GLU B 1 60 ? 40.170 25.464 61.494 1.00 28.61 57 GLU B CA 1
ATOM 2649 C C . GLU B 1 60 ? 41.045 24.640 60.533 1.00 28.09 57 GLU B C 1
ATOM 2650 O O . GLU B 1 60 ? 41.961 23.978 60.976 1.00 28.19 57 GLU B O 1
ATOM 2656 N N . ASN B 1 61 ? 40.779 24.723 59.227 1.00 27.84 58 ASN B N 1
ATOM 2657 C CA . ASN B 1 61 ? 41.601 24.080 58.179 1.00 28.45 58 ASN B CA 1
ATOM 2658 C C . ASN B 1 61 ? 41.813 22.563 58.350 1.00 28.64 58 ASN B C 1
ATOM 2659 O O . ASN B 1 61 ? 42.953 22.070 58.347 1.00 29.45 58 ASN B O 1
ATOM 2664 N N . SER B 1 62 ? 40.711 21.833 58.510 1.00 27.67 59 SER B N 1
ATOM 2665 C CA . SER B 1 62 ? 40.761 20.379 58.557 1.00 27.39 59 SER B CA 1
ATOM 2666 C C . SER B 1 62 ? 40.859 19.796 57.150 1.00 27.73 59 SER B C 1
ATOM 2667 O O . SER B 1 62 ? 40.072 20.151 56.280 1.00 27.57 59 SER B O 1
ATOM 2670 N N . VAL B 1 63 ? 41.804 18.882 56.936 1.00 28.08 60 VAL B N 1
ATOM 2671 C CA . VAL B 1 63 ? 41.915 18.231 55.637 1.00 28.86 60 VAL B CA 1
ATOM 2672 C C . VAL B 1 63 ? 40.955 17.036 55.544 1.00 29.09 60 VAL B C 1
ATOM 2673 O O . VAL B 1 63 ? 40.864 16.405 54.498 1.00 29.27 60 VAL B O 1
ATOM 2677 N N . GLU B 1 64 ? 40.263 16.747 56.652 1.00 27.98 61 GLU B N 1
ATOM 2678 C CA . GLU B 1 64 ? 39.242 15.689 56.734 1.00 29.17 61 GLU B CA 1
ATOM 2679 C C . GLU B 1 64 ? 37.814 16.255 56.689 1.00 28.50 61 GLU B C 1
ATOM 2680 O O . GLU B 1 64 ? 36.854 15.494 56.694 1.00 28.86 61 GLU B O 1
ATOM 2686 N N . GLY B 1 65 ? 37.671 17.578 56.655 1.00 28.47 62 GLY B N 1
ATOM 2687 C CA . GLY B 1 65 ? 36.351 18.193 56.817 1.00 28.73 62 GLY B CA 1
ATOM 2688 C C . GLY B 1 65 ? 36.021 18.201 58.313 1.00 28.24 62 GLY B C 1
ATOM 2689 O O . GLY B 1 65 ? 36.910 17.961 59.146 1.00 27.43 62 GLY B O 1
ATOM 2690 N N . GLY B 1 66 ? 34.770 18.506 58.654 1.00 27.33 63 GLY B N 1
ATOM 2691 C CA . GLY B 1 66 ? 34.333 18.467 60.053 1.00 27.86 63 GLY B CA 1
ATOM 2692 C C . GLY B 1 66 ? 34.239 19.801 60.792 1.00 27.62 63 GLY B C 1
ATOM 2693 O O . GLY B 1 66 ? 33.625 19.882 61.849 1.00 27.97 63 GLY B O 1
ATOM 2694 N N . VAL B 1 67 ? 34.846 20.844 60.235 1.00 28.16 64 VAL B N 1
ATOM 2695 C CA . VAL B 1 67 ? 34.897 22.175 60.859 1.00 28.20 64 VAL B CA 1
ATOM 2696 C C . VAL B 1 67 ? 33.526 22.837 61.074 1.00 28.53 64 VAL B C 1
ATOM 2697 O O . VAL B 1 67 ? 33.194 23.269 62.184 1.00 27.82 64 VAL B O 1
ATOM 2701 N N . THR B 1 68 ? 32.739 22.919 60.008 1.00 29.05 65 THR B N 1
ATOM 2702 C CA . THR B 1 68 ? 31.445 23.569 60.078 1.00 30.58 65 THR B CA 1
ATOM 2703 C C . THR B 1 68 ? 30.507 22.838 61.055 1.00 29.91 65 THR B C 1
ATOM 2704 O O . THR B 1 68 ? 29.753 23.474 61.778 1.00 30.50 65 THR B O 1
ATOM 2708 N N . ALA B 1 69 ? 30.597 21.509 61.084 1.00 29.28 66 ALA B N 1
ATOM 2709 C CA . ALA B 1 69 ? 29.859 20.675 62.043 1.00 29.10 66 ALA B CA 1
ATOM 2710 C C . ALA B 1 69 ? 30.308 20.945 63.486 1.00 28.43 66 ALA B C 1
ATOM 2711 O O . ALA B 1 69 ? 29.487 20.996 64.404 1.00 28.83 66 ALA B O 1
ATOM 2713 N N . THR B 1 70 ? 31.612 21.122 63.689 1.00 27.53 67 THR B N 1
ATOM 2714 C CA . THR B 1 70 ? 32.132 21.559 65.004 1.00 27.08 67 THR B CA 1
ATOM 2715 C C . THR B 1 70 ? 31.555 22.934 65.388 1.00 27.99 67 THR B C 1
ATOM 2716 O O . THR B 1 70 ? 31.067 23.126 66.514 1.00 27.73 67 THR B O 1
ATOM 2720 N N . LEU B 1 71 ? 31.624 23.884 64.451 1.00 28.31 68 LEU B N 1
ATOM 2721 C CA . LEU B 1 71 ? 31.122 25.244 64.699 1.00 29.74 68 LEU B CA 1
ATOM 2722 C C . LEU B 1 71 ? 29.622 25.250 64.988 1.00 30.63 68 LEU B C 1
ATOM 2723 O O . LEU B 1 71 ? 29.151 25.990 65.835 1.00 30.54 68 LEU B O 1
ATOM 2728 N N . ASP B 1 72 ? 28.886 24.395 64.286 1.00 31.36 69 ASP B N 1
ATOM 2729 C CA . ASP B 1 72 ? 27.466 24.225 64.552 1.00 33.14 69 ASP B CA 1
ATOM 2730 C C . ASP B 1 72 ? 27.267 23.712 65.981 1.00 32.30 69 ASP B C 1
ATOM 2731 O O . ASP B 1 72 ? 26.458 24.246 66.736 1.00 33.81 69 ASP B O 1
ATOM 2736 N N . ALA B 1 73 ? 28.018 22.680 66.343 1.00 63.59 70 ALA B N 1
ATOM 2737 C CA . ALA B 1 73 ? 27.773 21.941 67.573 1.00 62.35 70 ALA B CA 1
ATOM 2738 C C . ALA B 1 73 ? 28.031 22.724 68.856 1.00 63.08 70 ALA B C 1
ATOM 2739 O O . ALA B 1 73 ? 27.246 22.638 69.795 1.00 64.86 70 ALA B O 1
ATOM 2741 N N . ILE B 1 74 ? 29.116 23.495 68.896 1.00 62.73 71 ILE B N 1
ATOM 2742 C CA . ILE B 1 74 ? 29.485 24.205 70.123 1.00 63.63 71 ILE B CA 1
ATOM 2743 C C . ILE B 1 74 ? 28.630 25.449 70.318 1.00 68.15 71 ILE B C 1
ATOM 2744 O O . ILE B 1 74 ? 28.530 25.976 71.424 1.00 69.99 71 ILE B O 1
ATOM 2749 N N . ALA B 1 75 ? 27.995 25.891 69.239 1.00 71.01 72 ALA B N 1
ATOM 2750 C CA . ALA B 1 75 ? 27.279 27.153 69.225 1.00 77.44 72 ALA B CA 1
ATOM 2751 C C . ALA B 1 75 ? 25.759 27.011 69.331 1.00 81.49 72 ALA B C 1
ATOM 2752 O O . ALA B 1 75 ? 25.054 27.990 69.610 1.00 87.94 72 ALA B O 1
ATOM 2754 N N . THR B 1 76 ? 25.260 25.797 69.100 1.00 78.80 73 THR B N 1
ATOM 2755 C CA . THR B 1 76 ? 23.820 25.523 69.166 1.00 83.27 73 THR B CA 1
ATOM 2756 C C . THR B 1 76 ? 23.579 24.501 70.266 1.00 81.96 73 THR B C 1
ATOM 2757 O O . THR B 1 76 ? 22.442 24.190 70.609 1.00 87.12 73 THR B O 1
ATOM 2761 N N . GLY B 1 77 ? 24.668 23.996 70.827 1.00 76.63 74 GLY B N 1
ATOM 2762 C CA . GLY B 1 77 ? 24.590 22.955 71.830 1.00 76.15 74 GLY B CA 1
ATOM 2763 C C . GLY B 1 77 ? 24.188 23.467 73.192 1.00 80.57 74 GLY B C 1
ATOM 2764 O O . GLY B 1 77 ? 23.596 24.539 73.334 1.00 85.58 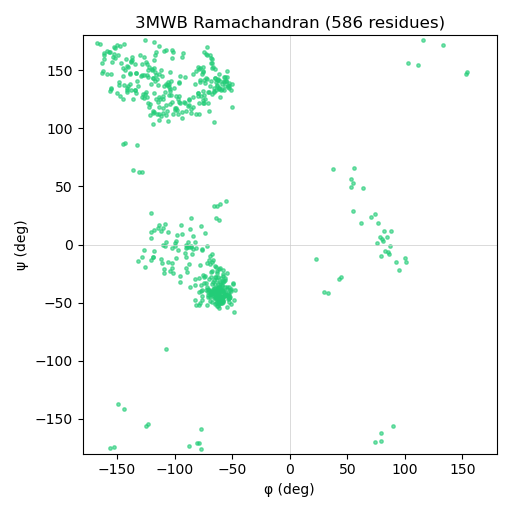74 GLY B O 1
ATOM 2765 N N . GLN B 1 78 ? 24.517 22.674 74.201 1.00 79.75 75 GLN B N 1
ATOM 2766 C CA . GLN B 1 78 ? 24.237 23.009 75.585 1.00 83.48 75 GLN B CA 1
ATOM 2767 C C . GLN B 1 78 ? 25.384 22.469 76.443 1.00 78.80 75 GLN B C 1
ATOM 2768 O O . GLN B 1 78 ? 25.960 21.424 76.130 1.00 75.35 75 GLN B O 1
ATOM 2774 N N . GLU B 1 79 ? 25.714 23.205 77.502 1.00 79.12 76 GLU B N 1
ATOM 2775 C CA . GLU B 1 79 ? 26.697 22.792 78.512 1.00 75.80 76 GLU B CA 1
ATOM 2776 C C . GLU B 1 79 ? 27.925 22.033 77.969 1.00 69.49 76 GLU B C 1
ATOM 2777 O O . GLU B 1 79 ? 28.120 20.851 78.259 1.00 70.02 76 GLU B O 1
ATOM 2779 N N . LEU B 1 80 ? 28.734 22.725 77.168 1.00 64.64 77 LEU B N 1
ATOM 2780 C CA . LEU B 1 80 ? 30.036 22.212 76.733 1.00 60.50 77 LEU B CA 1
ATOM 2781 C C . LEU B 1 80 ? 31.119 23.277 76.878 1.00 58.11 77 LEU B C 1
ATOM 2782 O O . LEU B 1 80 ? 30.848 24.466 76.741 1.00 58.72 77 LEU B O 1
ATOM 2787 N N . ARG B 1 81 ? 32.337 22.833 77.179 1.00 37.14 78 ARG B N 1
ATOM 2788 C CA A ARG B 1 81 ? 33.468 23.731 77.389 0.50 34.03 78 ARG B CA 1
ATOM 2789 C CA B ARG B 1 81 ? 33.472 23.728 77.391 0.50 34.07 78 ARG B CA 1
ATOM 2790 C C . ARG B 1 81 ? 34.678 23.276 76.593 1.00 32.77 78 ARG B C 1
ATOM 2791 O O . ARG B 1 81 ? 34.958 22.078 76.509 1.00 35.12 78 ARG B O 1
ATOM 2806 N N . ILE B 1 82 ? 35.391 24.233 76.009 1.00 30.29 79 ILE B N 1
ATOM 2807 C CA . ILE B 1 82 ? 36.645 23.920 75.337 1.00 29.32 79 ILE B CA 1
ATOM 2808 C C . ILE B 1 82 ? 37.709 23.999 76.418 1.00 29.34 79 ILE B C 1
ATOM 2809 O O . ILE B 1 82 ? 37.830 25.028 77.083 1.00 28.30 79 ILE B O 1
ATOM 2814 N N . ILE B 1 83 ? 38.475 22.917 76.572 1.00 30.79 80 ILE B N 1
ATOM 2815 C CA . ILE B 1 83 ? 39.472 22.818 77.632 1.00 31.83 80 ILE B CA 1
ATOM 2816 C C . ILE B 1 83 ? 40.889 22.818 77.078 1.00 30.27 80 ILE B C 1
ATOM 2817 O O . ILE B 1 83 ? 41.836 22.993 77.828 1.00 30.93 80 ILE B O 1
ATOM 2822 N N . ARG B 1 84 ? 41.029 22.646 75.763 1.00 28.72 81 ARG B N 1
ATOM 2823 C CA . ARG B 1 84 ? 42.340 22.658 75.140 1.00 28.37 81 ARG B CA 1
ATOM 2824 C C . ARG B 1 84 ? 42.208 22.880 73.646 1.00 26.56 81 ARG B C 1
ATOM 2825 O O . ARG B 1 84 ? 41.216 22.470 73.036 1.00 25.80 81 ARG B O 1
ATOM 2833 N N . GLU B 1 85 ? 43.217 23.522 73.070 1.00 25.72 82 GLU B N 1
ATOM 2834 C CA . GLU B 1 85 ? 43.340 23.617 71.612 1.00 25.54 82 GLU B CA 1
ATOM 2835 C C . GLU B 1 85 ? 44.716 23.132 71.180 1.00 26.60 82 GLU B C 1
ATOM 2836 O O . GLU B 1 85 ? 45.644 23.131 71.977 1.00 28.12 82 GLU B O 1
ATOM 2842 N N . ALA B 1 86 ? 44.844 22.792 69.898 1.00 26.65 83 ALA B N 1
ATOM 2843 C CA . ALA B 1 86 ? 46.069 22.267 69.338 1.00 28.21 83 ALA B CA 1
ATOM 2844 C C . ALA B 1 86 ? 46.186 22.709 67.885 1.00 28.25 83 ALA B C 1
ATOM 2845 O O . ALA B 1 86 ? 45.195 22.711 67.137 1.00 26.51 83 ALA B O 1
ATOM 2847 N N . LEU B 1 87 ? 47.397 23.110 67.509 1.00 30.03 84 LEU B N 1
ATOM 2848 C CA . LEU B 1 87 ? 47.704 23.496 66.129 1.00 31.16 84 LEU B CA 1
ATOM 2849 C C . LEU B 1 87 ? 48.667 22.484 65.553 1.00 32.21 84 LEU B C 1
ATOM 2850 O O . LEU B 1 87 ? 49.845 22.461 65.929 1.00 35.02 84 LEU B O 1
ATOM 2855 N N . VAL B 1 88 ? 48.178 21.631 64.661 1.00 31.47 85 VAL B N 1
ATOM 2856 C CA . VAL B 1 88 ? 48.969 20.503 64.210 1.00 31.38 85 VAL B CA 1
ATOM 2857 C C . VAL B 1 88 ? 49.418 20.666 62.755 1.00 31.18 85 VAL B C 1
ATOM 2858 O O . VAL B 1 88 ? 48.586 20.764 61.857 1.00 29.75 85 VAL B O 1
ATOM 2862 N N . PRO B 1 89 ? 50.744 20.740 62.537 1.00 32.69 86 PRO B N 1
ATOM 2863 C CA . PRO B 1 89 ? 51.261 20.828 61.171 1.00 32.64 86 PRO B CA 1
ATOM 2864 C C . PRO B 1 89 ? 50.793 19.661 60.328 1.00 31.19 86 PRO B C 1
ATOM 2865 O O . PRO B 1 89 ? 50.822 18.505 60.762 1.00 30.91 86 PRO B O 1
ATOM 2869 N N . ILE B 1 90 ? 50.321 19.999 59.143 1.00 30.63 87 ILE B N 1
ATOM 2870 C CA . ILE B 1 90 ? 49.861 19.026 58.174 1.00 30.03 87 ILE B CA 1
ATOM 2871 C C . ILE B 1 90 ? 51.035 18.637 57.282 1.00 30.86 87 ILE B C 1
ATOM 2872 O O . ILE B 1 90 ? 51.650 19.514 56.645 1.00 31.61 87 ILE B O 1
ATOM 2877 N N . THR B 1 91 ? 51.351 17.338 57.269 1.00 29.98 88 THR B N 1
ATOM 2878 C CA . THR B 1 91 ? 52.308 16.762 56.330 1.00 30.85 88 THR B CA 1
ATOM 2879 C C . THR B 1 91 ? 51.599 15.646 55.567 1.00 29.21 88 THR B C 1
ATOM 2880 O O . THR B 1 91 ? 51.092 14.703 56.176 1.00 29.39 88 THR B O 1
ATOM 2884 N N . PHE B 1 92 ? 51.554 15.748 54.241 1.00 28.55 89 PHE B N 1
ATOM 2885 C CA . PHE B 1 92 ? 50.871 14.739 53.448 1.00 26.57 89 PHE B CA 1
ATOM 2886 C C . PHE B 1 92 ? 51.884 13.728 52.953 1.00 26.62 89 PHE B C 1
ATOM 2887 O O . PHE B 1 92 ? 52.999 14.104 52.537 1.00 26.43 89 PHE B O 1
ATOM 2895 N N . VAL B 1 93 ? 51.495 12.448 52.982 1.00 25.49 90 VAL B N 1
ATOM 2896 C CA . VAL B 1 93 ? 52.278 11.394 52.331 1.00 25.60 90 VAL B CA 1
ATOM 2897 C C . VAL B 1 93 ? 51.431 10.724 51.266 1.00 25.03 90 VAL B C 1
ATOM 2898 O O . VAL B 1 93 ? 50.197 10.686 51.368 1.00 26.11 90 VAL B O 1
ATOM 2902 N N . LEU B 1 94 ? 52.097 10.234 50.233 1.00 24.22 91 LEU B N 1
ATOM 2903 C CA . LEU B 1 94 ? 51.456 9.416 49.212 1.00 24.08 91 LEU B CA 1
ATOM 2904 C C . LEU B 1 94 ? 51.812 7.957 49.480 1.00 23.76 91 LEU B C 1
ATOM 2905 O O . LEU B 1 94 ? 52.992 7.618 49.536 1.00 24.17 91 LEU B O 1
ATOM 2910 N N . VAL B 1 95 ? 50.800 7.105 49.657 1.00 24.13 92 VAL B N 1
ATOM 2911 C CA . VAL B 1 95 ? 51.020 5.685 49.963 1.00 24.53 92 VAL B CA 1
ATOM 2912 C C . VAL B 1 95 ? 50.432 4.762 48.905 1.00 25.56 92 VAL B C 1
ATOM 2913 O O . VAL B 1 95 ? 49.472 5.123 48.235 1.00 25.93 92 VAL B O 1
ATOM 2917 N N . ALA B 1 96 ? 51.047 3.590 48.737 1.00 25.37 93 ALA B N 1
ATOM 2918 C CA . ALA B 1 96 ? 50.523 2.527 47.894 1.00 27.41 93 ALA B CA 1
ATOM 2919 C C . ALA B 1 96 ? 50.913 1.177 48.492 1.00 29.45 93 ALA B C 1
ATOM 2920 O O . ALA B 1 96 ? 51.722 1.118 49.437 1.00 28.81 93 ALA B O 1
ATOM 2922 N N . ARG B 1 97 ? 50.334 0.111 47.929 1.00 31.37 94 ARG B N 1
ATOM 2923 C CA . ARG B 1 97 ? 50.687 -1.267 48.267 1.00 34.27 94 ARG B CA 1
ATOM 2924 C C . ARG B 1 97 ? 52.123 -1.552 47.796 1.00 32.57 94 ARG B C 1
ATOM 2925 O O . ARG B 1 97 ? 52.622 -0.894 46.871 1.00 30.26 94 ARG B O 1
ATOM 2933 N N . PRO B 1 98 ? 52.816 -2.494 48.456 1.00 24.34 95 PRO B N 1
ATOM 2934 C CA . PRO B 1 98 ? 54.182 -2.818 48.024 1.00 24.72 95 PRO B CA 1
ATOM 2935 C C . PRO B 1 98 ? 54.219 -3.259 46.562 1.00 26.05 95 PRO B C 1
ATOM 2936 O O . PRO B 1 98 ? 53.277 -3.905 46.099 1.00 26.05 95 PRO B O 1
ATOM 2940 N N . GLY B 1 99 ? 55.286 -2.884 45.851 1.00 26.14 96 GLY B N 1
ATOM 2941 C CA . GLY B 1 99 ? 55.472 -3.270 44.463 1.00 27.30 96 GLY B CA 1
ATOM 2942 C C . GLY B 1 99 ? 54.807 -2.350 43.458 1.00 27.95 96 GLY B C 1
ATOM 2943 O O . GLY B 1 99 ? 55.017 -2.505 42.257 1.00 28.30 96 GLY B O 1
ATOM 2944 N N . VAL B 1 100 ? 53.995 -1.406 43.946 1.00 27.52 97 VAL B N 1
ATOM 2945 C CA . VAL B 1 100 ? 53.381 -0.379 43.105 1.00 27.73 97 VAL B CA 1
ATOM 2946 C C . VAL B 1 100 ? 54.347 0.798 43.038 1.00 27.11 97 VAL B C 1
ATOM 2947 O O . VAL B 1 100 ? 54.715 1.374 44.078 1.00 26.54 97 VAL B O 1
ATOM 2951 N N . GLU B 1 101 ? 54.793 1.104 41.820 1.00 27.20 98 GLU B N 1
ATOM 2952 C CA . GLU B 1 101 ? 55.754 2.175 41.567 1.00 27.36 98 GLU B CA 1
ATOM 2953 C C . GLU B 1 101 ? 54.982 3.448 41.250 1.00 27.18 98 GLU B C 1
ATOM 2954 O O . GLU B 1 101 ? 53.789 3.397 40.966 1.00 27.03 98 GLU B O 1
ATOM 2960 N N . LEU B 1 102 ? 55.668 4.587 41.293 1.00 27.06 99 LEU B N 1
ATOM 2961 C CA . LEU B 1 102 ? 55.077 5.871 40.907 1.00 26.98 99 LEU B CA 1
ATOM 2962 C C . LEU B 1 102 ? 54.428 5.829 39.516 1.00 28.31 99 LEU B C 1
ATOM 2963 O O . LEU B 1 102 ? 53.317 6.330 39.331 1.00 27.60 99 LEU B O 1
ATOM 2968 N N . SER B 1 103 ? 55.108 5.191 38.569 1.00 28.87 100 SER B N 1
ATOM 2969 C CA . SER B 1 103 ? 54.603 5.060 37.205 1.00 31.95 100 SER B CA 1
ATOM 2970 C C . SER B 1 103 ? 53.389 4.132 37.072 1.00 32.07 100 SER B C 1
ATOM 2971 O O . SER B 1 103 ? 52.763 4.078 36.014 1.00 33.56 100 SER B O 1
ATOM 2974 N N . ASP B 1 104 ? 53.062 3.398 38.135 1.00 30.57 101 ASP B N 1
ATOM 2975 C CA . ASP B 1 104 ? 51.905 2.509 38.097 1.00 31.33 101 ASP B CA 1
ATOM 2976 C C . ASP B 1 104 ? 50.650 3.235 38.561 1.00 30.72 101 ASP B C 1
ATOM 2977 O O . ASP B 1 104 ? 49.549 2.712 38.435 1.00 31.59 101 ASP B O 1
ATOM 2982 N N . ILE B 1 105 ? 50.812 4.429 39.123 1.00 29.94 102 ILE B N 1
ATOM 2983 C CA . ILE B 1 105 ? 49.664 5.146 39.692 1.00 29.50 102 ILE B CA 1
ATOM 2984 C C . ILE B 1 105 ? 48.832 5.831 38.607 1.00 30.97 102 ILE B C 1
ATOM 2985 O O . ILE B 1 105 ? 49.314 6.740 37.947 1.00 32.33 102 ILE B O 1
ATOM 2990 N N . LYS B 1 106 ? 47.604 5.356 38.396 1.00 31.85 103 LYS B N 1
ATOM 2991 C CA . LYS B 1 106 ? 46.700 5.970 37.410 1.00 32.96 103 LYS B CA 1
ATOM 2992 C C . LYS B 1 106 ? 45.641 6.798 38.135 1.00 31.58 103 LYS B C 1
ATOM 2993 O O . LYS B 1 106 ? 45.085 7.729 37.556 1.00 32.06 103 LYS B O 1
ATOM 2999 N N . ARG B 1 107 ? 45.395 6.469 39.412 1.00 28.94 104 ARG B N 1
ATOM 3000 C CA . ARG B 1 107 ? 44.316 7.074 40.218 1.00 27.54 104 ARG B CA 1
ATOM 3001 C C . ARG B 1 107 ? 44.684 7.154 41.692 1.00 25.45 104 ARG B C 1
ATOM 3002 O O . ARG B 1 107 ? 45.269 6.218 42.227 1.00 24.32 104 ARG B O 1
ATOM 3004 N N . ILE B 1 108 ? 44.326 8.274 42.318 1.00 24.64 105 ILE B N 1
ATOM 3005 C CA . ILE B 1 108 ? 44.682 8.600 43.688 1.00 24.60 105 ILE B CA 1
ATOM 3006 C C . ILE B 1 108 ? 43.408 8.977 44.425 1.00 24.64 105 ILE B C 1
ATOM 3007 O O . ILE B 1 108 ? 42.673 9.866 43.991 1.00 25.43 105 ILE B O 1
ATOM 3012 N N . SER B 1 109 ? 43.163 8.323 45.548 1.00 24.59 106 SER B N 1
ATOM 3013 C CA . SER B 1 109 ? 42.005 8.645 46.368 1.00 24.85 106 SER B CA 1
ATOM 3014 C C . SER B 1 109 ? 42.447 9.395 47.603 1.00 23.77 106 SER B C 1
ATOM 3015 O O . SER B 1 109 ? 43.452 9.052 48.200 1.00 23.10 106 SER B O 1
ATOM 3018 N N . THR B 1 110 ? 41.697 10.433 47.962 1.00 23.99 107 THR B N 1
ATOM 3019 C CA . THR B 1 110 ? 41.857 11.151 49.237 1.00 23.72 107 THR B CA 1
ATOM 3020 C C . THR B 1 110 ? 40.619 12.022 49.504 1.00 23.94 107 THR B C 1
ATOM 3021 O O . THR B 1 110 ? 39.746 12.170 48.635 1.00 24.41 107 THR B O 1
ATOM 3025 N N . HIS B 1 111 ? 40.549 12.611 50.688 1.00 23.97 108 HIS B N 1
ATOM 3026 C CA . HIS B 1 111 ? 39.535 13.633 50.941 1.00 24.65 108 HIS B CA 1
ATOM 3027 C C . HIS B 1 111 ? 39.799 14.843 50.052 1.00 24.76 108 HIS B C 1
ATOM 3028 O O . HIS B 1 111 ? 40.963 15.207 49.811 1.00 24.64 108 HIS B O 1
ATOM 3035 N N . GLY B 1 112 ? 38.712 15.460 49.579 1.00 25.51 109 GLY B N 1
ATOM 3036 C CA . GLY B 1 112 ? 38.765 16.616 48.671 1.00 25.63 109 GLY B CA 1
ATOM 3037 C C . GLY B 1 112 ? 39.628 17.749 49.185 1.00 25.79 109 GLY B C 1
ATOM 3038 O O . GLY B 1 112 ? 40.296 18.406 48.396 1.00 25.49 109 GLY B O 1
ATOM 3039 N N . HIS B 1 113 ? 39.622 17.982 50.506 1.00 25.05 110 HIS B N 1
ATOM 3040 C CA . HIS B 1 113 ? 40.446 19.050 51.097 1.00 26.16 110 HIS B CA 1
ATOM 3041 C C . HIS B 1 113 ? 41.931 18.765 50.913 1.00 26.09 110 HIS B C 1
ATOM 3042 O O . HIS B 1 113 ? 42.712 19.685 50.664 1.00 27.65 110 HIS B O 1
ATOM 3049 N N . ALA B 1 114 ? 42.327 17.503 51.074 1.00 25.13 111 ALA B N 1
ATOM 3050 C CA . ALA B 1 114 ? 43.740 17.125 50.898 1.00 24.84 111 ALA B CA 1
ATOM 3051 C C . ALA B 1 114 ? 44.103 17.241 49.435 1.00 24.96 111 ALA B C 1
ATOM 3052 O O . ALA B 1 114 ? 45.157 17.792 49.101 1.00 25.62 111 ALA B O 1
ATOM 3054 N N . TRP B 1 115 ? 43.233 16.733 48.566 1.00 24.06 112 TRP B N 1
ATOM 3055 C CA . TRP B 1 115 ? 43.480 16.809 47.135 1.00 25.62 112 TRP B CA 1
ATOM 3056 C C . TRP B 1 115 ? 43.777 18.229 46.698 1.00 26.70 112 TRP B C 1
ATOM 3057 O O . TRP B 1 115 ? 44.729 18.440 45.964 1.00 28.47 112 TRP B O 1
ATOM 3068 N N . ALA B 1 116 ? 42.984 19.199 47.156 1.00 27.83 113 ALA B N 1
ATOM 3069 C CA . ALA B 1 116 ? 43.171 20.614 46.739 1.00 29.61 113 ALA B CA 1
ATOM 3070 C C . ALA B 1 116 ? 44.502 21.210 47.202 1.00 30.29 113 ALA B C 1
ATOM 3071 O O . ALA B 1 116 ? 45.020 22.134 46.580 1.00 32.39 113 ALA B O 1
ATOM 3073 N N . GLN B 1 117 ? 45.026 20.690 48.308 1.00 33.19 114 GLN B N 1
ATOM 3074 C CA . GLN B 1 117 ? 46.245 21.199 48.917 1.00 32.72 114 GLN B CA 1
ATOM 3075 C C . GLN B 1 117 ? 47.527 20.539 48.407 1.00 29.62 114 GLN B C 1
ATOM 3076 O O . GLN B 1 117 ? 48.614 20.943 48.803 1.00 29.83 114 GLN B O 1
ATOM 3082 N N . CYS B 1 118 ? 47.405 19.542 47.530 1.00 27.43 115 CYS B N 1
ATOM 3083 C CA . CYS B 1 118 ? 48.563 18.794 47.035 1.00 25.86 115 CYS B CA 1
ATOM 3084 C C . CYS B 1 118 ? 48.683 18.915 45.516 1.00 26.08 115 CYS B C 1
ATOM 3085 O O . CYS B 1 118 ? 49.457 18.192 44.895 1.00 24.91 115 CYS B O 1
ATOM 3088 N N . ARG B 1 119 ? 47.904 19.826 44.941 1.00 27.58 116 ARG B N 1
ATOM 3089 C CA . ARG B 1 119 ? 47.839 20.007 43.494 1.00 29.32 116 ARG B CA 1
ATOM 3090 C C . ARG B 1 119 ? 49.192 20.212 42.804 1.00 29.34 116 ARG B C 1
ATOM 3091 O O . ARG B 1 119 ? 49.467 19.537 41.810 1.00 30.03 116 ARG B O 1
ATOM 3099 N N . LEU B 1 120 ? 50.032 21.127 43.317 1.00 30.59 117 LEU B N 1
ATOM 3100 C CA . LEU B 1 120 ? 51.320 21.429 42.676 1.00 31.22 117 LEU B CA 1
ATOM 3101 C C . LEU B 1 120 ? 52.184 20.180 42.570 1.00 28.98 117 LEU B C 1
ATOM 3102 O O . LEU B 1 120 ? 52.729 19.888 41.503 1.00 29.27 117 LEU B O 1
ATOM 3107 N N . TRP B 1 121 ? 52.295 19.438 43.667 1.00 26.75 118 TRP B N 1
ATOM 3108 C CA . TRP B 1 121 ? 53.124 18.241 43.651 1.00 25.40 118 TRP B CA 1
ATOM 3109 C C . TRP B 1 121 ? 52.588 17.253 42.633 1.00 23.48 118 TRP B C 1
ATOM 3110 O O . TRP B 1 121 ? 53.343 16.741 41.834 1.00 23.83 118 TRP B O 1
ATOM 3121 N N . VAL B 1 122 ? 51.287 16.966 42.702 1.00 22.56 119 VAL B N 1
ATOM 3122 C CA . VAL B 1 122 ? 50.685 15.942 41.866 1.00 22.99 119 VAL B CA 1
ATOM 3123 C C . VAL B 1 122 ? 50.768 16.330 40.391 1.00 24.34 119 VAL B C 1
ATOM 3124 O O . VAL B 1 122 ? 51.144 15.514 39.558 1.00 25.61 119 VAL B O 1
ATOM 3128 N N . ASP B 1 123 ? 50.451 17.584 40.089 1.00 25.54 120 ASP B N 1
ATOM 3129 C CA . ASP B 1 123 ? 50.501 18.084 38.719 1.00 27.75 120 ASP B CA 1
ATOM 3130 C C . ASP B 1 123 ? 51.907 18.001 38.111 1.00 28.44 120 ASP B C 1
ATOM 3131 O O . ASP B 1 123 ? 52.052 17.784 36.904 1.00 29.29 120 ASP B O 1
ATOM 3136 N N . GLU B 1 124 ? 52.933 18.184 38.934 1.00 27.96 121 GLU B N 1
ATOM 3137 C CA . GLU B 1 124 ? 54.305 18.039 38.439 1.00 30.76 121 GLU B CA 1
ATOM 3138 C C . GLU B 1 124 ? 54.749 16.577 38.378 1.00 30.48 121 GLU B C 1
ATOM 3139 O O . GLU B 1 124 ? 55.211 16.103 37.340 1.00 32.71 121 GLU B O 1
ATOM 3145 N N . HIS B 1 125 ? 54.580 15.872 39.488 1.00 29.79 122 HIS B N 1
ATOM 3146 C CA . HIS B 1 125 ? 55.196 14.554 39.673 1.00 30.58 122 HIS B CA 1
ATOM 3147 C C . HIS B 1 125 ? 54.365 13.371 39.198 1.00 30.18 122 HIS B C 1
ATOM 3148 O O . HIS B 1 125 ? 54.917 12.325 38.852 1.00 31.63 122 HIS B O 1
ATOM 3155 N N . LEU B 1 126 ? 53.050 13.563 39.141 1.00 27.83 123 LEU B N 1
ATOM 3156 C CA . LEU B 1 126 ? 52.137 12.533 38.655 1.00 29.31 123 LEU B CA 1
ATOM 3157 C C . LEU B 1 126 ? 51.084 13.143 37.720 1.00 29.97 123 LEU B C 1
ATOM 3158 O O . LEU B 1 126 ? 49.897 13.117 38.047 1.00 29.64 123 LEU B O 1
ATOM 3163 N N . PRO B 1 127 ? 51.514 13.695 36.552 1.00 31.19 124 PRO B N 1
ATOM 3164 C CA . PRO B 1 127 ? 50.568 14.446 35.712 1.00 33.55 124 PRO B CA 1
ATOM 3165 C C . PRO B 1 127 ? 49.507 13.575 35.058 1.00 37.79 124 PRO B C 1
ATOM 3166 O O . PRO B 1 127 ? 48.497 14.093 34.564 1.00 40.20 124 PRO B O 1
ATOM 3170 N N . ASN B 1 128 ? 49.754 12.266 35.026 1.00 39.87 125 ASN B N 1
ATOM 3171 C CA . ASN B 1 128 ? 48.808 11.301 34.457 1.00 44.27 125 ASN B CA 1
ATOM 3172 C C . ASN B 1 128 ? 47.829 10.732 35.485 1.00 44.63 125 ASN B C 1
ATOM 3173 O O . ASN B 1 128 ? 46.880 10.024 35.134 1.00 49.39 125 ASN B O 1
ATOM 3178 N N . ALA B 1 129 ? 48.048 11.047 36.752 1.00 40.59 126 ALA B N 1
ATOM 3179 C CA . ALA B 1 129 ? 47.154 10.552 37.795 1.00 41.78 126 ALA B CA 1
ATOM 3180 C C . ALA B 1 129 ? 45.864 11.381 37.865 1.00 43.21 126 ALA B C 1
ATOM 3181 O O . ALA B 1 129 ? 45.916 12.626 37.912 1.00 40.84 126 ALA B O 1
ATOM 3183 N N . ASP B 1 130 ? 44.726 10.675 37.869 1.00 36.72 127 ASP B N 1
ATOM 3184 C CA . ASP B 1 130 ? 43.406 11.281 38.027 1.00 37.47 127 ASP B CA 1
ATOM 3185 C C . ASP B 1 130 ? 42.903 11.076 39.458 1.00 35.45 127 ASP B C 1
ATOM 3186 O O . ASP B 1 130 ? 43.383 10.178 40.163 1.00 33.71 127 ASP B O 1
ATOM 3188 N N . TYR B 1 131 ? 41.931 11.890 39.871 1.00 34.96 128 TYR B N 1
ATOM 3189 C CA . TYR B 1 131 ? 41.470 11.910 41.262 1.00 33.78 128 TYR B CA 1
ATOM 3190 C C . TYR B 1 131 ? 40.240 11.042 41.471 1.00 33.64 128 TYR B C 1
ATOM 3191 O O . TYR B 1 131 ? 39.331 11.033 40.643 1.00 36.55 128 TYR B O 1
ATOM 3200 N N . VAL B 1 132 ? 40.231 10.324 42.586 1.00 32.06 129 VAL B N 1
ATOM 3201 C CA . VAL B 1 132 ? 39.081 9.534 43.011 1.00 32.21 129 VAL B CA 1
ATOM 3202 C C . VAL B 1 132 ? 38.654 10.050 44.399 1.00 30.86 129 VAL B C 1
ATOM 3203 O O . VAL B 1 132 ? 39.395 9.896 45.376 1.00 28.72 129 VAL B O 1
ATOM 3207 N N . PRO B 1 133 ? 37.470 10.692 44.479 1.00 31.71 130 PRO B N 1
ATOM 3208 C CA . PRO B 1 133 ? 37.024 11.304 45.721 1.00 30.99 130 PRO B CA 1
ATOM 3209 C C . PRO B 1 133 ? 36.933 10.276 46.852 1.00 30.27 130 PRO B C 1
ATOM 3210 O O . PRO B 1 133 ? 36.427 9.183 46.652 1.00 30.77 130 PRO B O 1
ATOM 3214 N N . GLY B 1 134 ? 37.462 10.615 48.018 1.00 29.13 131 GLY B N 1
ATOM 3215 C CA . GLY B 1 134 ? 37.355 9.737 49.170 1.00 28.65 131 GLY B CA 1
ATOM 3216 C C . GLY B 1 134 ? 36.579 10.448 50.250 1.00 29.34 131 GLY B C 1
ATOM 3217 O O . GLY B 1 134 ? 36.272 11.634 50.109 1.00 30.75 131 GLY B O 1
ATOM 3218 N N . SER B 1 135 ? 36.283 9.732 51.328 1.00 28.40 132 SER B N 1
ATOM 3219 C CA . SER B 1 135 ? 35.454 10.250 52.414 1.00 29.27 132 SER B CA 1
ATOM 3220 C C . SER B 1 135 ? 36.319 10.824 53.530 1.00 27.74 132 SER B C 1
ATOM 3221 O O . SER B 1 135 ? 35.933 11.771 54.230 1.00 29.00 132 SER B O 1
ATOM 3224 N N . SER B 1 136 ? 37.482 10.222 53.709 1.00 26.04 133 SER B N 1
ATOM 3225 C CA . SER B 1 136 ? 38.502 10.742 54.589 1.00 25.65 133 SER B CA 1
ATOM 3226 C C . SER B 1 136 ? 39.828 10.243 54.049 1.00 25.16 133 SER B C 1
ATOM 3227 O O . SER B 1 136 ? 39.856 9.299 53.232 1.00 24.85 133 SER B O 1
ATOM 3230 N N . THR B 1 137 ? 40.930 10.856 54.486 1.00 24.22 134 THR B N 1
ATOM 3231 C CA . THR B 1 137 ? 42.234 10.424 53.987 1.00 23.63 134 THR B CA 1
ATOM 3232 C C . THR B 1 137 ? 42.485 8.990 54.455 1.00 24.10 134 THR B C 1
ATOM 3233 O O . THR B 1 137 ? 43.033 8.172 53.712 1.00 23.64 134 THR B O 1
ATOM 3237 N N . ALA B 1 138 ? 42.054 8.690 55.680 1.00 24.34 135 ALA B N 1
ATOM 3238 C CA . ALA B 1 138 ? 42.277 7.369 56.266 1.00 26.09 135 ALA B CA 1
ATOM 3239 C C . ALA B 1 138 ? 41.508 6.272 55.520 1.00 26.57 135 ALA B C 1
ATOM 3240 O O . ALA B 1 138 ? 42.062 5.188 55.251 1.00 26.85 135 ALA B O 1
ATOM 3242 N N . ALA B 1 139 ? 40.246 6.545 55.198 1.00 26.50 136 ALA B N 1
ATOM 3243 C CA . ALA B 1 139 ? 39.416 5.577 54.465 1.00 28.15 136 ALA B CA 1
ATOM 3244 C C . ALA B 1 139 ? 39.991 5.344 53.085 1.00 27.72 136 ALA B C 1
ATOM 3245 O O . ALA B 1 139 ? 40.019 4.209 52.606 1.00 28.45 136 ALA B O 1
ATOM 3247 N N . SER B 1 140 ? 40.468 6.416 52.451 1.00 26.41 137 SER B N 1
ATOM 3248 C CA . SER B 1 140 ? 41.167 6.296 51.174 1.00 25.84 137 SER B CA 1
ATOM 3249 C C . SER B 1 140 ? 42.401 5.368 51.302 1.00 26.12 137 SER B C 1
ATOM 3250 O O . SER B 1 140 ? 42.577 4.457 50.508 1.00 25.88 137 SER B O 1
ATOM 3253 N N . ALA B 1 141 ? 43.191 5.553 52.359 1.00 26.48 138 ALA B N 1
ATOM 3254 C CA . ALA B 1 141 ? 44.379 4.727 52.616 1.00 27.02 138 ALA B CA 1
ATOM 3255 C C . ALA B 1 141 ? 44.012 3.263 52.887 1.00 29.12 138 ALA B C 1
ATOM 3256 O O . ALA B 1 141 ? 44.569 2.351 52.264 1.00 29.67 138 ALA B O 1
ATOM 3266 N N . GLY B 1 143 ? 41.470 1.692 52.052 1.00 30.20 140 GLY B N 1
ATOM 3267 C CA . GLY B 1 143 ? 40.844 1.143 50.838 1.00 31.07 140 GLY B CA 1
ATOM 3268 C C . GLY B 1 143 ? 41.816 0.411 49.924 1.00 31.89 140 GLY B C 1
ATOM 3269 O O . GLY B 1 143 ? 41.431 -0.512 49.189 1.00 33.21 140 GLY B O 1
ATOM 3270 N N . LEU B 1 144 ? 43.083 0.816 49.981 1.00 30.70 141 LEU B N 1
ATOM 3271 C CA . LEU B 1 144 ? 44.145 0.154 49.224 1.00 32.19 141 LEU B CA 1
ATOM 3272 C C . LEU B 1 144 ? 44.345 -1.305 49.619 1.00 35.11 141 LEU B C 1
ATOM 3273 O O . LEU B 1 144 ? 44.774 -2.108 48.804 1.00 36.72 141 LEU B O 1
ATOM 3278 N N . LEU B 1 145 ? 44.025 -1.634 50.869 1.00 36.93 142 LEU B N 1
ATOM 3279 C CA . LEU B 1 145 ? 44.235 -2.978 51.415 1.00 40.73 142 LEU B CA 1
ATOM 3280 C C . LEU B 1 145 ? 43.291 -4.034 50.819 1.00 44.24 142 LEU B C 1
ATOM 3281 O O . LEU B 1 145 ? 43.510 -5.232 50.992 1.00 47.51 142 LEU B O 1
ATOM 3286 N N . GLU B 1 146 ? 42.248 -3.586 50.126 1.00 44.47 143 GLU B N 1
ATOM 3287 C CA . GLU B 1 146 ? 41.399 -4.471 49.332 1.00 48.63 143 GLU B CA 1
ATOM 3288 C C . GLU B 1 146 ? 42.050 -4.734 47.971 1.00 49.34 143 GLU B C 1
ATOM 3289 O O . GLU B 1 146 ? 42.588 -3.813 47.346 1.00 47.03 143 GLU B O 1
ATOM 3295 N N . ASP B 1 147 ? 41.999 -5.987 47.511 1.00 53.54 144 ASP B N 1
ATOM 3296 C CA . ASP B 1 147 ? 42.676 -6.373 46.258 1.00 54.69 144 ASP B CA 1
ATOM 3297 C C . ASP B 1 147 ? 42.061 -5.686 45.037 1.00 53.91 144 ASP B C 1
ATOM 3298 O O . ASP B 1 147 ? 42.767 -5.393 44.064 1.00 53.38 144 ASP B O 1
ATOM 3300 N N . ASP B 1 148 ? 40.755 -5.414 45.115 1.00 54.08 145 ASP B N 1
ATOM 3301 C CA . ASP B 1 148 ? 39.983 -4.843 44.002 1.00 53.54 145 ASP B CA 1
ATOM 3302 C C . ASP B 1 148 ? 39.843 -3.312 44.036 1.00 49.59 145 ASP B C 1
ATOM 3303 O O . ASP B 1 148 ? 38.972 -2.763 43.358 1.00 49.62 145 ASP B O 1
ATOM 3308 N N . ALA B 1 149 ? 40.679 -2.626 44.819 1.00 46.11 146 ALA B N 1
ATOM 3309 C CA . ALA B 1 149 ? 40.539 -1.173 44.999 1.00 42.87 146 ALA B CA 1
ATOM 3310 C C . ALA B 1 149 ? 40.516 -0.447 43.647 1.00 41.91 146 ALA B C 1
ATOM 3311 O O . ALA B 1 149 ? 41.290 -0.799 42.755 1.00 42.91 146 ALA B O 1
ATOM 3313 N N . PRO B 1 150 ? 39.617 0.547 43.472 1.00 40.78 147 PRO B N 1
ATOM 3314 C CA . PRO B 1 150 ? 39.559 1.210 42.153 1.00 40.32 147 PRO B CA 1
ATOM 3315 C C . PRO B 1 150 ? 40.572 2.373 41.983 1.00 37.54 147 PRO B C 1
ATOM 3316 O O . PRO B 1 150 ? 40.380 3.256 41.137 1.00 37.41 147 PRO B O 1
ATOM 3320 N N . TYR B 1 151 ? 41.642 2.359 42.780 1.00 34.77 148 TYR B N 1
ATOM 3321 C CA . TYR B 1 151 ? 42.741 3.316 42.643 1.00 32.06 148 TYR B CA 1
ATOM 3322 C C . TYR B 1 151 ? 44.043 2.675 43.151 1.00 31.09 148 TYR B C 1
ATOM 3323 O O . TYR B 1 151 ? 44.005 1.598 43.742 1.00 31.90 148 TYR B O 1
ATOM 3332 N N . GLU B 1 152 ? 45.182 3.319 42.894 1.00 29.26 149 GLU B N 1
ATOM 3333 C CA . GLU B 1 152 ? 46.491 2.720 43.151 1.00 28.87 149 GLU B CA 1
ATOM 3334 C C . GLU B 1 152 ? 47.245 3.383 44.298 1.00 26.74 149 GLU B C 1
ATOM 3335 O O . GLU B 1 152 ? 48.207 2.820 44.798 1.00 27.31 149 GLU B O 1
ATOM 3341 N N . ALA B 1 153 ? 46.819 4.578 44.704 1.00 25.13 150 ALA B N 1
ATOM 3342 C CA . ALA B 1 153 ? 47.512 5.325 45.753 1.00 23.39 150 ALA B CA 1
ATOM 3343 C C . ALA B 1 153 ? 46.569 6.193 46.557 1.00 23.09 150 ALA B C 1
ATOM 3344 O O . ALA B 1 153 ? 45.446 6.472 46.133 1.00 24.03 150 ALA B O 1
ATOM 3346 N N . ALA B 1 154 ? 47.013 6.630 47.726 1.00 22.40 151 ALA B N 1
ATOM 3347 C CA . ALA B 1 154 ? 46.197 7.540 48.501 1.00 22.69 151 ALA B CA 1
ATOM 3348 C C . ALA B 1 154 ? 47.057 8.594 49.177 1.00 22.67 151 ALA B C 1
ATOM 3349 O O . ALA B 1 154 ? 48.241 8.367 49.456 1.00 22.70 151 ALA B O 1
ATOM 3351 N N . ILE B 1 155 ? 46.448 9.744 49.443 1.00 21.88 152 ILE B N 1
ATOM 3352 C CA . ILE B 1 155 ? 47.131 10.813 50.169 1.00 21.50 152 ILE B CA 1
ATOM 3353 C C . ILE B 1 155 ? 46.590 10.780 51.605 1.00 21.84 152 ILE B C 1
ATOM 3354 O O . ILE B 1 155 ? 45.370 10.757 51.819 1.00 21.96 152 ILE B O 1
ATOM 3359 N N . CYS B 1 156 ? 47.491 10.739 52.579 1.00 21.59 153 CYS B N 1
ATOM 3360 C CA . CYS B 1 156 ? 47.073 10.533 53.963 1.00 22.79 153 CYS B CA 1
ATOM 3361 C C . CYS B 1 156 ? 48.084 11.062 54.946 1.00 23.93 153 CYS B C 1
ATOM 3362 O O . CYS B 1 156 ? 49.077 11.690 54.565 1.00 24.20 153 CYS B O 1
ATOM 3365 N N . ALA B 1 157 ? 47.812 10.820 56.223 1.00 24.76 154 ALA B N 1
ATOM 3366 C CA . ALA B 1 157 ? 48.654 11.283 57.296 1.00 26.38 154 ALA B CA 1
ATOM 3367 C C . ALA B 1 157 ? 49.824 10.327 57.467 1.00 27.90 154 ALA B C 1
ATOM 3368 O O . ALA B 1 157 ? 49.709 9.128 57.168 1.00 28.19 154 ALA B O 1
ATOM 3370 N N . PRO B 1 158 ? 50.970 10.848 57.915 1.00 29.63 155 PRO B N 1
ATOM 3371 C CA . PRO B 1 158 ? 52.075 9.938 58.251 1.00 31.96 155 PRO B CA 1
ATOM 3372 C C . PRO B 1 158 ? 51.697 8.857 59.288 1.00 33.47 155 PRO B C 1
ATOM 3373 O O . PRO B 1 158 ? 52.270 7.766 59.261 1.00 34.99 155 PRO B O 1
ATOM 3377 N N . LEU B 1 159 ? 50.736 9.151 60.167 1.00 34.22 156 LEU B N 1
ATOM 3378 C CA . LEU B 1 159 ? 50.287 8.188 61.192 1.00 36.28 156 LEU B CA 1
ATOM 3379 C C . LEU B 1 159 ? 49.854 6.849 60.597 1.00 35.90 156 LEU B C 1
ATOM 3380 O O . LEU B 1 159 ? 50.361 5.790 60.979 1.00 37.55 156 LEU B O 1
ATOM 3385 N N . ILE B 1 160 ? 48.934 6.931 59.643 1.00 45.33 157 ILE B N 1
ATOM 3386 C CA . ILE B 1 160 ? 48.346 5.781 58.985 1.00 41.78 157 ILE B CA 1
ATOM 3387 C C . ILE B 1 160 ? 49.428 4.996 58.233 1.00 37.37 157 ILE B C 1
ATOM 3388 O O . ILE B 1 160 ? 49.437 3.762 58.246 1.00 34.26 157 ILE B O 1
ATOM 3393 N N . ALA B 1 161 ? 50.368 5.718 57.617 1.00 37.66 158 ALA B N 1
ATOM 3394 C CA . ALA B 1 161 ? 51.463 5.094 56.879 1.00 35.20 158 ALA B CA 1
ATOM 3395 C C . ALA B 1 161 ? 52.376 4.241 57.770 1.00 34.34 158 ALA B C 1
ATOM 3396 O O . ALA B 1 161 ? 52.810 3.159 57.356 1.00 33.80 158 ALA B O 1
ATOM 3398 N N . ALA B 1 162 ? 52.649 4.724 58.981 1.00 35.91 159 ALA B N 1
ATOM 3399 C CA . ALA B 1 162 ? 53.524 4.041 59.940 1.00 36.11 159 ALA B CA 1
ATOM 3400 C C . ALA B 1 162 ? 52.807 2.937 60.738 1.00 36.13 159 ALA B C 1
ATOM 3401 O O . ALA B 1 162 ? 53.446 1.963 61.149 1.00 35.78 159 ALA B O 1
ATOM 3403 N N . GLU B 1 163 ? 51.500 3.104 60.958 1.00 37.02 160 GLU B N 1
ATOM 3404 C CA . GLU B 1 163 ? 50.650 2.063 61.556 1.00 37.89 160 GLU B CA 1
ATOM 3405 C C . GLU B 1 163 ? 50.463 0.843 60.658 1.00 34.51 160 GLU B C 1
ATOM 3406 O O . GLU B 1 163 ? 50.317 -0.259 61.157 1.00 35.24 160 GLU B O 1
ATOM 3412 N N . GLN B 1 164 ? 50.412 1.047 59.340 1.00 31.76 161 GLN B N 1
ATOM 3413 C CA . GLN B 1 164 ? 50.044 -0.037 58.424 1.00 29.81 161 GLN B CA 1
ATOM 3414 C C . GLN B 1 164 ? 51.249 -0.580 57.646 1.00 29.02 161 GLN B C 1
ATOM 3415 O O . GLN B 1 164 ? 51.744 0.082 56.717 1.00 27.67 161 GLN B O 1
ATOM 3421 N N . PRO B 1 165 ? 51.715 -1.797 58.019 1.00 30.28 162 PRO B N 1
ATOM 3422 C CA . PRO B 1 165 ? 52.863 -2.418 57.356 1.00 31.23 162 PRO B CA 1
ATOM 3423 C C . PRO B 1 165 ? 52.574 -2.722 55.875 1.00 31.52 162 PRO B C 1
ATOM 3424 O O . PRO B 1 165 ? 53.500 -2.891 55.086 1.00 33.31 162 PRO B O 1
ATOM 3428 N N . GLY B 1 166 ? 51.297 -2.776 55.517 1.00 30.92 163 GLY B N 1
ATOM 3429 C CA . GLY B 1 166 ? 50.887 -3.052 54.144 1.00 31.31 163 GLY B CA 1
ATOM 3430 C C . GLY B 1 166 ? 50.787 -1.796 53.307 1.00 31.56 163 GLY B C 1
ATOM 3431 O O . GLY B 1 166 ? 50.418 -1.865 52.139 1.00 32.98 163 GLY B O 1
ATOM 3432 N N . LEU B 1 167 ? 51.110 -0.645 53.896 1.00 26.93 164 LEU B N 1
ATOM 3433 C CA . LEU B 1 167 ? 51.181 0.593 53.126 1.00 25.61 164 LEU B CA 1
ATOM 3434 C C . LEU B 1 167 ? 52.609 1.145 53.039 1.00 25.31 164 LEU B C 1
ATOM 3435 O O . LEU B 1 167 ? 53.282 1.314 54.062 1.00 24.25 164 LEU B O 1
ATOM 3440 N N . ASN B 1 168 ? 53.058 1.400 51.808 1.00 24.34 165 ASN B N 1
ATOM 3441 C CA . ASN B 1 168 ? 54.373 1.965 51.537 1.00 25.13 165 ASN B CA 1
ATOM 3442 C C . ASN B 1 168 ? 54.283 3.450 51.158 1.00 24.44 165 ASN B C 1
ATOM 3443 O O . ASN B 1 168 ? 53.457 3.832 50.353 1.00 23.77 165 ASN B O 1
ATOM 3448 N N . VAL B 1 169 ? 55.133 4.282 51.751 1.00 25.16 166 VAL B N 1
ATOM 3449 C CA . VAL B 1 169 ? 55.246 5.691 51.354 1.00 24.14 166 VAL B CA 1
ATOM 3450 C C . VAL B 1 169 ? 56.006 5.760 50.028 1.00 24.15 166 VAL B C 1
ATOM 3451 O O . VAL B 1 169 ? 57.129 5.241 49.919 1.00 23.93 166 VAL B O 1
ATOM 3455 N N . LEU B 1 170 ? 55.380 6.394 49.040 1.00 23.17 167 LEU B N 1
ATOM 3456 C CA . LEU B 1 170 ? 56.021 6.694 47.746 1.00 23.49 167 LEU B CA 1
ATOM 3457 C C . LEU B 1 170 ? 56.469 8.166 47.610 1.00 24.36 167 LEU B C 1
ATOM 3458 O O . LEU B 1 170 ? 57.336 8.494 46.783 1.00 25.12 167 LEU B O 1
ATOM 3463 N N . ALA B 1 171 ? 55.879 9.042 48.423 1.00 23.90 168 ALA B N 1
ATOM 3464 C CA . ALA B 1 171 ? 56.237 10.456 48.448 1.00 24.87 168 ALA B CA 1
ATOM 3465 C C . ALA B 1 171 ? 55.892 11.046 49.797 1.00 24.38 168 ALA B C 1
ATOM 3466 O O . ALA B 1 171 ? 54.906 10.648 50.424 1.00 24.05 168 ALA B O 1
ATOM 3468 N N . GLU B 1 172 ? 56.688 12.001 50.245 1.00 25.64 169 GLU B N 1
ATOM 3469 C CA . GLU B 1 172 ? 56.410 12.639 51.532 1.00 26.32 169 GLU B CA 1
ATOM 3470 C C . GLU B 1 172 ? 56.380 14.166 51.407 1.00 27.40 169 GLU B C 1
ATOM 3471 O O . GLU B 1 172 ? 56.970 14.734 50.467 1.00 28.65 169 GLU B O 1
ATOM 3477 N N . ASP B 1 173 ? 55.669 14.817 52.328 1.00 26.71 170 ASP B N 1
ATOM 3478 C CA . ASP B 1 173 ? 55.585 16.286 52.364 1.00 27.53 170 ASP B CA 1
ATOM 3479 C C . ASP B 1 173 ? 55.149 16.833 51.014 1.00 26.97 170 ASP B C 1
ATOM 3480 O O . ASP B 1 173 ? 55.843 17.641 50.398 1.00 27.47 170 ASP B O 1
ATOM 3485 N N . ILE B 1 174 ? 54.004 16.371 50.537 1.00 25.53 171 ILE B N 1
ATOM 3486 C CA . ILE B 1 174 ? 53.591 16.732 49.173 1.00 25.90 171 ILE B CA 1
ATOM 3487 C C . ILE B 1 174 ? 52.586 17.893 49.155 1.00 26.97 171 ILE B C 1
ATOM 3488 O O . ILE B 1 174 ? 52.118 18.283 48.081 1.00 27.87 171 ILE B O 1
ATOM 3493 N N . GLY B 1 175 ? 52.291 18.438 50.341 1.00 26.59 172 GLY B N 1
ATOM 3494 C CA . GLY B 1 175 ? 51.428 19.609 50.497 1.00 28.48 172 GLY B CA 1
ATOM 3495 C C . GLY B 1 175 ? 51.998 20.849 49.824 1.00 30.94 172 GLY B C 1
ATOM 3496 O O . GLY B 1 175 ? 53.217 21.064 49.841 1.00 31.96 172 GLY B O 1
ATOM 3497 N N . ASP B 1 176 ? 51.121 21.647 49.216 1.00 31.92 173 ASP B N 1
ATOM 3498 C CA . ASP B 1 176 ? 51.488 22.956 48.651 1.00 35.27 173 ASP B CA 1
ATOM 3499 C C . ASP B 1 176 ? 52.179 23.849 49.672 1.00 36.52 173 ASP B C 1
ATOM 3500 O O . ASP B 1 176 ? 53.137 24.544 49.353 1.00 37.62 173 ASP B O 1
ATOM 3505 N N . ASN B 1 177 ? 51.671 23.837 50.900 1.00 36.15 174 ASN B N 1
ATOM 3506 C CA . ASN B 1 177 ? 52.228 24.678 51.944 1.00 37.95 174 ASN B CA 1
ATOM 3507 C C . ASN B 1 177 ? 52.882 23.832 53.032 1.00 37.39 174 ASN B C 1
ATOM 3508 O O . ASN B 1 177 ? 52.192 23.132 53.760 1.00 35.24 174 ASN B O 1
ATOM 3513 N N . PRO B 1 178 ? 54.225 23.901 53.152 1.00 39.30 175 PRO B N 1
ATOM 3514 C CA . PRO B 1 178 ? 54.905 23.049 54.150 1.00 39.31 175 PRO B CA 1
ATOM 3515 C C . PRO B 1 178 ? 54.577 23.438 55.602 1.00 39.82 175 PRO B C 1
ATOM 3516 O O . PRO B 1 178 ? 54.675 22.595 56.504 1.00 39.89 175 PRO B O 1
ATOM 3520 N N . ASP B 1 179 ? 54.159 24.686 55.806 1.00 40.91 176 ASP B N 1
ATOM 3521 C CA . ASP B 1 179 ? 53.800 25.183 57.134 1.00 41.05 176 ASP B CA 1
ATOM 3522 C C . ASP B 1 179 ? 52.287 25.164 57.446 1.00 39.12 176 ASP B C 1
ATOM 3523 O O . ASP B 1 179 ? 51.859 25.678 58.493 1.00 38.24 176 ASP B O 1
ATOM 3528 N N . ALA B 1 180 ? 51.490 24.553 56.558 1.00 36.95 177 ALA B N 1
ATOM 3529 C CA . ALA B 1 180 ? 50.033 24.448 56.766 1.00 35.05 177 ALA B CA 1
ATOM 3530 C C . ALA B 1 180 ? 49.714 23.767 58.103 1.00 32.98 177 ALA B C 1
ATOM 3531 O O . ALA B 1 180 ? 50.444 22.865 58.537 1.00 31.85 177 ALA B O 1
ATOM 3533 N N . VAL B 1 181 ? 48.646 24.228 58.762 1.00 31.99 178 VAL B N 1
ATOM 3534 C CA . VAL B 1 181 ? 48.228 23.709 60.070 1.00 30.89 178 VAL B CA 1
ATOM 3535 C C . VAL B 1 181 ? 46.705 23.547 60.191 1.00 29.45 178 VAL B C 1
ATOM 3536 O O . VAL B 1 181 ? 45.940 24.309 59.592 1.00 29.97 178 VAL B O 1
ATOM 3540 N N . THR B 1 182 ? 46.281 22.542 60.956 1.00 27.73 179 THR B N 1
ATOM 3541 C CA . THR B 1 182 ? 44.885 22.421 61.367 1.00 27.08 179 THR B CA 1
ATOM 3542 C C . THR B 1 182 ? 44.819 22.822 62.833 1.00 26.51 179 THR B C 1
ATOM 3543 O O . THR B 1 182 ? 45.711 22.462 63.607 1.00 26.30 179 THR B O 1
ATOM 3547 N N . ARG B 1 183 ? 43.790 23.583 63.201 1.00 26.11 180 ARG B N 1
ATOM 3548 C CA . ARG B 1 183 ? 43.517 23.838 64.629 1.00 25.26 180 ARG B CA 1
ATOM 3549 C C . ARG B 1 183 ? 42.378 22.929 65.095 1.00 24.52 180 ARG B C 1
ATOM 3550 O O . ARG B 1 183 ? 41.363 22.809 64.417 1.00 24.31 180 ARG B O 1
ATOM 3558 N N . PHE B 1 184 ? 42.568 22.309 66.258 1.00 24.21 181 PHE B N 1
ATOM 3559 C CA . PHE B 1 184 ? 41.620 21.386 66.851 1.00 24.37 181 PHE B CA 1
ATOM 3560 C C . PHE B 1 184 ? 41.270 21.882 68.229 1.00 24.10 181 PHE B C 1
ATOM 3561 O O . PHE B 1 184 ? 42.073 22.581 68.862 1.00 24.55 181 PHE B O 1
ATOM 3569 N N . ILE B 1 185 ? 40.097 21.490 68.714 1.00 23.51 182 ILE B N 1
ATOM 3570 C CA . ILE B 1 185 ? 39.706 21.788 70.097 1.00 24.02 182 ILE B CA 1
ATOM 3571 C C . ILE B 1 185 ? 39.299 20.518 70.814 1.00 24.08 182 ILE B C 1
ATOM 3572 O O . ILE B 1 185 ? 38.730 19.614 70.202 1.00 24.16 182 ILE B O 1
ATOM 3577 N N . LEU B 1 186 ? 39.602 20.469 72.105 1.00 24.99 183 LEU B N 1
ATOM 3578 C CA . LEU B 1 186 ? 39.208 19.359 72.981 1.00 25.86 183 LEU B CA 1
ATOM 3579 C C . LEU B 1 186 ? 38.042 19.819 73.828 1.00 26.72 183 LEU B C 1
ATOM 3580 O O . LEU B 1 186 ? 38.152 20.781 74.566 1.00 26.88 183 LEU B O 1
ATOM 3585 N N . VAL B 1 187 ? 36.924 19.116 73.720 1.00 27.88 184 VAL B N 1
ATOM 3586 C CA . VAL B 1 187 ? 35.676 19.584 74.284 1.00 29.01 184 VAL B CA 1
ATOM 3587 C C . VAL B 1 187 ? 35.205 18.620 75.382 1.00 30.61 184 VAL B C 1
ATOM 3588 O O . VAL B 1 187 ? 35.078 17.423 75.160 1.00 31.22 184 VAL B O 1
ATOM 3592 N N . SER B 1 188 ? 34.958 19.139 76.573 1.00 32.22 185 SER B N 1
ATOM 3593 C CA . SER B 1 188 ? 34.472 18.302 77.664 1.00 33.60 185 SER B CA 1
ATOM 3594 C C . SER B 1 188 ? 33.191 18.888 78.234 1.00 33.85 185 SER B C 1
ATOM 3595 O O . SER B 1 188 ? 32.754 19.951 77.797 1.00 33.23 185 SER B O 1
ATOM 3598 N N . ARG B 1 189 ? 32.578 18.185 79.186 1.00 35.29 186 ARG B N 1
ATOM 3599 C CA . ARG B 1 189 ? 31.508 18.757 80.011 1.00 36.57 186 ARG B CA 1
ATOM 3600 C C . ARG B 1 189 ? 32.101 19.841 80.922 1.00 36.63 186 ARG B C 1
ATOM 3601 O O . ARG B 1 189 ? 33.312 19.839 81.177 1.00 36.37 186 ARG B O 1
ATOM 3609 N N . PRO B 1 190 ? 31.252 20.758 81.429 1.00 36.83 187 PRO B N 1
ATOM 3610 C CA . PRO B 1 190 ? 31.690 21.834 82.320 1.00 37.06 187 PRO B CA 1
ATOM 3611 C C . PRO B 1 190 ? 32.294 21.297 83.606 1.00 38.42 187 PRO B C 1
ATOM 3612 O O . PRO B 1 190 ? 31.742 20.385 84.201 1.00 39.68 187 PRO B O 1
ATOM 3616 N N . GLY B 1 191 ? 33.424 21.863 84.009 1.00 38.41 188 GLY B N 1
ATOM 3617 C CA . GLY B 1 191 ? 34.078 21.521 85.271 1.00 40.07 188 GLY B CA 1
ATOM 3618 C C . GLY B 1 191 ? 34.699 22.777 85.848 1.00 40.34 188 GLY B C 1
ATOM 3619 O O . GLY B 1 191 ? 34.113 23.864 85.766 1.00 39.60 188 GLY B O 1
ATOM 3620 N N . AL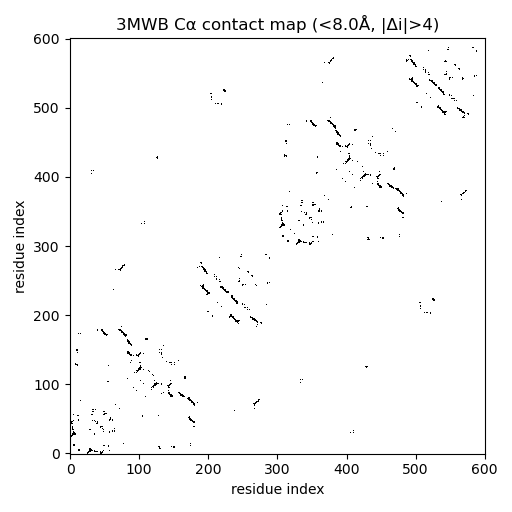A B 1 192 ? 35.882 22.643 86.438 1.00 41.40 189 ALA B N 1
ATOM 3621 C CA . ALA B 1 192 ? 36.620 23.830 86.868 1.00 41.76 189 ALA B CA 1
ATOM 3622 C C . ALA B 1 192 ? 37.322 24.463 85.652 1.00 40.32 189 ALA B C 1
ATOM 3623 O O . ALA B 1 192 ? 37.632 23.782 84.665 1.00 38.19 189 ALA B O 1
ATOM 3625 N N . LEU B 1 193 ? 37.539 25.774 85.722 1.00 40.35 190 LEU B N 1
ATOM 3626 C CA . LEU B 1 193 ? 38.285 26.475 84.687 1.00 39.25 190 LEU B CA 1
ATOM 3627 C C . LEU B 1 193 ? 39.722 25.987 84.683 1.00 39.17 190 LEU B C 1
ATOM 3628 O O . LEU B 1 193 ? 40.337 25.922 85.734 1.00 40.53 190 LEU B O 1
ATOM 3633 N N . PRO B 1 194 ? 40.256 25.640 83.501 1.00 37.80 191 PRO B N 1
ATOM 3634 C CA . PRO B 1 194 ? 41.683 25.328 83.410 1.00 38.35 191 PRO B CA 1
ATOM 3635 C C . PRO B 1 194 ? 42.485 26.494 83.982 1.00 39.96 191 PRO B C 1
ATOM 3636 O O . PRO B 1 194 ? 42.029 27.643 83.934 1.00 39.15 191 PRO B O 1
ATOM 3640 N N . GLU B 1 195 ? 43.645 26.209 84.565 1.00 41.58 192 GLU B N 1
ATOM 3641 C CA . GLU B 1 195 ? 44.438 27.274 85.162 1.00 41.48 192 GLU B CA 1
ATOM 3642 C C . GLU B 1 195 ? 44.870 28.291 84.118 1.00 38.44 192 GLU B C 1
ATOM 3643 O O . GLU B 1 195 ? 45.171 27.942 82.973 1.00 37.93 192 GLU B O 1
ATOM 3649 N N . ARG B 1 196 ? 44.872 29.557 84.520 1.00 37.18 193 ARG B N 1
ATOM 3650 C CA . ARG B 1 196 ? 45.377 30.644 83.688 1.00 35.15 193 ARG B CA 1
ATOM 3651 C C . ARG B 1 196 ? 46.888 30.477 83.473 1.00 35.45 193 ARG B C 1
ATOM 3652 O O . ARG B 1 196 ? 47.612 30.197 84.430 1.00 35.80 193 ARG B O 1
ATOM 3660 N N . THR B 1 197 ? 47.353 30.646 82.230 1.00 33.32 194 THR B N 1
ATOM 3661 C CA . THR B 1 197 ? 48.787 30.551 81.935 1.00 34.67 194 THR B CA 1
ATOM 3662 C C . THR B 1 197 ? 49.423 31.891 81.599 1.00 34.25 194 THR B C 1
ATOM 3663 O O . THR B 1 197 ? 50.646 32.026 81.686 1.00 35.29 194 THR B O 1
ATOM 3667 N N . GLY B 1 198 ? 48.603 32.868 81.194 1.00 32.14 195 GLY B N 1
ATOM 3668 C CA . GLY B 1 198 ? 49.116 34.156 80.736 1.00 31.67 195 GLY B CA 1
ATOM 3669 C C . GLY B 1 198 ? 49.135 34.237 79.216 1.00 30.72 195 GLY B C 1
ATOM 3670 O O . GLY B 1 198 ? 49.339 35.300 78.654 1.00 30.79 195 GLY B O 1
ATOM 3671 N N . ALA B 1 199 ? 48.932 33.097 78.569 1.00 30.00 196 ALA B N 1
ATOM 3672 C CA . ALA B 1 199 ? 48.716 32.998 77.138 1.00 29.34 196 ALA B CA 1
ATOM 3673 C C . ALA B 1 199 ? 47.497 32.084 77.010 1.00 28.02 196 ALA B C 1
ATOM 3674 O O . ALA B 1 199 ? 47.607 30.865 76.877 1.00 28.60 196 ALA B O 1
ATOM 3676 N N . ASP B 1 200 ? 46.326 32.711 77.091 1.00 26.82 197 ASP B N 1
ATOM 3677 C CA . ASP B 1 200 ? 45.059 32.009 77.145 1.00 25.74 197 ASP B CA 1
ATOM 3678 C C . ASP B 1 200 ? 44.071 32.558 76.121 1.00 24.26 197 ASP B C 1
ATOM 3679 O O . ASP B 1 200 ? 44.238 33.654 75.585 1.00 23.94 197 ASP B O 1
ATOM 3684 N N . LYS B 1 201 ? 43.034 31.779 75.858 1.00 23.84 198 LYS B N 1
ATOM 3685 C CA . LYS B 1 201 ? 42.029 32.120 74.887 1.00 22.34 198 LYS B CA 1
ATOM 3686 C C . LYS B 1 201 ? 40.697 31.849 75.561 1.00 22.28 198 LYS B C 1
ATOM 3687 O O . LYS B 1 201 ? 40.597 30.950 76.389 1.00 23.34 198 LYS B O 1
ATOM 3693 N N . THR B 1 202 ? 39.686 32.637 75.207 1.00 20.87 199 THR B N 1
ATOM 3694 C CA . THR B 1 202 ? 38.339 32.462 75.697 1.00 21.29 199 THR B CA 1
ATOM 3695 C C . THR B 1 202 ? 37.330 32.494 74.543 1.00 21.18 199 THR B C 1
ATOM 3696 O O . THR B 1 202 ? 37.464 33.286 73.629 1.00 21.06 199 THR B O 1
ATOM 3700 N N . THR B 1 203 ? 36.364 31.581 74.572 1.00 22.23 200 THR B N 1
ATOM 3701 C CA . THR B 1 203 ? 35.397 31.446 73.507 1.00 22.11 200 THR B CA 1
ATOM 3702 C C . THR B 1 203 ? 34.008 31.667 74.101 1.00 22.70 200 THR B C 1
ATOM 3703 O O . THR B 1 203 ? 33.721 31.236 75.246 1.00 23.62 200 THR B O 1
ATOM 3707 N N . VAL B 1 204 ? 33.189 32.399 73.352 1.00 21.29 201 VAL B N 1
ATOM 3708 C CA . VAL B 1 204 ? 31.789 32.635 73.696 1.00 22.08 201 VAL B CA 1
ATOM 3709 C C . VAL B 1 204 ? 30.927 32.521 72.438 1.00 22.15 201 VAL B C 1
ATOM 3710 O O . VAL B 1 204 ? 31.422 32.674 71.310 1.00 21.55 201 VAL B O 1
ATOM 3714 N N . VAL B 1 205 ? 29.645 32.260 72.639 1.00 23.24 202 VAL B N 1
ATOM 3715 C CA . VAL B 1 205 ? 28.670 32.358 71.568 1.00 23.91 202 VAL B CA 1
ATOM 3716 C C . VAL B 1 205 ? 27.615 33.364 72.027 1.00 24.04 202 VAL B C 1
ATOM 3717 O O . VAL B 1 205 ? 26.938 33.138 73.044 1.00 25.39 202 VAL B O 1
ATOM 3721 N N . VAL B 1 206 ? 27.492 34.464 71.282 1.00 23.07 203 VAL B N 1
ATOM 3722 C CA . VAL B 1 206 ? 26.640 35.587 71.668 1.00 23.16 203 VAL B CA 1
ATOM 3723 C C . VAL B 1 206 ? 25.427 35.680 70.764 1.00 24.06 203 VAL B C 1
ATOM 3724 O O . VAL B 1 206 ? 25.558 35.963 69.554 1.00 23.45 203 VAL B O 1
ATOM 3728 N N . PRO B 1 207 ? 24.235 35.428 71.320 1.00 25.97 204 PRO B N 1
ATOM 3729 C CA . PRO B 1 207 ? 23.056 35.628 70.468 1.00 26.96 204 PRO B CA 1
ATOM 3730 C C . PRO B 1 207 ? 22.775 37.109 70.237 1.00 26.53 204 PRO B C 1
ATOM 3731 O O . PRO B 1 207 ? 22.970 37.933 71.140 1.00 25.86 204 PRO B O 1
ATOM 3735 N N . LEU B 1 208 ? 22.334 37.431 69.026 1.00 26.83 205 LEU B N 1
ATOM 3736 C CA . LEU B 1 208 ? 21.970 38.786 68.676 1.00 27.15 205 LEU B CA 1
ATOM 3737 C C . LEU B 1 208 ? 20.521 39.061 69.076 1.00 29.82 205 LEU B C 1
ATOM 3738 O O . LEU B 1 208 ? 19.594 38.492 68.482 1.00 30.86 205 LEU B O 1
ATOM 3743 N N . PRO B 1 209 ? 20.311 39.955 70.063 1.00 30.82 206 PRO B N 1
ATOM 3744 C CA . PRO B 1 209 ? 18.924 40.265 70.464 1.00 33.54 206 PRO B CA 1
ATOM 3745 C C . PRO B 1 209 ? 18.098 41.021 69.405 1.00 34.30 206 PRO B C 1
ATOM 3746 O O . PRO B 1 209 ? 16.935 40.691 69.217 1.00 35.70 206 PRO B O 1
ATOM 3750 N N . GLU B 1 210 ? 18.684 42.022 68.732 1.00 33.14 207 GLU B N 1
ATOM 3751 C CA . GLU B 1 210 ? 17.962 42.794 67.690 1.00 34.88 207 GLU B CA 1
ATOM 3752 C C . GLU B 1 210 ? 18.858 43.113 66.496 1.00 32.78 207 GLU B C 1
ATOM 3753 O O . GLU B 1 210 ? 20.008 43.521 66.680 1.00 31.26 207 GLU B O 1
ATOM 3759 N N . ASP B 1 211 ? 18.330 42.957 65.280 1.00 33.07 208 ASP B N 1
ATOM 3760 C CA . ASP B 1 211 ? 19.141 43.180 64.083 1.00 31.58 208 ASP B CA 1
ATOM 3761 C C . ASP B 1 211 ? 19.006 44.598 63.553 1.00 32.22 208 ASP B C 1
ATOM 3762 O O . ASP B 1 211 ? 17.933 45.011 63.092 1.00 33.66 208 ASP B O 1
ATOM 3767 N N . HIS B 1 212 ? 20.104 45.340 63.629 1.00 30.07 209 HIS B N 1
ATOM 3768 C CA . HIS B 1 212 ? 20.156 46.733 63.174 1.00 31.06 209 HIS B CA 1
ATOM 3769 C C . HIS B 1 212 ? 21.632 47.110 62.969 1.00 28.98 209 HIS B C 1
ATOM 3770 O O . HIS B 1 212 ? 22.501 46.426 63.504 1.00 26.75 209 HIS B O 1
ATOM 3777 N N . PRO B 1 213 ? 21.918 48.166 62.174 1.00 29.45 210 PRO B N 1
ATOM 3778 C CA . PRO B 1 213 ? 23.315 48.593 62.011 1.00 28.60 210 PRO B CA 1
ATOM 3779 C C . PRO B 1 213 ? 23.992 48.918 63.342 1.00 27.49 210 PRO B C 1
ATOM 3780 O O . PRO B 1 213 ? 23.390 49.569 64.196 1.00 28.64 210 PRO B O 1
ATOM 3784 N N . GLY B 1 214 ? 25.222 48.470 63.529 1.00 36.89 211 GLY B N 1
ATOM 3785 C CA . GLY B 1 214 ? 25.908 48.737 64.793 1.00 35.35 211 GLY B CA 1
ATOM 3786 C C . GLY B 1 214 ? 25.551 47.807 65.940 1.00 31.17 211 GLY B C 1
ATOM 3787 O O . GLY B 1 214 ? 26.054 47.982 67.059 1.00 29.78 211 GLY B O 1
ATOM 3788 N N . ALA B 1 215 ? 24.700 46.806 65.691 1.00 29.74 212 ALA B N 1
ATOM 3789 C CA . ALA B 1 215 ? 24.380 45.816 66.749 1.00 27.94 212 ALA B CA 1
ATOM 3790 C C . ALA B 1 215 ? 25.584 44.908 67.088 1.00 26.39 212 ALA B C 1
ATOM 3791 O O . ALA B 1 215 ? 25.887 44.660 68.267 1.00 26.29 212 ALA B O 1
ATOM 3793 N N . LEU B 1 216 ? 26.280 44.433 66.061 1.00 27.53 213 LEU B N 1
ATOM 3794 C CA . LEU B 1 216 ? 27.519 43.698 66.270 1.00 27.97 213 LEU B CA 1
ATOM 3795 C C . LEU B 1 216 ? 28.574 44.594 66.936 1.00 28.02 213 LEU B C 1
ATOM 3796 O O . LEU B 1 216 ? 29.217 44.165 67.906 1.00 26.65 213 LEU B O 1
ATOM 3809 N N . GLU B 1 218 ? 28.239 46.939 69.039 1.00 27.24 215 GLU B N 1
ATOM 3810 C CA . GLU B 1 218 ? 27.935 46.943 70.464 1.00 26.45 215 GLU B CA 1
ATOM 3811 C C . GLU B 1 218 ? 28.512 45.713 71.214 1.00 24.47 215 GLU B C 1
ATOM 3812 O O . GLU B 1 218 ? 29.067 45.851 72.329 1.00 24.10 215 GLU B O 1
ATOM 3818 N N . ILE B 1 219 ? 28.396 44.542 70.586 1.00 23.99 216 ILE B N 1
ATOM 3819 C CA A ILE B 1 219 ? 28.941 43.273 71.106 0.50 24.23 216 ILE B CA 1
ATOM 3820 C CA B ILE B 1 219 ? 28.936 43.292 71.130 0.50 23.97 216 ILE B CA 1
ATOM 3821 C C . ILE B 1 219 ? 30.469 43.293 71.110 1.00 24.09 216 ILE B C 1
ATOM 3822 O O . ILE B 1 219 ? 31.103 43.055 72.143 1.00 24.12 216 ILE B O 1
ATOM 3831 N N . LEU B 1 220 ? 31.047 43.570 69.942 1.00 25.14 217 LEU B N 1
ATOM 3832 C CA . LEU B 1 220 ? 32.489 43.753 69.769 1.00 27.18 217 LEU B CA 1
ATOM 3833 C C . LEU B 1 220 ? 33.125 44.759 70.754 1.00 25.85 217 LEU B C 1
ATOM 3834 O O . LEU B 1 220 ? 34.233 44.528 71.235 1.00 26.66 217 LEU B O 1
ATOM 3839 N N . ASP B 1 221 ? 32.438 45.866 71.024 1.00 25.28 218 ASP B N 1
ATOM 3840 C CA . ASP B 1 221 ? 32.938 46.921 71.929 1.00 25.98 218 ASP B CA 1
ATOM 3841 C C . ASP B 1 221 ? 33.245 46.409 73.334 1.00 23.90 218 ASP B C 1
ATOM 3842 O O . ASP B 1 221 ? 34.139 46.929 73.999 1.00 24.72 218 ASP B O 1
ATOM 3847 N N . GLN B 1 222 ? 32.490 45.417 73.795 1.00 21.25 219 GLN B N 1
ATOM 3848 C CA . GLN B 1 222 ? 32.682 44.870 75.150 1.00 21.74 219 GLN B CA 1
ATOM 3849 C C . GLN B 1 222 ? 34.098 44.344 75.321 1.00 21.49 219 GLN B C 1
ATOM 3850 O O . GLN B 1 222 ? 34.673 44.483 76.380 1.00 21.99 219 GLN B O 1
ATOM 3856 N N . PHE B 1 223 ? 34.637 43.766 74.251 1.00 21.62 220 PHE B N 1
ATOM 3857 C CA . PHE B 1 223 ? 36.048 43.319 74.190 1.00 22.04 220 PHE B CA 1
ATOM 3858 C C . PHE B 1 223 ? 36.976 44.500 73.932 1.00 21.76 220 PHE B C 1
ATOM 3859 O O . PHE B 1 223 ? 37.934 44.702 74.674 1.00 21.92 220 PHE B O 1
ATOM 3867 N N . ALA B 1 224 ? 36.681 45.275 72.881 1.00 21.76 221 ALA B N 1
ATOM 3868 C CA . ALA B 1 224 ? 37.587 46.333 72.431 1.00 22.16 221 ALA B CA 1
ATOM 3869 C C . ALA B 1 224 ? 37.820 47.426 73.480 1.00 22.52 221 ALA B C 1
ATOM 3870 O O . ALA B 1 224 ? 38.972 47.840 73.713 1.00 23.13 221 ALA B O 1
ATOM 3872 N N . SER B 1 225 ? 36.756 47.854 74.149 1.00 21.36 222 SER B N 1
ATOM 3873 C CA . SER B 1 225 ? 36.876 48.930 75.121 1.00 21.78 222 SER B CA 1
ATOM 3874 C C . SER B 1 225 ? 37.687 48.478 76.331 1.00 22.17 222 SER B C 1
ATOM 3875 O O . SER B 1 225 ? 38.011 49.295 77.173 1.00 22.23 222 SER B O 1
ATOM 3878 N N . ARG B 1 226 ? 37.994 47.177 76.399 1.00 21.86 223 ARG B N 1
ATOM 3879 C CA . ARG B 1 226 ? 38.713 46.577 77.534 1.00 23.92 223 ARG B CA 1
ATOM 3880 C C . ARG B 1 226 ? 40.056 45.979 77.148 1.00 24.00 223 ARG B C 1
ATOM 3881 O O . ARG B 1 226 ? 40.672 45.259 77.933 1.00 24.92 223 ARG B O 1
ATOM 3889 N N . GLY B 1 227 ? 40.521 46.296 75.944 1.00 23.74 224 GLY B N 1
ATOM 3890 C CA . GLY B 1 227 ? 41.864 45.882 75.503 1.00 24.57 224 GLY B CA 1
ATOM 3891 C C . GLY B 1 227 ? 41.966 44.400 75.156 1.00 24.55 224 GLY B C 1
ATOM 3892 O O . GLY B 1 227 ? 43.041 43.804 75.220 1.00 25.33 224 GLY B O 1
ATOM 3893 N N . VAL B 1 228 ? 40.840 43.814 74.765 1.00 24.20 225 VAL B N 1
ATOM 3894 C CA . VAL B 1 228 ? 40.754 42.384 74.558 1.00 24.34 225 VAL B CA 1
ATOM 3895 C C . VAL B 1 228 ? 40.675 42.129 73.057 1.00 23.67 225 VAL B C 1
ATOM 3896 O O . VAL B 1 228 ? 39.692 42.449 72.398 1.00 23.08 225 VAL B O 1
ATOM 3900 N N . ASN B 1 229 ? 41.749 41.543 72.555 1.00 24.27 226 ASN B N 1
ATOM 3901 C CA . ASN B 1 229 ? 41.923 41.219 71.164 1.00 24.18 226 ASN B CA 1
ATOM 3902 C C . ASN B 1 229 ? 41.068 39.998 70.831 1.00 23.41 226 ASN B C 1
ATOM 3903 O O . ASN B 1 229 ? 40.833 39.161 71.700 1.00 23.36 226 ASN B O 1
ATOM 3908 N N . LEU B 1 230 ? 40.585 39.924 69.588 1.00 22.79 227 LEU B N 1
ATOM 3909 C CA . LEU B 1 230 ? 39.817 38.778 69.101 1.00 22.07 227 LEU B CA 1
ATOM 3910 C C . LEU B 1 230 ? 40.624 38.073 68.032 1.00 22.84 227 LEU B C 1
ATOM 3911 O O . LEU B 1 230 ? 41.388 38.718 67.283 1.00 22.89 227 LEU B O 1
ATOM 3916 N N . SER B 1 231 ? 40.470 36.752 67.965 1.00 22.72 228 SER B N 1
ATOM 3917 C CA . SER B 1 231 ? 41.179 35.983 66.970 1.00 22.64 228 SER B CA 1
ATOM 3918 C C . SER B 1 231 ? 40.249 35.255 66.010 1.00 22.20 228 SER B C 1
ATOM 3919 O O . SER B 1 231 ? 40.709 34.690 65.005 1.00 22.17 228 SER B O 1
ATOM 3922 N N . ARG B 1 232 ? 38.961 35.237 66.323 1.00 21.00 229 ARG B N 1
ATOM 3923 C CA . ARG B 1 232 ? 38.002 34.584 65.434 1.00 21.27 229 ARG B CA 1
ATOM 3924 C C . ARG B 1 232 ? 36.619 35.174 65.620 1.00 20.83 229 ARG B C 1
ATOM 3925 O O . ARG B 1 232 ? 36.168 35.370 66.741 1.00 20.64 229 ARG B O 1
ATOM 3933 N N . ILE B 1 233 ? 35.929 35.458 64.525 1.00 21.13 230 ILE B N 1
ATOM 3934 C CA . ILE B 1 233 ? 34.517 35.823 64.638 1.00 22.05 230 ILE B CA 1
ATOM 3935 C C . ILE B 1 233 ? 33.747 35.198 63.486 1.00 23.32 230 ILE B C 1
ATOM 3936 O O . ILE B 1 233 ? 34.225 35.201 62.350 1.00 22.98 230 ILE B O 1
ATOM 3941 N N . GLU B 1 234 ? 32.600 34.602 63.801 1.00 23.48 231 GLU B N 1
ATOM 3942 C CA . GLU B 1 234 ? 31.704 34.121 62.762 1.00 25.17 231 GLU B CA 1
ATOM 3943 C C . GLU B 1 234 ? 30.255 34.362 63.149 1.00 22.72 231 GLU B C 1
ATOM 3944 O O . GLU B 1 234 ? 29.840 34.051 64.260 1.00 23.39 231 GLU B O 1
ATOM 3950 N N . SER B 1 235 ? 29.494 34.929 62.226 1.00 22.04 232 SER B N 1
ATOM 3951 C CA . SER B 1 235 ? 28.054 35.046 62.387 1.00 21.46 232 SER B CA 1
ATOM 3952 C C . SER B 1 235 ? 27.351 33.821 61.780 1.00 24.81 232 SER B C 1
ATOM 3953 O O . SER B 1 235 ? 27.776 33.278 60.747 1.00 26.52 232 SER B O 1
ATOM 3956 N N . ARG B 1 236 ? 26.266 33.402 62.416 1.00 26.24 233 ARG B N 1
ATOM 3957 C CA . ARG B 1 236 ? 25.462 32.289 61.905 1.00 31.06 233 ARG B CA 1
ATOM 3958 C C . ARG B 1 236 ? 23.980 32.602 62.003 1.00 32.56 233 ARG B C 1
ATOM 3959 O O . ARG B 1 236 ? 23.514 32.914 63.093 1.00 31.32 233 ARG B O 1
ATOM 3961 N N . PRO B 1 237 ? 23.229 32.506 60.873 1.00 35.99 234 PRO B N 1
ATOM 3962 C CA . PRO B 1 237 ? 21.780 32.645 60.988 1.00 38.57 234 PRO B CA 1
ATOM 3963 C C . PRO B 1 237 ? 21.234 31.500 61.810 1.00 42.60 234 PRO B C 1
ATOM 3964 O O . PRO B 1 237 ? 21.740 30.378 61.725 1.00 45.58 234 PRO B O 1
ATOM 3968 N N . THR B 1 238 ? 20.220 31.788 62.617 1.00 44.27 235 THR B N 1
ATOM 3969 C CA . THR B 1 238 ? 19.658 30.782 63.510 1.00 49.13 235 THR B CA 1
ATOM 3970 C C . THR B 1 238 ? 18.278 30.300 63.061 1.00 55.81 235 THR B C 1
ATOM 3971 O O . THR B 1 238 ? 17.883 30.472 61.900 1.00 58.13 235 THR B O 1
ATOM 3975 N N . LEU B 1 242 ? 14.123 36.768 67.929 1.00 64.58 239 LEU B N 1
ATOM 3976 C CA . LEU B 1 242 ? 15.419 37.364 68.207 1.00 59.41 239 LEU B CA 1
ATOM 3977 C C . LEU B 1 242 ? 15.951 38.078 66.962 1.00 55.51 239 LEU B C 1
ATOM 3978 O O . LEU B 1 242 ? 15.222 38.244 65.987 1.00 57.65 239 LEU B O 1
ATOM 3980 N N . GLY B 1 243 ? 17.222 38.490 66.999 1.00 51.04 240 GLY B N 1
ATOM 3981 C CA . GLY B 1 243 ? 17.893 39.122 65.851 1.00 47.21 240 GLY B CA 1
ATOM 3982 C C . GLY B 1 243 ? 18.309 38.135 64.764 1.00 43.50 240 GLY B C 1
ATOM 3983 O O . GLY B 1 243 ? 18.821 38.545 63.712 1.00 41.58 240 GLY B O 1
ATOM 3984 N N . HIS B 1 244 ? 18.090 36.837 65.027 1.00 42.70 241 HIS B N 1
ATOM 3985 C CA . HIS B 1 244 ? 18.253 35.763 64.038 1.00 40.81 241 HIS B CA 1
ATOM 3986 C C . HIS B 1 244 ? 19.712 35.376 63.754 1.00 35.80 241 HIS B C 1
ATOM 3987 O O . HIS B 1 244 ? 20.004 34.745 62.741 1.00 35.27 241 HIS B O 1
ATOM 3989 N N . TYR B 1 245 ? 20.619 35.740 64.660 1.00 32.34 242 TYR B N 1
ATOM 3990 C CA . TYR B 1 245 ? 22.007 35.348 64.541 1.00 28.46 242 TYR B CA 1
ATOM 3991 C C . TYR B 1 245 ? 22.636 34.980 65.886 1.00 28.02 242 TYR B C 1
ATOM 3992 O O . TYR B 1 245 ? 22.195 35.434 66.945 1.00 28.80 242 TYR B O 1
ATOM 4001 N N . PHE B 1 246 ? 23.644 34.107 65.809 1.00 26.91 243 PHE B N 1
ATOM 4002 C CA A PHE B 1 246 ? 24.620 34.042 66.877 0.50 26.09 243 PHE B CA 1
ATOM 4003 C CA B PHE B 1 246 ? 24.632 33.900 66.866 0.50 25.96 243 PHE B CA 1
ATOM 4004 C C . PHE B 1 246 ? 25.990 34.392 66.326 1.00 23.33 243 PHE B C 1
ATOM 4005 O O . PHE B 1 246 ? 26.263 34.274 65.099 1.00 23.33 243 PHE B O 1
ATOM 4020 N N . PHE B 1 247 ? 26.832 34.904 67.213 1.00 22.68 244 PHE B N 1
ATOM 4021 C CA . PHE B 1 247 ? 28.218 35.233 66.896 1.00 21.25 244 PHE B CA 1
ATOM 4022 C C . PHE B 1 247 ? 29.147 34.306 67.691 1.00 23.05 244 PHE B C 1
ATOM 4023 O O . PHE B 1 247 ? 29.103 34.267 68.920 1.00 24.62 244 PHE B O 1
ATOM 4031 N N . SER B 1 248 ? 29.929 33.509 66.981 1.00 21.77 245 SER B N 1
ATOM 4032 C CA . SER B 1 248 ? 30.881 32.625 67.635 1.00 22.51 245 SER B CA 1
ATOM 4033 C C . SER B 1 248 ? 32.246 33.338 67.676 1.00 22.50 245 SER B C 1
ATOM 4034 O O . SER B 1 248 ? 32.766 33.727 66.629 1.00 21.98 245 SER B O 1
ATOM 4037 N N . ILE B 1 249 ? 32.797 33.523 68.881 1.00 21.75 246 ILE B N 1
ATOM 4038 C CA . ILE B 1 249 ? 33.920 34.449 69.075 1.00 22.24 246 ILE B CA 1
ATOM 4039 C C . ILE B 1 249 ? 35.046 33.860 69.904 1.00 22.60 246 ILE B C 1
ATOM 4040 O O . ILE B 1 249 ? 34.791 33.353 70.999 1.00 22.78 246 ILE B O 1
ATOM 4045 N N . ASP B 1 250 ? 36.289 33.964 69.414 1.00 22.68 247 ASP B N 1
ATOM 4046 C CA . ASP B 1 250 ? 37.456 33.636 70.239 1.00 23.09 247 ASP B CA 1
ATOM 4047 C C . ASP B 1 250 ? 38.133 34.952 70.679 1.00 23.22 247 ASP B C 1
ATOM 4048 O O . ASP B 1 250 ? 38.458 35.805 69.844 1.00 22.79 247 ASP B O 1
ATOM 4053 N N . ALA B 1 251 ? 38.376 35.102 71.981 1.00 22.99 248 ALA B N 1
ATOM 4054 C CA . ALA B 1 251 ? 39.088 36.277 72.487 1.00 22.19 248 ALA B CA 1
ATOM 4055 C C . ALA B 1 251 ? 40.401 35.899 73.176 1.00 22.69 248 ALA B C 1
ATOM 4056 O O . ALA B 1 251 ? 40.530 34.801 73.733 1.00 22.26 248 ALA B O 1
ATOM 4058 N N . ASP B 1 252 ? 41.358 36.818 73.148 1.00 22.22 249 ASP B N 1
ATOM 4059 C CA A ASP B 1 252 ? 42.632 36.639 73.836 0.50 23.55 249 ASP B CA 1
ATOM 4060 C CA B ASP B 1 252 ? 42.609 36.610 73.831 0.50 23.79 249 ASP B CA 1
ATOM 4061 C C . ASP B 1 252 ? 42.435 36.885 75.328 1.00 23.36 249 ASP B C 1
ATOM 4062 O O . ASP B 1 252 ? 41.824 37.861 75.717 1.00 23.83 249 ASP B O 1
ATOM 4071 N N . GLY B 1 253 ? 42.956 35.997 76.162 1.00 24.46 250 GLY B N 1
ATOM 4072 C CA . GLY B 1 253 ? 42.784 36.138 77.614 1.00 23.81 250 GLY B CA 1
ATOM 4073 C C . GLY B 1 253 ? 41.980 35.015 78.234 1.00 24.48 250 GLY B C 1
ATOM 4074 O O . GLY B 1 253 ? 41.458 34.153 77.520 1.00 23.98 250 GLY B O 1
ATOM 4075 N N . HIS B 1 254 ? 41.875 35.056 79.570 1.00 23.97 251 HIS B N 1
ATOM 4076 C CA . HIS B 1 254 ? 41.295 34.014 80.398 1.00 24.41 251 HIS B CA 1
ATOM 4077 C C . HIS B 1 254 ? 40.193 34.688 81.217 1.00 24.43 251 HIS B C 1
ATOM 4078 O O . HIS B 1 254 ? 40.345 35.842 81.607 1.00 22.41 251 HIS B O 1
ATOM 4085 N N . ALA B 1 255 ? 39.104 33.960 81.495 1.00 24.76 252 ALA B N 1
ATOM 4086 C CA . ALA B 1 255 ? 37.964 34.521 82.240 1.00 25.47 252 ALA B CA 1
ATOM 4087 C C . ALA B 1 255 ? 38.407 35.121 83.590 1.00 26.49 252 ALA B C 1
ATOM 4088 O O . ALA B 1 255 ? 37.754 36.008 84.141 1.00 27.01 252 ALA B O 1
ATOM 4090 N N . THR B 1 256 ? 39.532 34.633 84.091 1.00 26.81 253 THR B N 1
ATOM 4091 C CA . THR B 1 256 ? 40.101 35.045 85.357 1.00 27.74 253 THR B CA 1
ATOM 4092 C C . THR B 1 256 ? 40.743 36.456 85.296 1.00 26.59 253 THR B C 1
ATOM 4093 O O . THR B 1 256 ? 40.835 37.150 86.318 1.00 26.91 253 THR B O 1
ATOM 4097 N N . ASP B 1 257 ? 41.193 36.869 84.112 1.00 24.28 254 ASP B N 1
ATOM 4098 C CA . ASP B 1 257 ? 41.767 38.200 83.920 1.00 23.02 254 ASP B CA 1
ATOM 4099 C C . ASP B 1 257 ? 40.675 39.237 84.143 1.00 22.50 254 ASP B C 1
ATOM 4100 O O . ASP B 1 257 ? 39.576 39.102 83.596 1.00 21.79 254 ASP B O 1
ATOM 4105 N N . SER B 1 258 ? 40.966 40.273 84.938 1.00 22.34 255 SER B N 1
ATOM 4106 C CA . SER B 1 258 ? 39.940 41.275 85.267 1.00 22.15 255 SER B CA 1
ATOM 4107 C C . SER B 1 258 ? 39.270 41.884 84.035 1.00 21.38 255 SER B C 1
ATOM 4108 O O . SER B 1 258 ? 38.050 42.052 84.025 1.00 21.42 255 SER B O 1
ATOM 4111 N N . ARG B 1 259 ? 40.053 42.218 83.009 1.00 21.26 256 ARG B N 1
ATOM 4112 C CA . ARG B 1 259 ? 39.485 42.838 81.808 1.00 20.54 256 ARG B CA 1
ATOM 4113 C C . ARG B 1 259 ? 38.531 41.890 81.078 1.00 20.00 256 ARG B C 1
ATOM 4114 O O . ARG B 1 259 ? 37.548 42.338 80.494 1.00 20.21 256 ARG B O 1
ATOM 4122 N N . VAL B 1 260 ? 38.836 40.591 81.110 1.00 20.52 257 VAL B N 1
ATOM 4123 C CA . VAL B 1 260 ? 38.010 39.566 80.454 1.00 20.21 257 VAL B CA 1
ATOM 4124 C C . VAL B 1 260 ? 36.746 39.277 81.253 1.00 20.31 257 VAL B C 1
ATOM 4125 O O . VAL B 1 260 ? 35.668 39.214 80.685 1.00 19.85 257 VAL B O 1
ATOM 4129 N N . ALA B 1 261 ? 36.863 39.149 82.575 1.00 20.76 258 ALA B N 1
ATOM 4130 C CA . ALA B 1 261 ? 35.691 38.954 83.404 1.00 20.71 258 ALA B CA 1
ATOM 4131 C C . ALA B 1 261 ? 34.714 40.108 83.201 1.00 20.52 258 ALA B C 1
ATOM 4132 O O . ALA B 1 261 ? 33.497 39.905 83.095 1.00 21.32 258 ALA B O 1
ATOM 4134 N N . ASP B 1 262 ? 35.260 41.321 83.113 1.00 19.66 259 ASP B N 1
ATOM 4135 C CA . ASP B 1 262 ? 34.450 42.519 82.968 1.00 19.96 259 ASP B CA 1
ATOM 4136 C C . ASP B 1 262 ? 33.820 42.570 81.572 1.00 18.69 259 ASP B C 1
ATOM 4137 O O . ASP B 1 262 ? 32.678 42.978 81.434 1.00 18.37 259 ASP B O 1
ATOM 4142 N N . ALA B 1 263 ? 34.567 42.163 80.538 1.00 19.26 260 ALA B N 1
ATOM 4143 C CA . ALA B 1 263 ? 33.984 42.053 79.183 1.00 19.04 260 ALA B CA 1
ATOM 4144 C C . ALA B 1 263 ? 32.801 41.050 79.160 1.00 19.82 260 ALA B C 1
ATOM 4145 O O . ALA B 1 263 ? 31.747 41.343 78.605 1.00 21.16 260 ALA B O 1
ATOM 4147 N N . LEU B 1 264 ? 32.980 39.894 79.794 1.00 20.51 261 LEU B N 1
ATOM 4148 C CA . LEU B 1 264 ? 31.924 38.898 79.949 1.00 21.38 261 LEU B CA 1
ATOM 4149 C C . LEU B 1 264 ? 30.677 39.469 80.626 1.00 22.22 261 LEU B C 1
ATOM 4150 O O . LEU B 1 264 ? 29.546 39.211 80.189 1.00 22.53 261 LEU B O 1
ATOM 4155 N N . ALA B 1 265 ? 30.868 40.257 81.679 1.00 22.36 262 ALA B N 1
ATOM 4156 C CA . ALA B 1 265 ? 29.719 40.929 82.292 1.00 23.00 262 ALA B CA 1
ATOM 4157 C C . ALA B 1 265 ? 29.009 41.863 81.309 1.00 21.94 262 ALA B C 1
ATOM 4158 O O . ALA B 1 265 ? 27.787 41.857 81.230 1.00 22.60 262 ALA B O 1
ATOM 4160 N N . GLY B 1 266 ? 29.778 42.656 80.563 1.00 21.54 263 GLY B N 1
ATOM 4161 C CA . GLY B 1 266 ? 29.240 43.539 79.545 1.00 21.34 263 GLY B CA 1
ATOM 4162 C C . GLY B 1 266 ? 28.460 42.778 78.494 1.00 21.83 263 GLY B C 1
ATOM 4163 O O . GLY B 1 266 ? 27.403 43.216 78.055 1.00 22.14 263 GLY B O 1
ATOM 4164 N N . LEU B 1 267 ? 28.987 41.630 78.078 1.00 22.49 264 LEU B N 1
ATOM 4165 C CA . LEU B 1 267 ? 28.306 40.793 77.093 1.00 22.27 264 LEU B CA 1
ATOM 4166 C C . LEU B 1 267 ? 26.945 40.327 77.614 1.00 21.97 264 LEU B C 1
ATOM 4167 O O . LEU B 1 267 ? 25.922 40.493 76.951 1.00 21.37 264 LEU B O 1
ATOM 4172 N N . HIS B 1 268 ? 26.937 39.760 78.815 1.00 22.33 265 HIS B N 1
ATOM 4173 C CA . HIS B 1 268 ? 25.701 39.308 79.430 1.00 22.61 265 HIS B CA 1
ATOM 4174 C C . HIS B 1 268 ? 24.611 40.405 79.478 1.00 22.68 265 HIS B C 1
ATOM 4175 O O . HIS B 1 268 ? 23.443 40.135 79.183 1.00 22.43 265 HIS B O 1
ATOM 4182 N N . ARG B 1 269 ? 24.989 41.624 79.865 1.00 22.40 266 ARG B N 1
ATOM 4183 C CA A ARG B 1 269 ? 24.028 42.721 79.980 0.50 22.79 266 ARG B CA 1
ATOM 4184 C CA B ARG B 1 269 ? 24.042 42.742 79.964 0.50 22.91 266 ARG B CA 1
ATOM 4185 C C . ARG B 1 269 ? 23.329 42.963 78.629 1.00 22.80 266 ARG B C 1
ATOM 4186 O O . ARG B 1 269 ? 22.103 43.096 78.569 1.00 22.93 266 ARG B O 1
ATOM 4201 N N . ILE B 1 270 ? 24.098 42.986 77.548 1.00 24.56 267 ILE B N 1
ATOM 4202 C CA . ILE B 1 270 ? 23.514 43.157 76.218 1.00 26.95 267 ILE B CA 1
ATOM 4203 C C . ILE B 1 270 ? 22.740 41.932 75.770 1.00 26.46 267 ILE B C 1
ATOM 4204 O O . ILE B 1 270 ? 21.695 42.047 75.134 1.00 28.77 267 ILE B O 1
ATOM 4209 N N . SER B 1 271 ? 23.254 40.752 76.101 1.00 25.35 268 SER B N 1
ATOM 4210 C CA . SER B 1 271 ? 22.707 39.510 75.582 1.00 25.46 268 SER B CA 1
ATOM 4211 C C . SER B 1 271 ? 22.812 38.454 76.658 1.00 24.36 268 SER B C 1
ATOM 4212 O O . SER B 1 271 ? 23.799 37.733 76.709 1.00 24.80 268 SER B O 1
ATOM 4215 N N . PRO B 1 272 ? 21.811 38.385 77.550 1.00 25.10 269 PRO B N 1
ATOM 4216 C CA . PRO B 1 272 ? 21.867 37.497 78.722 1.00 25.08 269 PRO B CA 1
ATOM 4217 C C . PRO B 1 272 ? 21.819 35.996 78.428 1.00 25.86 269 PRO B C 1
ATOM 4218 O O . PRO B 1 272 ? 22.152 35.190 79.311 1.00 25.55 269 PRO B O 1
ATOM 4222 N N . ALA B 1 273 ? 21.433 35.623 77.205 1.00 26.80 270 ALA B N 1
ATOM 4223 C CA . ALA B 1 273 ? 21.548 34.229 76.761 1.00 28.57 270 ALA B CA 1
ATOM 4224 C C . ALA B 1 273 ? 22.934 33.863 76.212 1.00 27.59 270 ALA B C 1
ATOM 4225 O O . ALA B 1 273 ? 23.114 32.775 75.702 1.00 28.99 270 ALA B O 1
ATOM 4227 N N . THR B 1 274 ? 23.913 34.768 76.320 1.00 25.55 271 THR B N 1
ATOM 4228 C CA . THR B 1 274 ? 25.305 34.473 75.921 1.00 24.30 271 THR B CA 1
ATOM 4229 C C . THR B 1 274 ? 25.785 33.173 76.553 1.00 25.17 271 THR B C 1
ATOM 4230 O O . THR B 1 274 ? 25.496 32.900 77.719 1.00 25.31 271 THR B O 1
ATOM 4234 N N . ARG B 1 275 ? 26.494 32.369 75.764 1.00 26.25 272 ARG B N 1
ATOM 4235 C CA . ARG B 1 275 ? 27.055 31.121 76.252 1.00 27.75 272 ARG B CA 1
ATOM 4236 C C . ARG B 1 275 ? 28.572 31.197 76.393 1.00 25.96 272 ARG B C 1
ATOM 4237 O O . ARG B 1 275 ? 29.275 31.665 75.491 1.00 25.10 272 ARG B O 1
ATOM 4245 N N . PHE B 1 276 ? 29.052 30.767 77.551 1.00 25.95 273 PHE B N 1
ATOM 4246 C CA . PHE B 1 276 ? 30.477 30.687 77.827 1.00 25.34 273 PHE B CA 1
ATOM 4247 C C . PHE B 1 276 ? 31.014 29.333 77.357 1.00 26.61 273 PHE B C 1
ATOM 4248 O O . PHE B 1 276 ? 30.498 28.280 77.732 1.00 29.25 273 PHE B O 1
ATOM 4256 N N . LEU B 1 277 ? 32.026 29.355 76.504 1.00 25.57 274 LEU B N 1
ATOM 4257 C CA . LEU B 1 277 ? 32.548 28.099 75.968 1.00 26.89 274 LEU B CA 1
ATOM 4258 C C . LEU B 1 277 ? 33.940 27.722 76.471 1.00 26.03 274 LEU B C 1
ATOM 4259 O O . LEU B 1 277 ? 34.580 26.840 75.909 1.00 28.11 274 LEU B O 1
ATOM 4264 N N . GLY B 1 278 ? 34.399 28.373 77.531 1.00 24.69 275 GLY B N 1
ATOM 4265 C CA . GLY B 1 278 ? 35.642 27.984 78.173 1.00 24.41 275 GLY B CA 1
ATOM 4266 C C . GLY B 1 278 ? 36.771 28.979 78.026 1.00 22.43 275 GLY B C 1
ATOM 4267 O O . GLY B 1 278 ? 36.785 29.797 77.112 1.00 20.67 275 GLY B O 1
ATOM 4268 N N . SER B 1 279 ? 37.698 28.932 78.981 1.00 23.22 276 SER B N 1
ATOM 4269 C CA . SER B 1 279 ? 38.980 29.611 78.872 1.00 22.72 276 SER B CA 1
ATOM 4270 C C . SER B 1 279 ? 40.032 28.513 78.900 1.00 23.78 276 SER B C 1
ATOM 4271 O O . SER B 1 279 ? 39.884 27.552 79.639 1.00 25.35 276 SER B O 1
ATOM 4274 N N . TYR B 1 280 ? 41.080 28.646 78.097 1.00 22.80 277 TYR B N 1
ATOM 4275 C CA . TYR B 1 280 ? 42.049 27.561 77.917 1.00 23.93 277 TYR B CA 1
ATOM 4276 C C . TYR B 1 280 ? 43.363 28.083 77.349 1.00 23.81 277 TYR B C 1
ATOM 4277 O O . TYR B 1 280 ? 43.399 29.192 76.823 1.00 24.05 277 TYR B O 1
ATOM 4286 N N . ALA B 1 281 ? 44.426 27.278 77.416 1.00 24.00 278 ALA B N 1
ATOM 4287 C CA . ALA B 1 281 ? 45.745 27.753 77.031 1.00 24.14 278 ALA B CA 1
ATOM 4288 C C . ALA B 1 281 ? 45.841 27.864 75.515 1.00 23.65 278 ALA B C 1
ATOM 4289 O O . ALA B 1 281 ? 45.301 27.041 74.794 1.00 22.36 278 ALA B O 1
ATOM 4291 N N . ARG B 1 282 ? 46.512 28.914 75.064 1.00 24.05 279 ARG B N 1
ATOM 4292 C CA . ARG B 1 282 ? 46.790 29.119 73.655 1.00 25.20 279 ARG B CA 1
ATOM 4293 C C . ARG B 1 282 ? 47.803 28.105 73.168 1.00 26.11 279 ARG B C 1
ATOM 4294 O O . ARG B 1 282 ? 48.855 27.940 73.790 1.00 25.47 279 ARG B O 1
ATOM 4302 N N . ALA B 1 283 ? 47.498 27.458 72.045 1.00 26.69 280 ALA B N 1
ATOM 4303 C CA . ALA B 1 283 ? 48.424 26.550 71.387 1.00 27.69 280 ALA B CA 1
ATOM 4304 C C . ALA B 1 283 ? 49.650 27.306 70.915 1.00 29.73 280 ALA B C 1
ATOM 4305 O O . ALA B 1 283 ? 50.722 26.719 70.797 1.00 29.77 280 ALA B O 1
ATOM 4307 N N . ASP B 1 284 ? 49.498 28.600 70.616 1.00 30.79 281 ASP B N 1
ATOM 4308 C CA . ASP B 1 284 ? 50.636 29.357 70.079 1.00 33.80 281 ASP B CA 1
ATOM 4309 C C . ASP B 1 284 ? 51.539 29.886 71.192 1.00 33.78 281 ASP B C 1
ATOM 4310 O O . ASP B 1 284 ? 52.620 30.419 70.926 1.00 36.31 281 ASP B O 1
ATOM 4315 N N . LYS B 1 285 ? 51.080 29.742 72.436 1.00 34.17 282 LYS B N 1
ATOM 4316 C CA . LYS B 1 285 ? 51.838 30.158 73.621 1.00 34.41 282 LYS B CA 1
ATOM 4317 C C . LYS B 1 285 ? 52.277 31.634 73.602 1.00 34.50 282 LYS B C 1
ATOM 4318 O O . LYS B 1 285 ? 53.318 31.984 74.188 1.00 35.40 282 LYS B O 1
ATOM 4324 N N . GLN B 1 286 ? 51.506 32.495 72.936 1.00 33.32 283 GLN B N 1
ATOM 4325 C CA . GLN B 1 286 ? 51.825 33.926 72.893 1.00 34.41 283 GLN B CA 1
ATOM 4326 C C . GLN B 1 286 ? 50.976 34.638 73.924 1.00 32.53 283 GLN B C 1
ATOM 4327 O O . GLN B 1 286 ? 49.760 34.586 73.839 1.00 31.54 283 GLN B O 1
ATOM 4329 N N . PRO B 1 287 ? 51.612 35.268 74.929 1.00 32.97 284 PRO B N 1
ATOM 4330 C CA . PRO B 1 287 ? 50.855 35.955 75.965 1.00 31.67 284 PRO B CA 1
ATOM 4331 C C . PRO B 1 287 ? 50.235 37.222 75.419 1.00 31.72 284 PRO B C 1
ATOM 4332 O O . PRO B 1 287 ? 50.862 37.899 74.619 1.00 33.24 284 PRO B O 1
ATOM 4336 N N . ALA B 1 288 ? 49.019 37.549 75.855 1.00 30.48 285 ALA B N 1
ATOM 4337 C CA . ALA B 1 288 ? 48.426 38.811 75.447 1.00 32.03 285 ALA B CA 1
ATOM 4338 C C . ALA B 1 288 ? 49.314 39.957 75.926 1.00 33.46 285 ALA B C 1
ATOM 4339 O O . ALA B 1 288 ? 49.905 39.916 77.015 1.00 33.76 285 ALA B O 1
ATOM 4341 N N . VAL B 1 289 ? 49.437 40.958 75.078 1.00 36.17 286 VAL B N 1
ATOM 4342 C CA . VAL B 1 289 ? 50.045 42.205 75.475 1.00 37.97 286 VAL B CA 1
ATOM 4343 C C . VAL B 1 289 ? 48.925 43.028 76.105 1.00 35.50 286 VAL B C 1
ATOM 4344 O O . VAL B 1 289 ? 47.917 43.348 75.473 1.00 35.51 286 VAL B O 1
ATOM 4348 N N . VAL B 1 290 ? 49.095 43.311 77.385 1.00 33.58 287 VAL B N 1
ATOM 4349 C CA . VAL B 1 290 ? 48.052 43.926 78.171 1.00 30.90 287 VAL B CA 1
ATOM 4350 C C . VAL B 1 290 ? 48.347 45.416 78.273 1.00 31.84 287 VAL B C 1
ATOM 4351 O O . VAL B 1 290 ? 49.364 45.815 78.852 1.00 32.69 287 VAL B O 1
ATOM 4355 N N . ALA B 1 291 ? 47.464 46.232 77.695 1.00 31.57 288 ALA B N 1
ATOM 4356 C CA . ALA B 1 291 ? 47.557 47.683 77.844 1.00 32.14 288 ALA B CA 1
ATOM 4357 C C . ALA B 1 291 ? 47.468 48.002 79.339 1.00 29.79 288 ALA B C 1
ATOM 4358 O O . ALA B 1 291 ? 46.636 47.428 80.036 1.00 26.85 288 ALA B O 1
ATOM 4360 N N . PRO B 1 292 ? 48.370 48.863 79.848 1.00 31.27 289 PRO B N 1
ATOM 4361 C CA . PRO B 1 292 ? 48.397 49.130 81.285 1.00 29.92 289 PRO B CA 1
ATOM 4362 C C . PRO B 1 292 ? 47.052 49.534 81.885 1.00 27.80 289 PRO B C 1
ATOM 4363 O O . PRO B 1 292 ? 46.735 49.092 82.972 1.00 26.72 289 PRO B O 1
ATOM 4367 N N . HIS B 1 293 ? 46.249 50.337 81.193 1.00 28.42 290 HIS B N 1
ATOM 4368 C CA . HIS B 1 293 ? 44.970 50.785 81.780 1.00 27.25 290 HIS B CA 1
ATOM 4369 C C . HIS B 1 293 ? 43.917 49.676 81.819 1.00 25.98 290 HIS B C 1
ATOM 4370 O O . HIS B 1 293 ? 42.765 49.918 82.147 1.00 26.05 290 HIS B O 1
ATOM 4377 N N . THR B 1 294 ? 44.348 48.461 81.520 1.00 25.57 291 THR B N 1
ATOM 4378 C CA . THR B 1 294 ? 43.488 47.335 81.250 1.00 24.91 291 THR B CA 1
ATOM 4379 C C . THR B 1 294 ? 43.919 46.169 82.173 1.00 24.58 291 THR B C 1
ATOM 4380 O O . THR B 1 294 ? 43.252 45.123 82.260 1.00 24.52 291 THR B O 1
ATOM 4384 N N . SER B 1 295 ? 45.009 46.399 82.911 1.00 24.13 292 SER B N 1
ATOM 4385 C CA . SER B 1 295 ? 45.636 45.371 83.725 1.00 23.63 292 SER B CA 1
ATOM 4386 C C . SER B 1 295 ? 44.786 45.043 84.944 1.00 23.65 292 SER B C 1
ATOM 4387 O O . SER B 1 295 ? 43.877 45.800 85.311 1.00 22.37 292 SER B O 1
ATOM 4390 N N . ASP B 1 296 ? 45.069 43.907 85.570 1.00 23.79 293 ASP B N 1
ATOM 4391 C CA . ASP B 1 296 ? 44.383 43.578 86.809 1.00 24.47 293 ASP B CA 1
ATOM 4392 C C . ASP B 1 296 ? 44.584 44.653 87.864 1.00 24.40 293 ASP B C 1
ATOM 4393 O O . ASP B 1 296 ? 43.643 44.978 88.589 1.00 24.10 293 ASP B O 1
ATOM 4398 N N . ALA B 1 297 ? 45.795 45.205 87.934 1.00 24.86 294 ALA B N 1
ATOM 4399 C CA . ALA B 1 297 ? 46.119 46.240 88.926 1.00 25.79 294 ALA B CA 1
ATOM 4400 C C . ALA B 1 297 ? 45.292 47.505 88.692 1.00 24.42 294 ALA B C 1
ATOM 4401 O O . ALA B 1 297 ? 44.817 48.118 89.652 1.00 23.24 294 ALA B O 1
ATOM 4403 N N . ALA B 1 298 ? 45.137 47.888 87.416 1.00 22.68 295 ALA B N 1
ATOM 4404 C CA . ALA B 1 298 ? 44.323 49.047 87.049 1.00 22.15 295 ALA B CA 1
ATOM 4405 C C . ALA B 1 298 ? 42.855 48.873 87.456 1.00 21.94 295 ALA B C 1
ATOM 4406 O O . ALA B 1 298 ? 42.262 49.790 88.014 1.00 22.73 295 ALA B O 1
ATOM 4408 N N . PHE B 1 299 ? 42.278 47.711 87.162 1.00 21.78 296 PHE B N 1
ATOM 4409 C CA . PHE B 1 299 ? 40.924 47.385 87.617 1.00 23.09 296 PHE B CA 1
ATOM 4410 C C . PHE B 1 299 ? 40.791 47.427 89.157 1.00 23.90 296 PHE B C 1
ATOM 4411 O O . PHE B 1 299 ? 39.818 47.978 89.673 1.00 24.04 296 PHE B O 1
ATOM 4419 N N . ALA B 1 300 ? 41.749 46.846 89.880 1.00 24.77 297 ALA B N 1
ATOM 4420 C CA . ALA B 1 300 ? 41.714 46.898 91.358 1.00 26.98 297 ALA B CA 1
ATOM 4421 C C . ALA B 1 300 ? 41.813 48.330 91.874 1.00 26.09 297 ALA B C 1
ATOM 4422 O O . ALA B 1 300 ? 41.067 48.710 92.775 1.00 27.89 297 ALA B O 1
ATOM 4424 N N . SER B 1 301 ? 42.703 49.126 91.285 1.00 31.43 298 SER B N 1
ATOM 4425 C CA . SER B 1 301 ? 42.877 50.531 91.688 1.00 28.95 298 SER B CA 1
ATOM 4426 C C . SER B 1 301 ? 41.617 51.381 91.472 1.00 24.88 298 SER B C 1
ATOM 4427 O O . SER B 1 301 ? 41.272 52.227 92.300 1.00 23.83 298 SER B O 1
ATOM 4430 N N . ALA B 1 302 ? 40.947 51.154 90.352 1.00 23.24 299 ALA B N 1
ATOM 4431 C CA . ALA B 1 302 ? 39.764 51.918 89.998 1.00 21.61 299 ALA B CA 1
ATOM 4432 C C . ALA B 1 302 ? 38.601 51.541 90.906 1.00 23.10 299 ALA B C 1
ATOM 4433 O O . ALA B 1 302 ? 37.852 52.403 91.353 1.00 23.13 299 ALA B O 1
ATOM 4435 N N . HIS B 1 303 ? 38.461 50.251 91.190 1.00 25.55 300 HIS B N 1
ATOM 4436 C CA . HIS B 1 303 ? 37.393 49.761 92.068 1.00 27.95 300 HIS B CA 1
ATOM 4437 C C . HIS B 1 303 ? 37.589 50.241 93.504 1.00 27.35 300 HIS B C 1
ATOM 4438 O O . HIS B 1 303 ? 36.616 50.595 94.183 1.00 26.28 300 HIS B O 1
ATOM 4445 N N . ALA B 1 304 ? 38.846 50.247 93.960 1.00 27.74 301 ALA B N 1
ATOM 4446 C CA . ALA B 1 304 ? 39.177 50.795 95.275 1.00 28.87 301 ALA B CA 1
ATOM 4447 C C . ALA B 1 304 ? 38.857 52.284 95.369 1.00 26.57 301 ALA B C 1
ATOM 4448 O O . ALA B 1 304 ? 38.423 52.768 96.420 1.00 27.85 301 ALA B O 1
ATOM 4450 N N . TRP B 1 305 ? 39.093 53.008 94.280 1.00 24.01 302 TRP B N 1
ATOM 4451 C CA . TRP B 1 305 ? 38.819 54.441 94.234 1.00 24.12 302 TRP B CA 1
ATOM 4452 C C . TRP B 1 305 ? 37.309 54.721 94.288 1.00 23.62 302 TRP B C 1
ATOM 4453 O O . TRP B 1 305 ? 36.865 55.645 94.989 1.00 24.77 302 TRP B O 1
ATOM 4464 N N . VAL B 1 306 ? 36.530 53.924 93.551 1.00 22.20 303 VAL B N 1
ATOM 4465 C CA . VAL B 1 306 ? 35.078 54.053 93.599 1.00 22.38 303 VAL B CA 1
ATOM 4466 C C . VAL B 1 306 ? 34.566 53.706 94.997 1.00 23.98 303 VAL B C 1
ATOM 4467 O O . VAL B 1 306 ? 33.753 54.450 95.555 1.00 25.27 303 VAL B O 1
ATOM 4471 N N . ASP B 1 307 ? 35.057 52.614 95.586 1.00 24.81 304 ASP B N 1
ATOM 4472 C CA A ASP B 1 307 ? 34.647 52.248 96.943 0.50 27.48 304 ASP B CA 1
ATOM 4473 C CA B ASP B 1 307 ? 34.653 52.240 96.946 0.50 27.44 304 ASP B CA 1
ATOM 4474 C C . ASP B 1 307 ? 34.880 53.380 97.953 1.00 27.64 304 ASP B C 1
ATOM 4475 O O . ASP B 1 307 ? 34.031 53.635 98.811 1.00 29.41 304 ASP B O 1
ATOM 4484 N N . SER B 1 308 ? 36.022 54.062 97.849 1.00 27.33 305 SER B N 1
ATOM 4485 C CA . SER B 1 308 ? 36.351 55.169 98.769 1.00 29.56 305 SER B CA 1
ATOM 4486 C C . SER B 1 308 ? 35.346 56.337 98.627 1.00 29.40 305 SER B C 1
ATOM 4487 O O . SER B 1 308 ? 35.063 57.051 99.585 1.00 31.49 305 SER B O 1
ATOM 4490 N N . ILE B 1 309 ? 34.811 56.511 97.423 1.00 27.38 306 ILE B N 1
ATOM 4491 C CA . ILE B 1 309 ? 33.732 57.475 97.174 1.00 28.95 306 ILE B CA 1
ATOM 4492 C C . ILE B 1 309 ? 32.435 56.975 97.783 1.00 29.44 306 ILE B C 1
ATOM 4493 O O . ILE B 1 309 ? 31.765 57.689 98.542 1.00 31.69 306 ILE B O 1
ATOM 4498 N N . LEU B 1 310 ? 32.077 55.742 97.443 1.00 28.05 307 LEU B N 1
ATOM 4499 C CA . LEU B 1 310 ? 30.825 55.141 97.929 1.00 30.83 307 LEU B CA 1
ATOM 4500 C C . LEU B 1 310 ? 30.745 55.074 99.442 1.00 32.87 307 LEU B C 1
ATOM 4501 O O . LEU B 1 310 ? 29.658 55.169 100.028 1.00 35.24 307 LEU B O 1
ATOM 4506 N N . LYS B 1 311 ? 31.897 54.912 100.075 1.00 33.40 308 LYS B N 1
ATOM 4507 C CA . LYS B 1 311 ? 31.921 54.727 101.530 1.00 36.75 308 LYS B CA 1
ATOM 4508 C C . LYS B 1 311 ? 32.440 55.947 102.310 1.00 39.24 308 LYS B C 1
ATOM 4509 O O . LYS B 1 311 ? 32.520 55.908 103.543 1.00 42.17 308 LYS B O 1
ATOM 4511 N N . GLY B 1 312 ? 32.768 57.028 101.595 1.00 39.02 309 GLY B N 1
ATOM 4512 C CA . GLY B 1 312 ? 33.443 58.190 102.186 1.00 42.33 309 GLY B CA 1
ATOM 4513 C C . GLY B 1 312 ? 32.635 58.866 103.265 1.00 46.84 309 GLY B C 1
ATOM 4514 O O . GLY B 1 312 ? 31.411 58.755 103.282 1.00 47.53 309 GLY B O 1
#

CATH classification: 3.40.190.10 (+3 more: 3.40.190.10, 3.30.70.260, 6.10.250.500)

Secondary structure (DSSP, 8-state):
-EEEEESSTTSHHHHH---TTGGGSEEEEESSHHHHHHHHHTTS-SB--EEES-TT--HHHHHHHTTSSS--EEEEEEEEE---EEEE-TT--GGG-SEEEE-HHHHTTSHHHHHHH-TT-EEEE-S-HHHH--TTSTT-S-SEEEE-HHHHHH-TT-EEEES---S-TT-EEEEEEEE-S-PPPPP-SSEEEEEEEE-SS--TT---HHHHHHTTT--EEEEEEEE-SSSTTSEEEEEEEES-TTSHHHHHHHHHHHHH-TT-EEEEEEE-TT-PPPP--TT-SHHHHHHHHHHHHHHHH-/-EEEEESSTTSHHHHH---TTTTTSEEEEESSHHHHHHHHHTTS-SB--EEES-TT--HHHHHHHHHHSSS-EEEEEEEEE---EEEE-TT--GGG--EEEEEHHHHHHSHHHHHHH-TTPEEEEESSHHHH--TTSTT-S-SEEEE-HHHHHH-TT-EEEEE---S-TT-EEEEEEEE-S-SPPPP-SSEEEEEEEE-SS-STT---HHHHHHTTT--EEEEEEEE---SEEEEEEEES-TTSHHHHHHHHHHHHH-TT-EEEEEEE-TT-PPPP--GGGSHHHHHHHHHHHHHHHT-

Foldseek 3Di:
DFEEEADDPQAVTNVFCVPPPSVVHHYHHDPAPLRRVVCQLVVNGFKYAFQPLGLQDRNVVNVVNCQDDAAKAFADKAKAFDKKFKKFFPPDALVNWQEEEAAPSQVVFLVVQCCVRVVRHYYDYDNHQLRRLCRVDPPRVGGIGMGGPRNQVVDPRMDTRGIRRGNDRRRIIMDTMMHHDDDAPDDDLQKKWKKKAAQQAADPPSVLLVCLQVVLLKDWDDWDWDADPPHPNRIMIITMIGDACPWPSNVSSVVSRCVRGVPMGTHGMYHDNVNDGRDRDPCNGSVNVVVVVVVVVVVVPD/DEEEEADDPQAVTVVQCVPPCSVVHHYHHDPADVVSVVCQVVPVGFKYAFQFLGLLDHNVVVVCDLQVHPQKAWADKAKAFAKKFKKFFPPQALVNWQEEEAAPSQCVFLVVLCCPSPVNYDYDYDNHQLRSLCRPDPPRPGGIYIGGVRSQVVDPRMDTNGIRRGPDRRDIIMITMMHGDDDADDWDLFKKWKKKAAAQADDPPSVLLVCLQVVQLKAWDDWDWDQPNNRIIIITMITDACPWPSNVSSVVSRCVNGVVMGTHGMYHDNVNDGRDGDVCNGSVVVVVVVVVVVVVVVD

Solvent-accessible surface area: 25902 Å² total